Protein AF-0000000068885509 (afdb_homodimer)

Solvent-accessible surface area (backbone atoms only — not comparable to full-atom values): 32112 Å² total; per-residue (Å²): 134,81,73,67,72,72,70,76,71,71,73,66,78,71,76,74,76,79,73,76,71,73,75,66,87,61,78,72,67,73,75,52,67,58,75,68,32,87,46,53,67,45,35,53,53,45,38,57,72,69,62,56,58,73,85,38,68,66,45,48,47,51,50,46,48,29,39,51,51,55,45,43,38,57,61,40,32,51,69,41,75,49,74,59,92,70,53,65,80,40,46,32,39,41,35,36,43,46,75,55,51,85,91,37,66,88,51,82,62,54,73,33,38,34,39,29,32,70,39,85,56,92,81,55,50,63,58,55,24,25,41,42,19,43,45,54,47,47,63,82,64,34,37,30,34,45,34,24,50,56,76,85,47,70,65,41,51,52,52,40,65,47,30,77,58,24,34,32,40,34,15,42,33,75,94,77,48,46,33,62,40,76,46,65,22,67,39,28,48,68,74,38,73,58,54,50,70,45,80,44,81,49,98,90,44,64,32,46,41,54,19,47,79,84,37,48,39,53,62,50,54,63,68,65,50,75,73,75,69,74,68,73,68,73,74,69,78,72,73,78,73,78,73,76,79,74,76,81,80,82,80,92,80,88,85,83,81,77,84,78,79,82,85,85,84,86,134,134,79,75,70,73,70,69,76,70,75,73,66,78,72,76,73,74,78,73,76,71,71,76,66,88,60,78,73,67,73,75,51,68,59,75,66,30,87,46,52,68,45,36,52,53,44,36,58,73,69,62,56,59,72,83,38,68,67,45,48,46,50,50,46,48,30,39,51,50,53,46,42,37,57,62,39,31,52,71,42,74,48,73,59,93,70,51,64,78,40,45,30,40,40,35,36,44,46,78,55,52,84,91,37,66,89,51,82,61,55,72,32,39,33,39,30,33,70,38,84,55,90,81,56,51,62,57,56,27,25,41,43,19,43,44,54,45,48,62,82,65,35,38,30,34,43,36,25,49,54,75,85,47,69,64,41,52,53,51,40,64,46,30,76,56,23,33,32,40,35,16,45,34,76,93,77,47,45,34,62,40,77,49,64,22,67,38,29,49,68,72,37,73,59,56,50,72,46,80,42,80,49,98,90,45,64,32,46,42,56,19,46,80,84,38,48,39,53,63,50,55,63,68,66,49,75,74,76,70,75,71,75,70,74,77,71,79,74,73,79,75,77,75,77,82,76,79,82,88,82,89,88,90,90,86,86,93,80,92,87,83,89,72,88,87,81,137

Structure (mmCIF, N/CA/C/O backbone):
data_AF-0000000068885509-model_v1
#
loop_
_entity.id
_entity.type
_entity.pdbx_description
1 polymer '(Perigord truffle) hypothetical protein'
#
loop_
_atom_site.group_PDB
_atom_site.id
_atom_site.type_symbol
_atom_site.label_atom_id
_atom_site.label_alt_id
_atom_site.label_comp_id
_atom_site.label_asym_id
_atom_site.label_entity_id
_atom_site.label_seq_id
_atom_site.pdbx_PDB_ins_code
_atom_site.Cartn_x
_atom_site.Cartn_y
_atom_site.Cartn_z
_atom_site.occupancy
_atom_site.B_iso_or_equiv
_atom_site.auth_seq_id
_atom_site.auth_comp_id
_atom_site.auth_asym_id
_atom_site.auth_atom_id
_atom_site.pdbx_PDB_model_num
ATOM 1 N N . MET A 1 1 ? 26.844 8.07 -93.875 1 19.73 1 MET A N 1
ATOM 2 C CA . MET A 1 1 ? 26.375 9.375 -93.375 1 19.73 1 MET A CA 1
ATOM 3 C C . MET A 1 1 ? 25.719 9.242 -92 1 19.73 1 MET A C 1
ATOM 5 O O . MET A 1 1 ? 24.719 8.539 -91.875 1 19.73 1 MET A O 1
ATOM 9 N N . ARG A 1 2 ? 26.625 9.172 -91.062 1 21.48 2 ARG A N 1
ATOM 10 C CA . ARG A 1 2 ? 26.703 8.758 -89.688 1 21.48 2 ARG A CA 1
ATOM 11 C C . ARG A 1 2 ? 25.891 9.688 -88.75 1 21.48 2 ARG A C 1
ATOM 13 O O . ARG A 1 2 ? 26.312 10.82 -88.5 1 21.48 2 ARG A O 1
ATOM 20 N N . ALA A 1 3 ? 24.641 9.812 -89.375 1 21.19 3 ALA A N 1
ATOM 21 C CA . ALA A 1 3 ? 23.719 10.828 -88.875 1 21.19 3 ALA A CA 1
ATOM 22 C C . ALA A 1 3 ? 23.688 10.828 -87.375 1 21.19 3 ALA A C 1
ATOM 24 O O . ALA A 1 3 ? 23.469 9.789 -86.75 1 21.19 3 ALA A O 1
ATOM 25 N N . THR A 1 4 ? 24.609 11.523 -86.875 1 21.61 4 THR A N 1
ATOM 26 C CA . THR A 1 4 ? 25 11.773 -85.5 1 21.61 4 THR A CA 1
ATOM 27 C C . THR A 1 4 ? 23.812 12.266 -84.688 1 21.61 4 THR A C 1
ATOM 29 O O . THR A 1 4 ? 23.312 13.367 -84.875 1 21.61 4 THR A O 1
ATOM 32 N N . LEU A 1 5 ? 22.734 11.602 -84.938 1 23.39 5 LEU A N 1
ATOM 33 C CA . LEU A 1 5 ? 21.516 12.117 -84.312 1 23.39 5 LEU A CA 1
ATOM 34 C C . LEU A 1 5 ? 21.781 12.586 -82.875 1 23.39 5 LEU A C 1
ATOM 36 O O . LEU A 1 5 ? 22.266 11.812 -82.062 1 23.39 5 LEU A O 1
ATOM 40 N N . GLN A 1 6 ? 22.344 13.75 -82.875 1 20.11 6 GLN A N 1
ATOM 41 C CA . GLN A 1 6 ? 22.594 14.523 -81.688 1 20.11 6 GLN A CA 1
ATOM 42 C C . GLN A 1 6 ? 21.391 14.508 -80.75 1 20.11 6 GLN A C 1
ATOM 44 O O . GLN A 1 6 ? 20.328 15.039 -81.062 1 20.11 6 GLN A O 1
ATOM 49 N N . ARG A 1 7 ? 21.125 13.383 -80.312 1 21.83 7 ARG A N 1
ATOM 50 C CA . ARG A 1 7 ? 20 13.148 -79.375 1 21.83 7 ARG A CA 1
ATOM 51 C C . ARG A 1 7 ? 19.906 14.234 -78.312 1 21.83 7 ARG A C 1
ATOM 53 O O . ARG A 1 7 ? 20.906 14.562 -77.688 1 21.83 7 ARG A O 1
ATOM 60 N N . TYR A 1 8 ? 19.25 15.273 -78.75 1 20.69 8 TYR A N 1
ATOM 61 C CA . TYR A 1 8 ? 18.906 16.453 -77.938 1 20.69 8 TYR A CA 1
ATOM 62 C C . TYR A 1 8 ? 18.594 16.062 -76.5 1 20.69 8 TYR A C 1
ATOM 64 O O . TYR A 1 8 ? 17.781 15.164 -76.25 1 20.69 8 TYR A O 1
ATOM 72 N N . PHE A 1 9 ? 19.609 16.078 -75.625 1 22.34 9 PHE A N 1
ATOM 73 C CA . PHE A 1 9 ? 19.625 15.875 -74.188 1 22.34 9 PHE A CA 1
ATOM 74 C C . PHE A 1 9 ? 18.625 16.797 -73.5 1 22.34 9 PHE A C 1
ATOM 76 O O . PHE A 1 9 ? 18.812 18.016 -73.5 1 22.34 9 PHE A O 1
ATOM 83 N N . ILE A 1 10 ? 17.531 16.812 -74.062 1 21.73 10 ILE A N 1
ATOM 84 C CA . ILE A 1 10 ? 16.625 17.75 -73.438 1 21.73 10 ILE A CA 1
ATOM 85 C C . ILE A 1 10 ? 16.766 17.641 -71.938 1 21.73 10 ILE A C 1
ATOM 87 O O . ILE A 1 10 ? 16.672 16.547 -71.375 1 21.73 10 ILE A O 1
ATOM 91 N N . SER A 1 11 ? 17.594 18.516 -71.375 1 20.52 11 SER A N 1
ATOM 92 C CA . SER A 1 11 ? 17.891 18.734 -69.938 1 20.52 11 SER A CA 1
ATOM 93 C C . SER A 1 11 ? 16.609 18.859 -69.125 1 20.52 11 SER A C 1
ATOM 95 O O . SER A 1 11 ? 15.852 19.812 -69.312 1 20.52 11 SER A O 1
ATOM 97 N N . HIS A 1 12 ? 15.766 18 -69.25 1 22.14 12 HIS A N 1
ATOM 98 C CA . HIS A 1 12 ? 14.57 18.234 -68.438 1 22.14 12 HIS A CA 1
ATOM 99 C C . HIS A 1 12 ? 14.938 18.641 -67.062 1 22.14 12 HIS A C 1
ATOM 101 O O . HIS A 1 12 ? 15.844 18.062 -66.438 1 22.14 12 HIS A O 1
ATOM 107 N N . PRO A 1 13 ? 14.758 19.938 -66.75 1 22.88 13 PRO A N 1
ATOM 108 C CA . PRO A 1 13 ? 15.055 20.422 -65.375 1 22.88 13 PRO A CA 1
ATOM 109 C C . PRO A 1 13 ? 14.477 19.531 -64.312 1 22.88 13 PRO A C 1
ATOM 111 O O . PRO A 1 13 ? 13.305 19.141 -64.375 1 22.88 13 PRO A O 1
ATOM 114 N N . ILE A 1 14 ? 15.219 18.625 -63.844 1 21.78 14 ILE A N 1
ATOM 115 C CA . ILE A 1 14 ? 14.844 17.766 -62.75 1 21.78 14 ILE A CA 1
ATOM 116 C C . ILE A 1 14 ? 14.289 18.594 -61.594 1 21.78 14 ILE A C 1
ATOM 118 O O . ILE A 1 14 ? 14.969 19.484 -61.062 1 21.78 14 ILE A O 1
ATOM 122 N N . LEU A 1 15 ? 13.117 19.047 -61.719 1 21.33 15 LEU A N 1
ATOM 123 C CA . LEU A 1 15 ? 12.484 19.672 -60.562 1 21.33 15 LEU A CA 1
ATOM 124 C C . LEU A 1 15 ? 12.852 18.938 -59.281 1 21.33 15 LEU A C 1
ATOM 126 O O . LEU A 1 15 ? 12.594 17.734 -59.156 1 21.33 15 LEU A O 1
ATOM 130 N N . LEU A 1 16 ? 13.93 19.281 -58.688 1 20.83 16 LEU A N 1
ATOM 131 C CA . LEU A 1 16 ? 14.398 18.828 -57.406 1 20.83 16 LEU A CA 1
ATOM 132 C C . LEU A 1 16 ? 13.289 18.906 -56.344 1 20.83 16 LEU A C 1
ATOM 134 O O . LEU A 1 16 ? 12.898 20.016 -55.969 1 20.83 16 LEU A O 1
ATOM 138 N N . ALA A 1 17 ? 12.219 18.266 -56.469 1 22.16 17 ALA A N 1
ATOM 139 C CA . ALA A 1 17 ? 11.281 18.234 -55.344 1 22.16 17 ALA A CA 1
ATOM 140 C C . ALA A 1 17 ? 11.992 17.906 -54.062 1 22.16 17 ALA A C 1
ATOM 142 O O . ALA A 1 17 ? 12.656 16.875 -53.938 1 22.16 17 ALA A O 1
ATOM 143 N N . ASN A 1 18 ? 12.484 18.875 -53.281 1 21.59 18 ASN A N 1
ATOM 144 C CA . ASN A 1 18 ? 13.102 18.938 -51.969 1 21.59 18 ASN A CA 1
ATOM 145 C C . ASN A 1 18 ? 12.281 18.172 -50.938 1 21.59 18 ASN A C 1
ATOM 147 O O . ASN A 1 18 ? 11.352 18.719 -50.344 1 21.59 18 ASN A O 1
ATOM 151 N N . THR A 1 19 ? 11.695 17.062 -51.219 1 22.59 19 THR A N 1
ATOM 152 C CA . THR A 1 19 ? 10.914 16.391 -50.188 1 22.59 19 THR A CA 1
ATOM 153 C C . THR A 1 19 ? 11.797 16.031 -48.969 1 22.59 19 THR A C 1
ATOM 155 O O . THR A 1 19 ? 12.609 15.109 -49.062 1 22.59 19 THR A O 1
ATOM 158 N N . ASN A 1 20 ? 12.367 16.969 -48.281 1 23.08 20 ASN A N 1
ATOM 159 C CA . ASN A 1 20 ? 13.055 16.734 -47.031 1 23.08 20 ASN A CA 1
ATOM 160 C C . ASN A 1 20 ? 12.195 15.906 -46.062 1 23.08 20 ASN A C 1
ATOM 162 O O . ASN A 1 20 ? 11.336 16.438 -45.375 1 23.08 20 ASN A O 1
ATOM 166 N N . LYS A 1 21 ? 11.711 14.789 -46.469 1 25.34 21 LYS A N 1
ATOM 167 C CA . LYS A 1 21 ? 11.07 13.922 -45.469 1 25.34 21 LYS A CA 1
ATOM 168 C C . LYS A 1 21 ? 12 13.648 -44.312 1 25.34 21 LYS A C 1
ATOM 170 O O . LYS A 1 21 ? 13.016 12.977 -44.438 1 25.34 21 LYS A O 1
ATOM 175 N N . ARG A 1 22 ? 12.211 14.539 -43.375 1 25.34 22 ARG A N 1
ATOM 176 C CA . ARG A 1 22 ? 12.797 14.273 -42.062 1 25.34 22 ARG A CA 1
ATOM 177 C C . ARG A 1 22 ? 12.297 12.945 -41.5 1 25.34 22 ARG A C 1
ATOM 179 O O . ARG A 1 22 ? 11.094 12.766 -41.312 1 25.34 22 ARG A O 1
ATOM 186 N N . TYR A 1 23 ? 12.953 11.867 -41.875 1 22.7 23 TYR A N 1
ATOM 187 C CA . TYR A 1 23 ? 12.727 10.625 -41.156 1 22.7 23 TYR A CA 1
ATOM 188 C C . TYR A 1 23 ? 12.68 10.867 -39.656 1 22.7 23 TYR A C 1
ATOM 190 O O . TYR A 1 23 ? 13.648 11.359 -39.062 1 22.7 23 TYR A O 1
ATOM 198 N N . SER A 1 24 ? 11.609 11.344 -39.188 1 25.25 24 SER A N 1
ATOM 199 C CA . SER A 1 24 ? 11.422 11.445 -37.75 1 25.25 24 SER A CA 1
ATOM 200 C C . SER A 1 24 ? 11.906 10.18 -37.031 1 25.25 24 SER A C 1
ATOM 202 O O . SER A 1 24 ? 11.602 9.062 -37.469 1 25.25 24 SER A O 1
ATOM 204 N N . ARG A 1 25 ? 13.133 10.156 -36.531 1 27.03 25 ARG A N 1
ATOM 205 C CA . ARG A 1 25 ? 13.586 9.172 -35.562 1 27.03 25 ARG A CA 1
ATOM 206 C C . ARG A 1 25 ? 12.414 8.68 -34.719 1 27.03 25 ARG A C 1
ATOM 208 O O . ARG A 1 25 ? 12.125 9.25 -33.656 1 27.03 25 ARG A O 1
ATOM 215 N N . LYS A 1 26 ? 11.266 8.594 -35.156 1 25.97 26 LYS A N 1
ATOM 216 C CA . LYS A 1 26 ? 10.078 8.117 -34.438 1 25.97 26 LYS A CA 1
ATOM 217 C C . LYS A 1 26 ? 10.375 6.848 -33.656 1 25.97 26 LYS A C 1
ATOM 219 O O . LYS A 1 26 ? 11.344 6.145 -33.938 1 25.97 26 LYS A O 1
ATOM 224 N N . ALA A 1 27 ? 9.227 6.09 -33.188 1 27.83 27 ALA A N 1
ATOM 225 C CA . ALA A 1 27 ? 8.953 5.133 -32.125 1 27.83 27 ALA A CA 1
ATOM 226 C C . ALA A 1 27 ? 9.617 3.787 -32.406 1 27.83 27 ALA A C 1
ATOM 228 O O . ALA A 1 27 ? 9.086 2.977 -33.156 1 27.83 27 ALA A O 1
ATOM 229 N N . VAL A 1 28 ? 10.641 3.629 -33.062 1 31.41 28 VAL A N 1
ATOM 230 C CA . VAL A 1 28 ? 11.102 2.275 -32.75 1 31.41 28 VAL A CA 1
ATOM 231 C C . VAL A 1 28 ? 10.75 1.914 -31.312 1 31.41 28 VAL A C 1
ATOM 233 O O . VAL A 1 28 ? 11.273 2.508 -30.375 1 31.41 28 VAL A O 1
ATOM 236 N N . GLY A 1 29 ? 9.531 1.577 -31.094 1 34.09 29 GLY A N 1
ATOM 237 C CA . GLY A 1 29 ? 9.047 1.177 -29.781 1 34.09 29 GLY A CA 1
ATOM 238 C C . GLY A 1 29 ? 10.047 0.338 -29.016 1 34.09 29 GLY A C 1
ATOM 239 O O . GLY A 1 29 ? 10.656 -0.583 -29.562 1 34.09 29 GLY A O 1
ATOM 240 N N . ALA A 1 30 ? 10.883 0.78 -28.156 1 37.28 30 ALA A N 1
ATOM 241 C CA . ALA A 1 30 ? 11.75 0.062 -27.234 1 37.28 30 ALA A CA 1
ATOM 242 C C . ALA A 1 30 ? 11.18 -1.317 -26.906 1 37.28 30 ALA A C 1
ATOM 244 O O . ALA A 1 30 ? 10.016 -1.441 -26.516 1 37.28 30 ALA A O 1
ATOM 245 N N . ILE A 1 31 ? 11.586 -2.295 -27.641 1 40.38 31 ILE A N 1
ATOM 246 C CA . ILE A 1 31 ? 11.227 -3.664 -27.297 1 40.38 31 ILE A CA 1
ATOM 247 C C . ILE A 1 31 ? 11.156 -3.812 -25.781 1 40.38 31 ILE A C 1
ATOM 249 O O . ILE A 1 31 ? 12.148 -3.576 -25.078 1 40.38 31 ILE A O 1
ATOM 253 N N . ARG A 1 32 ? 10.062 -3.752 -25.328 1 52.09 32 ARG A N 1
ATOM 254 C CA . ARG A 1 32 ? 9.906 -4.051 -23.906 1 52.09 32 ARG A CA 1
ATOM 255 C C . ARG A 1 32 ? 10.469 -5.426 -23.562 1 52.09 32 ARG A C 1
ATOM 257 O O . ARG A 1 32 ? 10.266 -6.383 -24.312 1 52.09 32 ARG A O 1
ATOM 264 N N . THR A 1 33 ? 11.508 -5.551 -22.812 1 55.22 33 THR A N 1
ATOM 265 C CA . THR A 1 33 ? 12.102 -6.809 -22.359 1 55.22 33 THR A CA 1
ATOM 266 C C . THR A 1 33 ? 11.031 -7.887 -22.203 1 55.22 33 THR A C 1
ATOM 268 O O . THR A 1 33 ? 11.305 -9.07 -22.391 1 55.22 33 THR A O 1
ATOM 271 N N . SER A 1 34 ? 9.797 -7.441 -21.812 1 58.06 34 SER A N 1
ATOM 272 C CA . SER A 1 34 ? 8.727 -8.414 -21.656 1 58.06 34 SER A CA 1
ATOM 273 C C . SER A 1 34 ? 8.422 -9.133 -22.953 1 58.06 34 SER A C 1
ATOM 275 O O . SER A 1 34 ? 7.832 -10.219 -22.953 1 58.06 34 SER A O 1
ATOM 277 N N . ASP A 1 35 ? 9 -8.562 -23.969 1 65.06 35 ASP A N 1
ATOM 278 C CA . ASP A 1 35 ? 8.711 -9.172 -25.266 1 65.06 35 ASP A CA 1
ATOM 279 C C . ASP A 1 35 ? 9.758 -10.227 -25.625 1 65.06 35 ASP A C 1
ATOM 281 O O . ASP A 1 35 ? 9.555 -11.039 -26.516 1 65.06 35 ASP A O 1
ATOM 285 N N . LEU A 1 36 ? 10.773 -10.344 -24.812 1 81.12 36 LEU A N 1
ATOM 286 C CA . LEU A 1 36 ? 11.867 -11.234 -25.188 1 81.12 36 LEU A CA 1
ATOM 287 C C . LEU A 1 36 ? 11.75 -12.57 -24.453 1 81.12 36 LEU A C 1
ATOM 289 O O . LEU A 1 36 ? 12.336 -13.57 -24.859 1 81.12 36 LEU A O 1
ATOM 293 N N . HIS A 1 37 ? 11.109 -12.578 -23.469 1 91.44 37 HIS A N 1
ATOM 294 C CA . HIS A 1 37 ? 10.852 -13.789 -22.703 1 91.44 37 HIS A CA 1
ATOM 295 C C . HIS A 1 37 ? 9.516 -13.711 -21.984 1 91.44 37 HIS A C 1
ATOM 297 O O . HIS A 1 37 ? 9.039 -12.617 -21.656 1 91.44 37 HIS A O 1
ATOM 303 N N . TYR A 1 38 ? 8.875 -14.898 -21.797 1 91.62 38 TYR A N 1
ATOM 304 C CA . TYR A 1 38 ? 7.523 -14.883 -21.25 1 91.62 38 TYR A CA 1
ATOM 305 C C . TYR A 1 38 ? 7.328 -16.016 -20.25 1 91.62 38 TYR A C 1
ATOM 307 O O . TYR A 1 38 ? 6.258 -16.141 -19.641 1 91.62 38 TYR A O 1
ATOM 315 N N . ASP A 1 39 ? 8.281 -16.875 -20.109 1 93.56 39 ASP A N 1
ATOM 316 C CA . ASP A 1 39 ? 8.281 -17.906 -19.078 1 93.56 39 ASP A CA 1
ATOM 317 C C . ASP A 1 39 ? 9.711 -18.219 -18.625 1 93.56 39 ASP A C 1
ATOM 319 O O . ASP A 1 39 ? 10.664 -17.609 -19.109 1 93.56 39 ASP A O 1
ATOM 323 N N . LEU A 1 40 ? 9.828 -19.094 -17.656 1 93.19 40 LEU A N 1
ATOM 324 C CA . LEU A 1 40 ? 11.117 -19.422 -17.047 1 93.19 40 LEU A CA 1
ATOM 325 C C . LEU A 1 40 ? 12.094 -19.938 -18.109 1 93.19 40 LEU A C 1
ATOM 327 O O . LEU A 1 40 ? 13.234 -19.484 -18.172 1 93.19 40 LEU A O 1
ATOM 331 N N . GLU A 1 41 ? 11.625 -20.828 -18.938 1 94.94 41 GLU A N 1
ATOM 332 C CA . GLU A 1 41 ? 12.484 -21.438 -19.953 1 94.94 41 GLU A CA 1
ATOM 333 C C . GLU A 1 41 ? 13 -20.391 -20.938 1 94.94 41 GLU A C 1
ATOM 335 O O . GLU A 1 41 ? 14.203 -20.344 -21.219 1 94.94 41 GLU A O 1
ATOM 340 N N . SER A 1 42 ? 12.062 -19.594 -21.469 1 95.19 42 SER A N 1
ATOM 341 C CA . SER A 1 42 ? 12.469 -18.594 -22.453 1 95.19 42 SER A CA 1
ATOM 342 C C . SER A 1 42 ? 13.383 -17.547 -21.812 1 95.19 42 SER A C 1
ATOM 344 O O . SER A 1 42 ? 14.266 -17 -22.484 1 95.19 42 SER A O 1
ATOM 346 N N . PHE A 1 43 ? 13.18 -17.25 -20.594 1 95.38 43 PHE A N 1
ATOM 347 C CA . PHE A 1 43 ? 14.062 -16.297 -19.922 1 95.38 43 PHE A CA 1
ATOM 348 C C . PHE A 1 43 ? 15.477 -16.859 -19.812 1 95.38 43 PHE A C 1
ATOM 350 O O . PHE A 1 43 ? 16.453 -16.141 -20.062 1 95.38 43 PHE A O 1
ATOM 357 N N . LEU A 1 44 ? 15.531 -18.094 -19.359 1 95.31 44 LEU A N 1
ATOM 358 C CA . LEU A 1 44 ? 16.844 -18.719 -19.219 1 95.31 44 LEU A CA 1
ATOM 359 C C . LEU A 1 44 ? 17.594 -18.75 -20.547 1 95.31 44 LEU A C 1
ATOM 361 O O . LEU A 1 44 ? 18.797 -18.5 -20.594 1 95.31 44 LEU A O 1
ATOM 365 N N . LYS A 1 45 ? 16.875 -19.078 -21.562 1 95.81 45 LYS A N 1
ATOM 366 C CA . LYS A 1 45 ? 17.453 -19.047 -22.891 1 95.81 45 LYS A CA 1
ATOM 367 C C . LYS A 1 45 ? 17.938 -17.641 -23.25 1 95.81 45 LYS A C 1
ATOM 369 O O . LYS A 1 45 ? 19.047 -17.469 -23.766 1 95.81 45 LYS A O 1
ATOM 374 N N . TYR A 1 46 ? 17.047 -16.719 -23 1 95.38 46 TYR A N 1
ATOM 375 C CA . TYR A 1 46 ? 17.359 -15.312 -23.281 1 95.38 46 TYR A CA 1
ATOM 376 C C . TYR A 1 46 ? 18.578 -14.867 -22.484 1 95.38 46 TYR A C 1
ATOM 378 O O . TYR A 1 46 ? 19.516 -14.289 -23.047 1 95.38 46 TYR A O 1
ATOM 386 N N . ALA A 1 47 ? 18.578 -15.125 -21.219 1 95.25 47 ALA A N 1
ATOM 387 C CA . ALA A 1 47 ? 19.672 -14.711 -20.328 1 95.25 47 ALA A CA 1
ATOM 388 C C . ALA A 1 47 ? 20.984 -15.328 -20.781 1 95.25 47 ALA A C 1
ATOM 390 O O . ALA A 1 47 ? 22.031 -14.672 -20.734 1 95.25 47 ALA A O 1
ATOM 391 N N . LYS A 1 48 ? 20.906 -16.531 -21.141 1 95.25 48 LYS A N 1
ATOM 392 C CA . LYS A 1 48 ? 22.094 -17.203 -21.641 1 95.25 48 LYS A CA 1
ATOM 393 C C . LYS A 1 48 ? 22.594 -16.562 -22.938 1 95.25 48 LYS A C 1
ATOM 395 O O . LYS A 1 48 ? 23.797 -16.375 -23.125 1 95.25 48 LYS A O 1
ATOM 400 N N . GLY A 1 49 ? 21.703 -16.234 -23.812 1 94.5 49 GLY A N 1
ATOM 401 C CA . GLY A 1 49 ? 22.047 -15.641 -25.094 1 94.5 49 GLY A CA 1
ATOM 402 C C . GLY A 1 49 ? 22.781 -14.32 -24.969 1 94.5 49 GLY A C 1
ATOM 403 O O . GLY A 1 49 ? 23.703 -14.039 -25.719 1 94.5 49 GLY A O 1
ATOM 404 N N . ILE A 1 50 ? 22.375 -13.586 -24 1 94.88 50 ILE A N 1
ATOM 405 C CA . ILE A 1 50 ? 23 -12.273 -23.875 1 94.88 50 ILE A CA 1
ATOM 406 C C . ILE A 1 50 ? 24.078 -12.312 -22.797 1 94.88 50 ILE A C 1
ATOM 408 O O . ILE A 1 50 ? 24.609 -11.273 -22.391 1 94.88 50 ILE A O 1
ATOM 412 N N . ALA A 1 51 ? 24.312 -13.492 -22.266 1 95.62 51 ALA A N 1
ATOM 413 C CA . ALA A 1 51 ? 25.312 -13.688 -21.219 1 95.62 51 ALA A CA 1
ATOM 414 C C . ALA A 1 51 ? 25.031 -12.766 -20.016 1 95.62 51 ALA A C 1
ATOM 416 O O . ALA A 1 51 ? 25.938 -12.094 -19.531 1 95.62 51 ALA A O 1
ATOM 417 N N . LEU A 1 52 ? 23.812 -12.719 -19.641 1 94.81 52 LEU A N 1
ATOM 418 C CA . LEU A 1 52 ? 23.422 -11.945 -18.469 1 94.81 52 LEU A CA 1
ATOM 419 C C . LEU A 1 52 ? 24.031 -12.516 -17.203 1 94.81 52 LEU A C 1
ATOM 421 O O . LEU A 1 52 ? 23.781 -13.672 -16.844 1 94.81 52 LEU A O 1
ATOM 425 N N . PRO A 1 53 ? 24.859 -11.727 -16.5 1 96.56 53 PRO A N 1
ATOM 426 C CA . PRO A 1 53 ? 25.469 -12.273 -15.289 1 96.56 53 PRO A CA 1
ATOM 427 C C . PRO A 1 53 ? 24.453 -12.656 -14.219 1 96.56 53 PRO A C 1
ATOM 429 O O . PRO A 1 53 ? 23.531 -11.883 -13.945 1 96.56 53 PRO A O 1
ATOM 432 N N . THR A 1 54 ? 24.625 -13.75 -13.57 1 94.56 54 THR A N 1
ATOM 433 C CA . THR A 1 54 ? 23.625 -14.367 -12.695 1 94.56 54 THR A CA 1
ATOM 434 C C . THR A 1 54 ? 23.578 -13.656 -11.352 1 94.56 54 THR A C 1
ATOM 436 O O . THR A 1 54 ? 22.641 -13.844 -10.57 1 94.56 54 THR A O 1
ATOM 439 N N . HIS A 1 55 ? 24.484 -12.797 -11.039 1 94 55 HIS A N 1
ATOM 440 C CA . HIS A 1 55 ? 24.531 -12.148 -9.734 1 94 55 HIS A CA 1
ATOM 441 C C . HIS A 1 55 ? 23.844 -10.789 -9.773 1 94 55 HIS A C 1
ATOM 443 O O . HIS A 1 55 ? 23.719 -10.117 -8.75 1 94 55 HIS A O 1
ATOM 449 N N . THR A 1 56 ? 23.453 -10.406 -11 1 93.94 56 THR A N 1
ATOM 450 C CA . THR A 1 56 ? 22.812 -9.109 -11.133 1 93.94 56 THR A CA 1
ATOM 451 C C . THR A 1 56 ? 21.406 -9.148 -10.547 1 93.94 56 THR A C 1
ATOM 453 O O . THR A 1 56 ? 20.75 -10.195 -10.555 1 93.94 56 THR A O 1
ATOM 456 N N . THR A 1 57 ? 20.922 -7.973 -10.047 1 91.5 57 THR A N 1
ATOM 457 C CA . THR A 1 57 ? 19.578 -7.848 -9.484 1 91.5 57 THR A CA 1
ATOM 458 C C . THR A 1 57 ? 18.516 -8.148 -10.531 1 91.5 57 THR A C 1
ATOM 460 O O . THR A 1 57 ? 17.469 -8.719 -10.219 1 91.5 57 THR A O 1
ATOM 463 N N . VAL A 1 58 ? 18.812 -7.801 -11.75 1 91.5 58 VAL A N 1
ATOM 464 C CA . VAL A 1 58 ? 17.859 -8.047 -12.828 1 91.5 58 VAL A CA 1
ATOM 465 C C . VAL A 1 58 ? 17.703 -9.547 -13.055 1 91.5 58 VAL A C 1
ATOM 467 O O . VAL A 1 58 ? 16.578 -10.055 -13.164 1 91.5 58 VAL A O 1
ATOM 470 N N . TYR A 1 59 ? 18.844 -10.266 -13.078 1 93.38 59 TYR A N 1
ATOM 471 C CA . TYR A 1 59 ? 18.781 -11.711 -13.305 1 93.38 59 TYR A CA 1
ATOM 472 C C . TYR A 1 59 ? 18.062 -12.406 -12.164 1 93.38 59 TYR A C 1
ATOM 474 O O . TYR A 1 59 ? 17.125 -13.18 -12.391 1 93.38 59 TYR A O 1
ATOM 482 N N . VAL A 1 60 ? 18.484 -12.133 -10.961 1 93.44 60 VAL A N 1
ATOM 483 C CA . VAL A 1 60 ? 17.953 -12.812 -9.781 1 93.44 60 VAL A CA 1
ATOM 484 C C . VAL A 1 60 ? 16.469 -12.5 -9.625 1 93.44 60 VAL A C 1
ATOM 486 O O . VAL A 1 60 ? 15.656 -13.391 -9.367 1 93.44 60 VAL A O 1
ATOM 489 N N . GLY A 1 61 ? 16.109 -11.242 -9.766 1 93 61 GLY A N 1
ATOM 490 C CA . GLY A 1 61 ? 14.719 -10.836 -9.656 1 93 61 GLY A CA 1
ATOM 491 C C . GLY A 1 61 ? 13.82 -11.477 -10.695 1 93 61 GLY A C 1
ATOM 492 O O . GLY A 1 61 ? 12.75 -12 -10.359 1 93 61 GLY A O 1
ATOM 493 N N . THR A 1 62 ? 14.281 -11.422 -11.914 1 92.75 62 THR A N 1
ATOM 494 C CA . THR A 1 62 ? 13.477 -11.977 -13.008 1 92.75 62 THR A CA 1
ATOM 495 C C . THR A 1 62 ? 13.328 -13.484 -12.859 1 92.75 62 THR A C 1
ATOM 497 O O . THR A 1 62 ? 12.25 -14.039 -13.086 1 92.75 62 THR A O 1
ATOM 500 N N . LEU A 1 63 ? 14.406 -14.086 -12.5 1 94.12 63 LEU A N 1
ATOM 501 C CA . LEU A 1 63 ? 14.359 -15.523 -12.25 1 94.12 63 LEU A CA 1
ATOM 502 C C . LEU A 1 63 ? 13.32 -15.859 -11.188 1 94.12 63 LEU A C 1
ATOM 504 O O . LEU A 1 63 ? 12.547 -16.812 -11.344 1 94.12 63 LEU A O 1
ATOM 508 N N . TYR A 1 64 ? 13.328 -15.094 -10.18 1 94.88 64 TYR A N 1
ATOM 509 C CA . TYR A 1 64 ? 12.383 -15.336 -9.094 1 94.88 64 TYR A CA 1
ATOM 510 C C . TYR A 1 64 ? 10.945 -15.133 -9.555 1 94.88 64 TYR A C 1
ATOM 512 O O . TYR A 1 64 ? 10.062 -15.922 -9.227 1 94.88 64 TYR A O 1
ATOM 520 N N . GLU A 1 65 ? 10.664 -14.109 -10.297 1 94.62 65 GLU A N 1
ATOM 521 C CA . GLU A 1 65 ? 9.328 -13.852 -10.828 1 94.62 65 GLU A CA 1
ATOM 522 C C . GLU A 1 65 ? 8.812 -15.031 -11.648 1 94.62 65 GLU A C 1
ATOM 524 O O . GLU A 1 65 ? 7.68 -15.469 -11.469 1 94.62 65 GLU A O 1
ATOM 529 N N . TYR A 1 66 ? 9.711 -15.516 -12.445 1 94.94 66 TYR A N 1
ATOM 530 C CA . TYR A 1 66 ? 9.289 -16.625 -13.305 1 94.94 66 TYR A CA 1
ATOM 531 C C . TYR A 1 66 ? 9.141 -17.906 -12.508 1 94.94 66 TYR A C 1
ATOM 533 O O . TYR A 1 66 ? 8.289 -18.75 -12.812 1 94.94 66 TYR A O 1
ATOM 541 N N . THR A 1 67 ? 9.984 -18.078 -11.516 1 95.69 67 THR A N 1
ATOM 542 C CA . THR A 1 67 ? 9.836 -19.25 -10.648 1 95.69 67 THR A CA 1
ATOM 543 C C . THR A 1 67 ? 8.492 -19.219 -9.93 1 95.69 67 THR A C 1
ATOM 545 O O . THR A 1 67 ? 7.809 -20.25 -9.852 1 95.69 67 THR A O 1
ATOM 548 N N . VAL A 1 68 ? 8.109 -18.078 -9.438 1 96.88 68 VAL A N 1
ATOM 549 C CA . VAL A 1 68 ? 6.82 -17.906 -8.773 1 96.88 68 VAL A CA 1
ATOM 550 C C . VAL A 1 68 ? 5.691 -18.172 -9.773 1 96.88 68 VAL A C 1
ATOM 552 O O . VAL A 1 68 ? 4.738 -18.891 -9.469 1 96.88 68 VAL A O 1
ATOM 555 N N . LYS A 1 69 ? 5.805 -17.562 -10.906 1 96.56 69 LYS A N 1
ATOM 556 C CA . LYS A 1 69 ? 4.801 -17.75 -11.945 1 96.56 69 LYS A CA 1
ATOM 557 C C . LYS A 1 69 ? 4.566 -19.234 -12.234 1 96.56 69 LYS A C 1
ATOM 559 O O . LYS A 1 69 ? 3.42 -19.672 -12.336 1 96.56 69 LYS A O 1
ATOM 564 N N . GLU A 1 70 ? 5.637 -19.969 -12.383 1 95.25 70 GLU A N 1
ATOM 565 C CA . GLU A 1 70 ? 5.547 -21.391 -12.688 1 95.25 70 GLU A CA 1
ATOM 566 C C . GLU A 1 70 ? 4.879 -22.156 -11.547 1 95.25 70 GLU A C 1
ATOM 568 O O . GLU A 1 70 ? 4.043 -23.031 -11.789 1 95.25 70 GLU A O 1
ATOM 573 N N . ALA A 1 71 ? 5.254 -21.844 -10.391 1 95.06 71 ALA A N 1
ATOM 574 C CA . ALA A 1 71 ? 4.652 -22.5 -9.234 1 95.06 71 ALA A CA 1
ATOM 575 C C . ALA A 1 71 ? 3.15 -22.234 -9.164 1 95.06 71 ALA A C 1
ATOM 577 O O . ALA A 1 71 ? 2.361 -23.156 -8.945 1 95.06 71 ALA A O 1
ATOM 578 N N . LEU A 1 72 ? 2.775 -21 -9.391 1 96.88 72 LEU A N 1
ATOM 579 C CA . LEU A 1 72 ? 1.372 -20.625 -9.273 1 96.88 72 LEU A CA 1
ATOM 580 C C . LEU A 1 72 ? 0.559 -21.172 -10.438 1 96.88 72 LEU A C 1
ATOM 582 O O . LEU A 1 72 ? -0.646 -21.406 -10.312 1 96.88 72 LEU A O 1
ATOM 586 N N . LYS A 1 73 ? 1.203 -21.406 -11.578 1 96 73 LYS A N 1
ATOM 587 C CA . LYS A 1 73 ? 0.551 -22.078 -12.703 1 96 73 LYS A CA 1
ATOM 588 C C . LYS A 1 73 ? 0.039 -23.453 -12.305 1 96 73 LYS A C 1
ATOM 590 O O . LYS A 1 73 ? -1.076 -23.844 -12.664 1 96 73 LYS A O 1
ATOM 595 N N . SER A 1 74 ? 0.858 -24.125 -11.57 1 93.12 74 SER A N 1
ATOM 596 C CA . SER A 1 74 ? 0.476 -25.469 -11.133 1 93.12 74 SER A CA 1
ATOM 597 C C . SER A 1 74 ? -0.697 -25.406 -10.156 1 93.12 74 SER A C 1
ATOM 599 O O . SER A 1 74 ? -1.329 -26.438 -9.883 1 93.12 74 SER A O 1
ATOM 601 N N . PHE A 1 75 ? -1.031 -24.234 -9.641 1 95.5 75 PHE A N 1
ATOM 602 C CA . PHE A 1 75 ? -2.148 -24.047 -8.727 1 95.5 75 PHE A CA 1
ATOM 603 C C . PHE A 1 75 ? -3.375 -23.531 -9.461 1 95.5 75 PHE A C 1
ATOM 605 O O . PHE A 1 75 ? -4.387 -23.203 -8.844 1 95.5 75 PHE A O 1
ATOM 612 N N . GLY A 1 76 ? -3.299 -23.406 -10.773 1 96 76 GLY A N 1
ATOM 613 C CA . GLY A 1 76 ? -4.457 -23.016 -11.555 1 96 76 GLY A CA 1
ATOM 614 C C . GLY A 1 76 ? -4.449 -21.562 -11.945 1 96 76 GLY A C 1
ATOM 615 O O . GLY A 1 76 ? -5.453 -21.031 -12.43 1 96 76 GLY A O 1
ATOM 616 N N . MET A 1 77 ? -3.289 -20.891 -11.812 1 97.69 77 MET A N 1
ATOM 617 C CA . MET A 1 77 ? -3.225 -19.484 -12.172 1 97.69 77 MET A CA 1
ATOM 618 C C . MET A 1 77 ? -2.627 -19.297 -13.562 1 97.69 77 MET A C 1
ATOM 620 O O . MET A 1 77 ? -1.698 -20.016 -13.945 1 97.69 77 MET A O 1
ATOM 624 N N . SER A 1 78 ? -3.254 -18.438 -14.25 1 97.88 78 SER A N 1
ATOM 625 C CA . SER A 1 78 ? -2.719 -17.953 -15.523 1 97.88 78 SER A CA 1
ATOM 626 C C . SER A 1 78 ? -2.219 -16.516 -15.406 1 97.88 78 SER A C 1
ATOM 628 O O . SER A 1 78 ? -3.018 -15.578 -15.391 1 97.88 78 SER A O 1
ATOM 630 N N . LEU A 1 79 ? -0.885 -16.391 -15.367 1 97.12 79 LEU A N 1
ATOM 631 C CA . LEU A 1 79 ? -0.302 -15.094 -15.039 1 97.12 79 LEU A CA 1
ATOM 632 C C . LEU A 1 79 ? 0.657 -14.641 -16.141 1 97.12 79 LEU A C 1
ATOM 634 O O . LEU A 1 79 ? 1.277 -15.469 -16.812 1 97.12 79 LEU A O 1
ATOM 638 N N . GLU A 1 80 ? 0.737 -13.352 -16.25 1 93.56 80 GLU A N 1
ATOM 639 C CA . GLU A 1 80 ? 1.704 -12.719 -17.141 1 93.56 80 GLU A CA 1
ATOM 640 C C . GLU A 1 80 ? 2.512 -11.648 -16.406 1 93.56 80 GLU A C 1
ATOM 642 O O . GLU A 1 80 ? 2.002 -10.992 -15.492 1 93.56 80 GLU A O 1
ATOM 647 N N . ARG A 1 81 ? 3.756 -11.492 -16.844 1 91.69 81 ARG A N 1
ATOM 648 C CA . ARG A 1 81 ? 4.594 -10.438 -16.281 1 91.69 81 ARG A CA 1
ATOM 649 C C . ARG A 1 81 ? 4.094 -9.055 -16.688 1 91.69 81 ARG A C 1
ATOM 651 O O . ARG A 1 81 ? 3.645 -8.867 -17.828 1 91.69 81 ARG A O 1
ATOM 658 N N . THR A 1 82 ? 4.289 -8.109 -15.664 1 85.75 82 THR A N 1
ATOM 659 C CA . THR A 1 82 ? 3.777 -6.77 -15.922 1 85.75 82 THR A CA 1
ATOM 660 C C . THR A 1 82 ? 4.875 -5.871 -16.484 1 85.75 82 THR A C 1
ATOM 662 O O . THR A 1 82 ? 6.043 -6.008 -16.125 1 85.75 82 THR A O 1
ATOM 665 N N . GLY A 1 83 ? 5.27 -5.715 -17.719 1 62.56 83 GLY A N 1
ATOM 666 C CA . GLY A 1 83 ? 6.355 -4.93 -18.281 1 62.56 83 GLY A CA 1
ATOM 667 C C . GLY A 1 83 ? 6.195 -3.438 -18.047 1 62.56 83 GLY A C 1
ATOM 668 O O . GLY A 1 83 ? 7.172 -2.688 -18.109 1 62.56 83 GLY A O 1
ATOM 669 N N . GLY A 1 84 ? 5.086 -2.822 -17.922 1 52.66 84 GLY A N 1
ATOM 670 C CA . GLY A 1 84 ? 4.895 -1.398 -18.156 1 52.66 84 GLY A CA 1
ATOM 671 C C . GLY A 1 84 ? 4.613 -0.623 -16.875 1 52.66 84 GLY A C 1
ATOM 672 O O . GLY A 1 84 ? 4.516 -1.207 -15.805 1 52.66 84 GLY A O 1
ATOM 673 N N . ARG A 1 85 ? 4.832 0.791 -16.969 1 51.59 85 ARG A N 1
ATOM 674 C CA . ARG A 1 85 ? 4.562 1.82 -15.977 1 51.59 85 ARG A CA 1
ATOM 675 C C . ARG A 1 85 ? 3.232 1.565 -15.273 1 51.59 85 ARG A C 1
ATOM 677 O O . ARG A 1 85 ? 2.977 2.115 -14.195 1 51.59 85 ARG A O 1
ATOM 684 N N . ASP A 1 86 ? 2.449 0.787 -16 1 51.75 86 ASP A N 1
ATOM 685 C CA . ASP A 1 86 ? 1.058 0.836 -15.555 1 51.75 86 ASP A CA 1
ATOM 686 C C . ASP A 1 86 ? 0.832 -0.066 -14.344 1 51.75 86 ASP A C 1
ATOM 688 O O . ASP A 1 86 ? -0.181 0.058 -13.656 1 51.75 86 ASP A O 1
ATOM 692 N N . ASP A 1 87 ? 1.562 -1.306 -14.328 1 55.03 87 ASP A N 1
ATOM 693 C CA . ASP A 1 87 ? 0.952 -2.293 -13.438 1 55.03 87 ASP A CA 1
ATOM 694 C C . ASP A 1 87 ? 1.198 -1.942 -11.977 1 55.03 87 ASP A C 1
ATOM 696 O O . ASP A 1 87 ? 0.615 -2.555 -11.078 1 55.03 87 ASP A O 1
ATOM 700 N N . ARG A 1 88 ? 1.453 -0.688 -11.656 1 65 88 ARG A N 1
ATOM 701 C CA . ARG A 1 88 ? 1.047 -0.027 -10.422 1 65 88 ARG A CA 1
ATOM 702 C C . ARG A 1 88 ? 1.517 -0.812 -9.195 1 65 88 ARG A C 1
ATOM 704 O O . ARG A 1 88 ? 0.741 -1.047 -8.266 1 65 88 ARG A O 1
ATOM 711 N N . GLY A 1 89 ? 2.66 -1.572 -9.289 1 80.12 89 GLY A N 1
ATOM 712 C CA . GLY A 1 89 ? 3.248 -2.088 -8.062 1 80.12 89 GLY A CA 1
ATOM 713 C C . GLY A 1 89 ? 3.211 -3.604 -7.977 1 80.12 89 GLY A C 1
ATOM 714 O O . GLY A 1 89 ? 3.439 -4.176 -6.91 1 80.12 89 GLY A O 1
ATOM 715 N N . VAL A 1 90 ? 2.898 -4.309 -9.18 1 93.69 90 VAL A N 1
ATOM 716 C CA . VAL A 1 90 ? 2.877 -5.766 -9.117 1 93.69 90 VAL A CA 1
ATOM 717 C C . VAL A 1 90 ? 3.736 -6.344 -10.242 1 93.69 90 VAL A C 1
ATOM 719 O O . VAL A 1 90 ? 3.92 -5.703 -11.281 1 93.69 90 VAL A O 1
ATOM 722 N N . ASP A 1 91 ? 4.184 -7.578 -10.086 1 93.31 91 ASP A N 1
ATOM 723 C CA . ASP A 1 91 ? 5.113 -8.219 -11.008 1 93.31 91 ASP A CA 1
ATOM 724 C C . ASP A 1 91 ? 4.379 -9.148 -11.969 1 93.31 91 ASP A C 1
ATOM 726 O O . ASP A 1 91 ? 4.777 -9.297 -13.125 1 93.31 91 ASP A O 1
ATOM 730 N N . LEU A 1 92 ? 3.328 -9.773 -11.461 1 95.44 92 LEU A N 1
ATOM 731 C CA . LEU A 1 92 ? 2.518 -10.695 -12.258 1 95.44 92 LEU A CA 1
ATOM 732 C C . LEU A 1 92 ? 1.037 -10.344 -12.148 1 95.44 92 LEU A C 1
ATOM 734 O O . LEU A 1 92 ? 0.57 -9.922 -11.086 1 95.44 92 LEU A O 1
ATOM 738 N N . ARG A 1 93 ? 0.309 -10.594 -13.25 1 96 93 ARG A N 1
ATOM 739 C CA . ARG A 1 93 ? -1.131 -10.352 -13.266 1 96 93 ARG A CA 1
ATOM 740 C C . ARG A 1 93 ? -1.852 -11.391 -14.117 1 96 93 ARG A C 1
ATOM 742 O O . ARG A 1 93 ? -1.319 -11.852 -15.133 1 96 93 ARG A O 1
ATOM 749 N N . GLY A 1 94 ? -3.047 -11.711 -13.68 1 97.19 94 GLY A N 1
ATOM 750 C CA . GLY A 1 94 ? -3.867 -12.641 -14.438 1 97.19 94 GLY A CA 1
ATOM 751 C C . GLY A 1 94 ? -5.074 -13.141 -13.672 1 97.19 94 GLY A C 1
ATOM 752 O O . GLY A 1 94 ? -5.773 -12.352 -13.023 1 97.19 94 GLY A O 1
ATOM 753 N N . THR A 1 95 ? -5.27 -14.438 -13.844 1 98.38 95 THR A N 1
ATOM 754 C CA . THR A 1 95 ? -6.469 -15.008 -13.242 1 98.38 95 THR A CA 1
ATOM 755 C C . THR A 1 95 ? -6.137 -16.281 -12.484 1 98.38 95 THR A C 1
ATOM 757 O O . THR A 1 95 ? -5.117 -16.922 -12.75 1 98.38 95 THR A O 1
ATOM 760 N N . TRP A 1 96 ? -6.969 -16.531 -11.555 1 98.31 96 TRP A N 1
ATOM 761 C CA . TRP A 1 96 ? -6.945 -17.781 -10.812 1 98.31 96 TRP A CA 1
ATOM 762 C C . TRP A 1 96 ? -8.234 -18.562 -11.023 1 98.31 96 TRP A C 1
ATOM 764 O O . TRP A 1 96 ? -9.305 -18.141 -10.586 1 98.31 96 TRP A O 1
ATOM 774 N N . THR A 1 97 ? -8.117 -19.703 -11.656 1 97.12 97 THR A N 1
ATOM 775 C CA . THR A 1 97 ? -9.258 -20.594 -11.883 1 97.12 97 THR A CA 1
ATOM 776 C C . THR A 1 97 ? -9.297 -21.688 -10.82 1 97.12 97 THR A C 1
ATOM 778 O O . THR A 1 97 ? -8.383 -22.516 -10.727 1 97.12 97 THR A O 1
ATOM 781 N N . ILE A 1 98 ? -10.352 -21.719 -10.078 1 95.88 98 ILE A N 1
ATOM 782 C CA . ILE A 1 98 ? -10.547 -22.75 -9.062 1 95.88 98 ILE A CA 1
ATOM 783 C C . ILE A 1 98 ? -11.148 -24 -9.703 1 95.88 98 ILE A C 1
ATOM 785 O O . ILE A 1 98 ? -12.219 -23.938 -10.312 1 95.88 98 ILE A O 1
ATOM 789 N N . PRO A 1 99 ? -10.445 -25.078 -9.523 1 92.75 99 PRO A N 1
ATOM 790 C CA . PRO A 1 99 ? -10.961 -26.297 -10.18 1 92.75 99 PRO A CA 1
ATOM 791 C C . PRO A 1 99 ? -12.258 -26.797 -9.555 1 92.75 99 PRO A C 1
ATOM 793 O O . PRO A 1 99 ? -12.453 -26.672 -8.344 1 92.75 99 PRO A O 1
ATOM 796 N N . ASN A 1 100 ? -13.086 -27.344 -10.43 1 89.06 100 ASN A N 1
ATOM 797 C CA . ASN A 1 100 ? -14.312 -27.984 -9.969 1 89.06 100 ASN A CA 1
ATOM 798 C C . ASN A 1 100 ? -14.031 -29.375 -9.391 1 89.06 100 ASN A C 1
ATOM 800 O O . ASN A 1 100 ? -13.109 -30.062 -9.828 1 89.06 100 ASN A O 1
ATOM 804 N N . LEU A 1 101 ? -14.859 -29.641 -8.422 1 88 101 LEU A N 1
ATOM 805 C CA . LEU A 1 101 ? -14.859 -31.047 -7.992 1 88 101 LEU A CA 1
ATOM 806 C C . LEU A 1 101 ? -15.414 -31.953 -9.086 1 88 101 LEU A C 1
ATOM 808 O O . LEU A 1 101 ? -16.141 -31.484 -9.977 1 88 101 LEU A O 1
ATOM 812 N N . PRO A 1 102 ? -15.062 -33.219 -9 1 82.44 102 PRO A N 1
ATOM 813 C CA . PRO A 1 102 ? -15.586 -34.156 -10 1 82.44 102 PRO A CA 1
ATOM 814 C C . PRO A 1 102 ? -17.109 -34.125 -10.094 1 82.44 102 PRO A C 1
ATOM 816 O O . PRO A 1 102 ? -17.672 -34.25 -11.18 1 82.44 102 PRO A O 1
ATOM 819 N N . SER A 1 103 ? -17.719 -33.812 -8.992 1 84.12 103 SER A N 1
ATOM 820 C CA . SER A 1 103 ? -19.188 -33.812 -8.945 1 84.12 103 SER A CA 1
ATOM 821 C C . SER A 1 103 ? -19.75 -32.531 -9.539 1 84.12 103 SER A C 1
ATOM 823 O O . SER A 1 103 ? -20.938 -32.406 -9.805 1 84.12 103 SER A O 1
ATOM 825 N N . GLU A 1 104 ? -18.875 -31.594 -9.82 1 84.31 104 GLU A N 1
ATOM 826 C CA . GLU A 1 104 ? -19.297 -30.281 -10.273 1 84.31 104 GLU A CA 1
ATOM 827 C C . GLU A 1 104 ? -18.766 -29.969 -11.664 1 84.31 104 GLU A C 1
ATOM 829 O O . GLU A 1 104 ? -18.625 -28.812 -12.047 1 84.31 104 GLU A O 1
ATOM 834 N N . GLN A 1 105 ? -18.469 -30.984 -12.398 1 79.56 105 GLN A N 1
ATOM 835 C CA . GLN A 1 105 ? -17.75 -30.828 -13.656 1 79.56 105 GLN A CA 1
ATOM 836 C C . GLN A 1 105 ? -18.594 -30.078 -14.688 1 79.56 105 GLN A C 1
ATOM 838 O O . GLN A 1 105 ? -18.062 -29.438 -15.586 1 79.56 105 GLN A O 1
ATOM 843 N N . SER A 1 106 ? -19.906 -30.062 -14.484 1 83.38 106 SER A N 1
ATOM 844 C CA . SER A 1 106 ? -20.797 -29.406 -15.43 1 83.38 106 SER A CA 1
ATOM 845 C C . SER A 1 106 ? -20.922 -27.906 -15.125 1 83.38 106 SER A C 1
ATOM 847 O O . SER A 1 106 ? -21.406 -27.141 -15.961 1 83.38 106 SER A O 1
ATOM 849 N N . GLN A 1 107 ? -20.375 -27.516 -14.039 1 88.75 107 GLN A N 1
ATOM 850 C CA . GLN A 1 107 ? -20.484 -26.125 -13.633 1 88.75 107 GLN A CA 1
ATOM 851 C C . GLN A 1 107 ? -19.281 -25.312 -14.133 1 88.75 107 GLN A C 1
ATOM 853 O O . GLN A 1 107 ? -18.172 -25.828 -14.227 1 88.75 107 GLN A O 1
ATOM 858 N N . LYS A 1 108 ? -19.531 -24.109 -14.492 1 91.94 108 LYS A N 1
ATOM 859 C CA . LYS A 1 108 ? -18.438 -23.203 -14.859 1 91.94 108 LYS A CA 1
ATOM 860 C C . LYS A 1 108 ? -17.5 -22.969 -13.68 1 91.94 108 LYS A C 1
ATOM 862 O O . LYS A 1 108 ? -17.953 -22.734 -12.555 1 91.94 108 LYS A O 1
ATOM 867 N N . PRO A 1 109 ? -16.281 -23.109 -13.922 1 92.81 109 PRO A N 1
ATOM 868 C CA . PRO A 1 109 ? -15.344 -22.875 -12.828 1 92.81 109 PRO A CA 1
ATOM 869 C C . PRO A 1 109 ? -15.375 -21.438 -12.312 1 92.81 109 PRO A C 1
ATOM 871 O O . PRO A 1 109 ? -15.695 -20.516 -13.062 1 92.81 109 PRO A O 1
ATOM 874 N N . ARG A 1 110 ? -15.094 -21.312 -11.023 1 94.56 110 ARG A N 1
ATOM 875 C CA . ARG A 1 110 ? -14.914 -19.969 -10.453 1 94.56 110 ARG A CA 1
ATOM 876 C C . ARG A 1 110 ? -13.57 -19.375 -10.859 1 94.56 110 ARG A C 1
ATOM 878 O O . ARG A 1 110 ? -12.539 -20.047 -10.789 1 94.56 110 ARG A O 1
ATOM 885 N N . VAL A 1 111 ? -13.641 -18.125 -11.32 1 97.5 111 VAL A N 1
ATOM 886 C CA . VAL A 1 111 ? -12.438 -17.438 -11.773 1 97.5 111 VAL A CA 1
ATOM 887 C C . VAL A 1 111 ? -12.305 -16.094 -11.047 1 97.5 111 VAL A C 1
ATOM 889 O O . VAL A 1 111 ? -13.273 -15.328 -10.953 1 97.5 111 VAL A O 1
ATOM 892 N N . TYR A 1 112 ? -11.133 -15.82 -10.508 1 98.06 112 TYR A N 1
ATOM 893 C CA . TYR A 1 112 ? -10.836 -14.578 -9.812 1 98.06 112 TYR A CA 1
ATOM 894 C C . TYR A 1 112 ? -9.633 -13.875 -10.438 1 98.06 112 TYR A C 1
ATOM 896 O O . TYR A 1 112 ? -8.773 -14.523 -11.047 1 98.06 112 TYR A O 1
ATOM 904 N N . ASP A 1 113 ? -9.609 -12.578 -10.328 1 98 113 ASP A N 1
ATOM 905 C CA . ASP A 1 113 ? -8.398 -11.844 -10.703 1 98 113 ASP A CA 1
ATOM 906 C C . ASP A 1 113 ? -7.293 -12.047 -9.672 1 98 113 ASP A C 1
ATOM 908 O O . ASP A 1 113 ? -7.57 -12.148 -8.469 1 98 113 ASP A O 1
ATOM 912 N N . ALA A 1 114 ? -6.062 -12.117 -10.188 1 98.25 114 ALA A N 1
ATOM 913 C CA . ALA A 1 114 ? -4.918 -12.305 -9.297 1 98.25 114 ALA A CA 1
ATOM 914 C C . ALA A 1 114 ? -3.814 -11.297 -9.602 1 98.25 114 ALA A C 1
ATOM 916 O O . ALA A 1 114 ? -3.463 -11.086 -10.766 1 98.25 114 ALA A O 1
ATOM 917 N N . LEU A 1 115 ? -3.318 -10.656 -8.586 1 97.38 115 LEU A N 1
ATOM 918 C CA . LEU A 1 115 ? -2.164 -9.766 -8.625 1 97.38 115 LEU A CA 1
ATOM 919 C C . LEU A 1 115 ? -1.047 -10.289 -7.727 1 97.38 115 LEU A C 1
ATOM 921 O O . LEU A 1 115 ? -1.279 -10.594 -6.555 1 97.38 115 LEU A O 1
ATOM 925 N N . VAL A 1 116 ? 0.197 -10.391 -8.312 1 97.56 116 VAL A N 1
ATOM 926 C CA . VAL A 1 116 ? 1.284 -10.984 -7.547 1 97.56 116 VAL A CA 1
ATOM 927 C C . VAL A 1 116 ? 2.459 -10.016 -7.469 1 97.56 116 VAL A C 1
ATOM 929 O O . VAL A 1 116 ? 2.904 -9.484 -8.484 1 97.56 116 VAL A O 1
ATOM 932 N N . GLN A 1 117 ? 2.855 -9.75 -6.273 1 96.06 117 GLN A N 1
ATOM 933 C CA . GLN A 1 117 ? 4.105 -9.047 -6.02 1 96.06 117 GLN A CA 1
ATOM 934 C C . GLN A 1 117 ? 5.188 -10.008 -5.531 1 96.06 117 GLN A C 1
ATOM 936 O O . GLN A 1 117 ? 4.973 -10.766 -4.586 1 96.06 117 GLN A O 1
ATOM 941 N N . CYS A 1 118 ? 6.348 -9.977 -6.199 1 95.5 118 CYS A N 1
ATOM 942 C CA . CYS A 1 118 ? 7.457 -10.859 -5.855 1 95.5 118 CYS A CA 1
ATOM 943 C C . CYS A 1 118 ? 8.609 -10.078 -5.238 1 95.5 118 CYS A C 1
ATOM 945 O O . CYS A 1 118 ? 9.031 -9.055 -5.785 1 95.5 118 CYS A O 1
ATOM 947 N N . LYS A 1 119 ? 9.062 -10.57 -4.117 1 93.44 119 LYS A N 1
ATOM 948 C CA . LYS A 1 119 ? 10.258 -10.031 -3.477 1 93.44 119 LYS A CA 1
ATOM 949 C C . LYS A 1 119 ? 11.273 -11.141 -3.191 1 93.44 119 LYS A C 1
ATOM 951 O O . LYS A 1 119 ? 11.008 -12.039 -2.391 1 93.44 119 LYS A O 1
ATOM 956 N N . CYS A 1 120 ? 12.461 -10.977 -3.82 1 90.12 120 CYS A N 1
ATOM 957 C CA . CYS A 1 120 ? 13.422 -1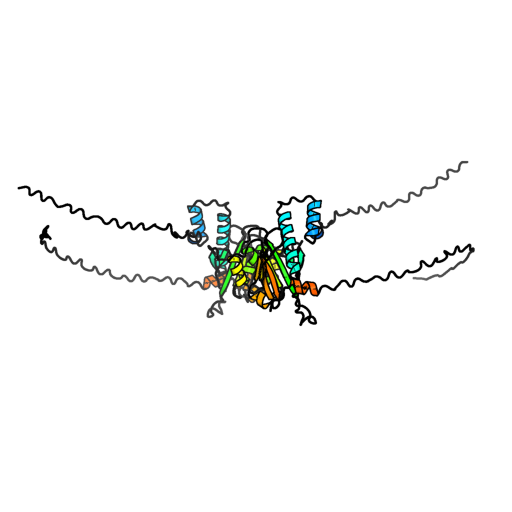2.062 -3.707 1 90.12 120 CYS A CA 1
ATOM 958 C C . CYS A 1 120 ? 14.43 -11.789 -2.594 1 90.12 120 CYS A C 1
ATOM 960 O O . CYS A 1 120 ? 15.344 -12.578 -2.363 1 90.12 120 CYS A O 1
ATOM 962 N N . THR A 1 121 ? 14.305 -10.648 -1.954 1 84.5 121 THR A N 1
ATOM 963 C CA . THR A 1 121 ? 15.172 -10.273 -0.838 1 84.5 121 THR A CA 1
ATOM 964 C C . THR A 1 121 ? 14.359 -10.141 0.449 1 84.5 121 THR A C 1
ATOM 966 O O . THR A 1 121 ? 13.195 -10.547 0.502 1 84.5 121 THR A O 1
ATOM 969 N N . LYS A 1 122 ? 14.992 -9.602 1.425 1 83.5 122 LYS A N 1
ATOM 970 C CA . LYS A 1 122 ? 14.297 -9.352 2.682 1 83.5 122 LYS A CA 1
ATOM 971 C C . LYS A 1 122 ? 13.031 -8.531 2.449 1 83.5 122 LYS A C 1
ATOM 973 O O . LYS A 1 122 ? 13.047 -7.551 1.697 1 83.5 122 LYS A O 1
ATOM 978 N N . ILE A 1 123 ? 12 -9.133 3.092 1 89.44 123 ILE A N 1
ATOM 979 C CA . ILE A 1 123 ? 10.719 -8.477 2.852 1 89.44 123 ILE A CA 1
ATOM 980 C C . ILE A 1 123 ? 10.312 -7.672 4.086 1 89.44 123 ILE A C 1
ATOM 982 O O . ILE A 1 123 ? 10.469 -8.141 5.215 1 89.44 123 ILE A O 1
ATOM 986 N N . HIS A 1 124 ? 9.828 -6.477 3.779 1 88.88 124 HIS A N 1
ATOM 987 C CA . HIS A 1 124 ? 9.297 -5.586 4.805 1 88.88 124 HIS A CA 1
ATOM 988 C C . HIS A 1 124 ? 7.777 -5.48 4.707 1 88.88 124 HIS A C 1
ATOM 990 O O . HIS A 1 124 ? 7.203 -5.703 3.639 1 88.88 124 HIS A O 1
ATOM 996 N N . PRO A 1 125 ? 7.199 -5.156 5.805 1 92.38 125 PRO A N 1
ATOM 997 C CA . PRO A 1 125 ? 5.738 -5.055 5.816 1 92.38 125 PRO A CA 1
ATOM 998 C C . PRO A 1 125 ? 5.215 -4.039 4.805 1 92.38 125 PRO A C 1
ATOM 1000 O O . PRO A 1 125 ? 4.055 -4.121 4.387 1 92.38 125 PRO A O 1
ATOM 1003 N N . ALA A 1 126 ? 6.047 -3.117 4.406 1 92.19 126 ALA A N 1
ATOM 1004 C CA . ALA A 1 126 ? 5.637 -2.129 3.41 1 92.19 126 ALA A CA 1
ATOM 1005 C C . ALA A 1 126 ? 5.16 -2.805 2.129 1 92.19 126 ALA A C 1
ATOM 1007 O O . ALA A 1 126 ? 4.25 -2.309 1.459 1 92.19 126 ALA A O 1
ATOM 1008 N N . ALA A 1 127 ? 5.699 -3.963 1.829 1 94.44 127 ALA A N 1
ATOM 1009 C CA . ALA A 1 127 ? 5.363 -4.66 0.59 1 94.44 127 ALA A CA 1
ATOM 1010 C C . ALA A 1 127 ? 3.908 -5.113 0.593 1 94.44 127 ALA A C 1
ATOM 1012 O O . ALA A 1 127 ? 3.197 -4.953 -0.402 1 94.44 127 ALA A O 1
ATOM 1013 N N . ILE A 1 128 ? 3.486 -5.629 1.74 1 96.62 128 ILE A N 1
ATOM 1014 C CA . ILE A 1 128 ? 2.107 -6.102 1.815 1 96.62 128 ILE A CA 1
ATOM 1015 C C . ILE A 1 128 ? 1.155 -4.906 1.846 1 96.62 128 ILE A C 1
ATOM 1017 O O . ILE A 1 128 ? 0.05 -4.973 1.303 1 96.62 128 ILE A O 1
ATOM 1021 N N . ARG A 1 129 ? 1.521 -3.83 2.461 1 95.75 129 ARG A N 1
ATOM 1022 C CA . ARG A 1 129 ? 0.69 -2.631 2.475 1 95.75 129 ARG A CA 1
ATOM 1023 C C . ARG A 1 129 ? 0.527 -2.062 1.069 1 95.75 129 ARG A C 1
ATOM 1025 O O . ARG A 1 129 ? -0.573 -1.667 0.677 1 95.75 129 ARG A O 1
ATOM 1032 N N . GLU A 1 130 ? 1.633 -2.014 0.359 1 95.19 130 GLU A N 1
ATOM 1033 C CA . GLU A 1 130 ? 1.571 -1.536 -1.019 1 95.19 130 GLU A CA 1
ATOM 1034 C C . GLU A 1 130 ? 0.682 -2.434 -1.875 1 95.19 130 GLU A C 1
ATOM 1036 O O . GLU A 1 130 ? -0.146 -1.943 -2.646 1 95.19 130 GLU A O 1
ATOM 1041 N N . LEU A 1 131 ? 0.889 -3.711 -1.73 1 96.75 131 LEU A N 1
ATOM 1042 C CA . LEU A 1 131 ? 0.042 -4.645 -2.465 1 96.75 131 LEU A CA 1
ATOM 1043 C C . LEU A 1 131 ? -1.428 -4.438 -2.113 1 96.75 131 LEU A C 1
ATOM 1045 O O . LEU A 1 131 ? -2.287 -4.426 -2.998 1 96.75 131 LEU A O 1
ATOM 1049 N N . ASP A 1 132 ? -1.695 -4.289 -0.854 1 97.25 132 ASP A N 1
ATOM 1050 C CA . ASP A 1 132 ? -3.057 -4.051 -0.383 1 97.25 132 ASP A CA 1
ATOM 1051 C C . ASP A 1 132 ? -3.66 -2.814 -1.046 1 97.25 132 ASP A C 1
ATOM 1053 O O . ASP A 1 132 ? -4.805 -2.844 -1.503 1 97.25 132 ASP A O 1
ATOM 1057 N N . GLY A 1 133 ? -2.869 -1.786 -1.089 1 96.5 133 GLY A N 1
ATOM 1058 C CA . GLY A 1 133 ? -3.318 -0.586 -1.777 1 96.5 133 GLY A CA 1
ATOM 1059 C C . GLY A 1 133 ? -3.643 -0.823 -3.24 1 96.5 133 GLY A C 1
ATOM 1060 O O . GLY A 1 133 ? -4.625 -0.29 -3.758 1 96.5 133 GLY A O 1
ATOM 1061 N N . THR A 1 134 ? -2.857 -1.602 -3.902 1 96.06 134 THR A N 1
ATOM 1062 C CA . THR A 1 134 ? -3.076 -1.925 -5.309 1 96.06 134 THR A CA 1
ATOM 1063 C C . THR A 1 134 ? -4.352 -2.746 -5.48 1 96.06 134 THR A C 1
ATOM 1065 O O . THR A 1 134 ? -5.164 -2.463 -6.363 1 96.06 134 THR A O 1
ATOM 1068 N N . VAL A 1 135 ? -4.539 -3.689 -4.605 1 96.94 135 VAL A N 1
ATOM 1069 C CA . VAL A 1 135 ? -5.699 -4.57 -4.668 1 96.94 135 VAL A CA 1
ATOM 1070 C C . VAL A 1 135 ? -6.973 -3.775 -4.379 1 96.94 135 VAL A C 1
ATOM 1072 O O . VAL A 1 135 ? -8.023 -4.031 -4.973 1 96.94 135 VAL A O 1
ATOM 1075 N N . SER A 1 136 ? -6.852 -2.82 -3.514 1 94.75 136 SER A N 1
ATOM 1076 C CA . SER A 1 136 ? -8 -2.031 -3.09 1 94.75 136 SER A CA 1
ATOM 1077 C C . SER A 1 136 ? -8.594 -1.243 -4.254 1 94.75 136 SER A C 1
ATOM 1079 O O . SER A 1 136 ? -9.773 -0.877 -4.23 1 94.75 136 SER A O 1
ATOM 1081 N N . SER A 1 137 ? -7.797 -0.99 -5.223 1 92.81 137 SER A N 1
ATOM 1082 C CA . SER A 1 137 ? -8.242 -0.219 -6.383 1 92.81 137 SER A CA 1
ATOM 1083 C C . SER A 1 137 ? -8.875 -1.121 -7.438 1 92.81 137 SER A C 1
ATOM 1085 O O . SER A 1 137 ? -9.281 -0.651 -8.5 1 92.81 137 SER A O 1
ATOM 1087 N N . LYS A 1 138 ? -8.977 -2.412 -7.16 1 94.94 138 LYS A N 1
ATOM 1088 C CA . LYS A 1 138 ? -9.539 -3.393 -8.086 1 94.94 138 LYS A CA 1
ATOM 1089 C C . LYS A 1 138 ? -10.906 -3.883 -7.605 1 94.94 138 LYS A C 1
ATOM 1091 O O . LYS A 1 138 ? -11.359 -3.506 -6.523 1 94.94 138 LYS A O 1
ATOM 1096 N N . LYS A 1 139 ? -11.516 -4.633 -8.43 1 96.25 139 LYS A N 1
ATOM 1097 C CA . LYS A 1 139 ? -12.797 -5.219 -8.039 1 96.25 139 LYS A CA 1
ATOM 1098 C C . LYS A 1 139 ? -12.633 -6.176 -6.867 1 96.25 139 LYS A C 1
ATOM 1100 O O . LYS A 1 139 ? -11.547 -6.707 -6.637 1 96.25 139 LYS A O 1
ATOM 1105 N N . PRO A 1 140 ? -13.688 -6.426 -6.184 1 96 140 PRO A N 1
ATOM 1106 C CA . PRO A 1 140 ? -13.625 -7.234 -4.965 1 96 140 PRO A CA 1
ATOM 1107 C C . PRO A 1 140 ? -13.125 -8.656 -5.223 1 96 140 PRO A C 1
ATOM 1109 O O . PRO A 1 140 ? -12.531 -9.281 -4.34 1 96 140 PRO A O 1
ATOM 1112 N N . GLU A 1 141 ? -13.375 -9.164 -6.461 1 97.44 141 GLU A N 1
ATOM 1113 C CA . GLU A 1 141 ? -12.969 -10.523 -6.816 1 97.44 141 GLU A CA 1
ATOM 1114 C C . GLU A 1 141 ? -11.516 -10.562 -7.289 1 97.44 141 GLU A C 1
ATOM 1116 O O . GLU A 1 141 ? -11.203 -11.203 -8.289 1 97.44 141 GLU A O 1
ATOM 1121 N N . THR A 1 142 ? -10.711 -9.82 -6.625 1 98.12 142 THR A N 1
ATOM 1122 C CA . THR A 1 142 ? -9.273 -9.781 -6.898 1 98.12 142 THR A CA 1
ATOM 1123 C C . THR A 1 142 ? -8.484 -10.219 -5.672 1 98.12 142 THR A C 1
ATOM 1125 O O . THR A 1 142 ? -8.711 -9.711 -4.566 1 98.12 142 THR A O 1
ATOM 1128 N N . ILE A 1 143 ? -7.598 -11.203 -5.863 1 98.56 143 ILE A N 1
ATOM 1129 C CA . ILE A 1 143 ? -6.73 -11.633 -4.773 1 98.56 143 ILE A CA 1
ATOM 1130 C C . ILE A 1 143 ? -5.316 -11.102 -4.992 1 98.56 143 ILE A C 1
ATOM 1132 O O . ILE A 1 143 ? -4.793 -11.148 -6.105 1 98.56 143 ILE A O 1
ATOM 1136 N N . GLY A 1 144 ? -4.773 -10.469 -3.961 1 98.44 144 GLY A N 1
ATOM 1137 C CA . GLY A 1 144 ? -3.373 -10.078 -3.957 1 98.44 144 GLY A CA 1
ATOM 1138 C C . GLY A 1 144 ? -2.463 -11.109 -3.316 1 98.44 144 GLY A C 1
ATOM 1139 O O . GLY A 1 144 ? -2.74 -11.594 -2.217 1 98.44 144 GLY A O 1
ATOM 1140 N N . ILE A 1 145 ? -1.338 -11.43 -3.99 1 98.81 145 ILE A N 1
ATOM 1141 C CA . ILE A 1 145 ? -0.403 -12.438 -3.49 1 98.81 145 ILE A CA 1
ATOM 1142 C C . ILE A 1 145 ? 0.986 -11.82 -3.344 1 98.81 145 ILE A C 1
ATOM 1144 O O . ILE A 1 145 ? 1.53 -11.258 -4.301 1 98.81 145 ILE A O 1
ATOM 1148 N N . LEU A 1 146 ? 1.53 -11.891 -2.148 1 98.25 146 LEU A N 1
ATOM 1149 C CA . LEU A 1 146 ? 2.924 -11.523 -1.913 1 98.25 146 LEU A CA 1
ATOM 1150 C C . LEU A 1 146 ? 3.803 -12.766 -1.822 1 98.25 146 LEU A C 1
ATOM 1152 O O . LEU A 1 146 ? 3.605 -13.609 -0.942 1 98.25 146 LEU A O 1
ATOM 1156 N N . ALA A 1 147 ? 4.75 -12.875 -2.725 1 97.5 147 ALA A N 1
ATOM 1157 C CA . ALA A 1 147 ? 5.652 -14.023 -2.75 1 97.5 147 ALA A CA 1
ATOM 1158 C C . ALA A 1 147 ? 7.059 -13.625 -2.314 1 97.5 147 ALA A C 1
ATOM 1160 O O . ALA A 1 147 ? 7.609 -12.641 -2.801 1 97.5 147 ALA A O 1
ATOM 1161 N N . ALA A 1 148 ? 7.59 -14.391 -1.398 1 96.69 148 ALA A N 1
ATOM 1162 C CA . ALA A 1 148 ? 8.938 -14.148 -0.9 1 96.69 148 ALA A CA 1
ATOM 1163 C C . ALA A 1 148 ? 9.625 -15.453 -0.497 1 96.69 148 ALA A C 1
ATOM 1165 O O . ALA A 1 148 ? 8.953 -16.469 -0.311 1 96.69 148 ALA A O 1
ATOM 1166 N N . PRO A 1 149 ? 10.969 -15.391 -0.401 1 94.69 149 PRO A N 1
ATOM 1167 C CA . PRO A 1 149 ? 11.68 -16.625 -0.066 1 94.69 149 PRO A CA 1
ATOM 1168 C C . PRO A 1 149 ? 11.633 -16.938 1.426 1 94.69 149 PRO A C 1
ATOM 1170 O O . PRO A 1 149 ? 11.898 -18.078 1.824 1 94.69 149 PRO A O 1
ATOM 1173 N N . GLU A 1 150 ? 11.25 -15.984 2.252 1 93.94 150 GLU A N 1
ATOM 1174 C CA . GLU A 1 150 ? 11.219 -16.188 3.697 1 93.94 150 GLU A CA 1
ATOM 1175 C C . GLU A 1 150 ? 9.789 -16.359 4.199 1 93.94 150 GLU A C 1
ATOM 1177 O O . GLU A 1 150 ? 8.844 -15.93 3.545 1 93.94 150 GLU A O 1
ATOM 1182 N N . HIS A 1 151 ? 9.75 -17 5.355 1 95.5 151 HIS A N 1
ATOM 1183 C CA . HIS A 1 151 ? 8.438 -17.188 5.969 1 95.5 151 HIS A CA 1
ATOM 1184 C C . HIS A 1 151 ? 7.797 -15.852 6.32 1 95.5 151 HIS A C 1
ATOM 1186 O O . HIS A 1 151 ? 8.5 -14.859 6.531 1 95.5 151 HIS A O 1
ATOM 1192 N N . CYS A 1 152 ? 6.508 -15.883 6.426 1 96.75 152 CYS A N 1
ATOM 1193 C CA . CYS A 1 152 ? 5.727 -14.68 6.676 1 96.75 152 CYS A CA 1
ATOM 1194 C C . CYS A 1 152 ? 6.047 -14.094 8.047 1 96.75 152 CYS A C 1
ATOM 1196 O O . CYS A 1 152 ? 5.922 -14.781 9.062 1 96.75 152 CYS A O 1
ATOM 1198 N N . SER A 1 153 ? 6.445 -12.852 8.086 1 94.88 153 SER A N 1
ATOM 1199 C CA . SER A 1 153 ? 6.762 -12.195 9.352 1 94.88 153 SER A CA 1
ATOM 1200 C C . SER A 1 153 ? 5.496 -11.828 10.117 1 94.88 153 SER A C 1
ATOM 1202 O O . SER A 1 153 ? 4.41 -11.758 9.539 1 94.88 153 SER A O 1
ATOM 1204 N N . PRO A 1 154 ? 5.656 -11.609 11.398 1 94.25 154 PRO A N 1
ATOM 1205 C CA . PRO A 1 154 ? 4.5 -11.18 12.195 1 94.25 154 PRO A CA 1
ATOM 1206 C C . PRO A 1 154 ? 3.895 -9.867 11.688 1 94.25 154 PRO A C 1
ATOM 1208 O O . PRO A 1 154 ? 2.674 -9.695 11.711 1 94.25 154 PRO A O 1
ATOM 1211 N N . GLY A 1 155 ? 4.723 -8.961 11.281 1 92.56 155 GLY A N 1
ATOM 1212 C CA . GLY A 1 155 ? 4.23 -7.691 10.781 1 92.56 155 GLY A CA 1
ATOM 1213 C C . GLY A 1 155 ? 3.387 -7.832 9.523 1 92.56 155 GLY A C 1
ATOM 1214 O O . GLY A 1 155 ? 2.357 -7.168 9.383 1 92.56 155 GLY A O 1
ATOM 1215 N N . ILE A 1 156 ? 3.803 -8.695 8.656 1 95.88 156 ILE A N 1
ATOM 1216 C CA . ILE A 1 156 ? 3.047 -8.945 7.434 1 95.88 156 ILE A CA 1
ATOM 1217 C C . ILE A 1 156 ? 1.726 -9.625 7.773 1 95.88 156 ILE A C 1
ATOM 1219 O O . ILE A 1 156 ? 0.668 -9.227 7.277 1 95.88 156 ILE A O 1
ATOM 1223 N N . ARG A 1 157 ? 1.802 -10.578 8.633 1 96.88 157 ARG A N 1
ATOM 1224 C CA . ARG A 1 157 ? 0.608 -11.305 9.062 1 96.88 157 ARG A CA 1
ATOM 1225 C C . ARG A 1 157 ? -0.401 -10.367 9.711 1 96.88 157 ARG A C 1
ATOM 1227 O O . ARG A 1 157 ? -1.604 -10.469 9.461 1 96.88 157 ARG A O 1
ATOM 1234 N N . LYS A 1 158 ? 0.083 -9.539 10.516 1 94.88 158 LYS A N 1
ATOM 1235 C CA . LYS A 1 158 ? -0.785 -8.586 11.203 1 94.88 158 LYS A CA 1
ATOM 1236 C C . LYS A 1 158 ? -1.53 -7.699 10.211 1 94.88 158 LYS A C 1
ATOM 1238 O O . LYS A 1 158 ? -2.746 -7.527 10.312 1 94.88 158 LYS A O 1
ATOM 1243 N N . HIS A 1 159 ? -0.832 -7.18 9.273 1 95.56 159 HIS A N 1
ATOM 1244 C CA . HIS A 1 159 ? -1.497 -6.336 8.289 1 95.56 159 HIS A CA 1
ATOM 1245 C C . HIS A 1 159 ? -2.537 -7.125 7.504 1 95.56 159 HIS A C 1
ATOM 1247 O O . HIS A 1 159 ? -3.654 -6.645 7.293 1 95.56 159 HIS A O 1
ATOM 1253 N N . MET A 1 160 ? -2.158 -8.289 7.074 1 97.44 160 MET A N 1
ATOM 1254 C CA . MET A 1 160 ? -3.096 -9.117 6.32 1 97.44 160 MET A CA 1
ATOM 1255 C C . MET A 1 160 ? -4.379 -9.344 7.109 1 97.44 160 MET A C 1
ATOM 1257 O O . MET A 1 160 ? -5.477 -9.266 6.555 1 97.44 160 MET A O 1
ATOM 1261 N N . SER A 1 161 ? -4.223 -9.586 8.344 1 97.12 161 SER A N 1
ATOM 1262 C CA . SER A 1 161 ? -5.379 -9.906 9.172 1 97.12 161 SER A CA 1
ATOM 1263 C C . SER A 1 161 ? -6.32 -8.711 9.289 1 97.12 161 SER A C 1
ATOM 1265 O O . SER A 1 161 ? -7.52 -8.883 9.523 1 97.12 161 SER A O 1
ATOM 1267 N N . MET A 1 162 ? -5.836 -7.52 9.062 1 95.5 162 MET A N 1
ATOM 1268 C CA . MET A 1 162 ? -6.617 -6.305 9.258 1 95.5 162 MET A CA 1
ATOM 1269 C C . MET A 1 162 ? -7.211 -5.82 7.938 1 95.5 162 MET A C 1
ATOM 1271 O O . MET A 1 162 ? -8.086 -4.953 7.926 1 95.5 162 MET A O 1
ATOM 1275 N N . SER A 1 163 ? -6.77 -6.348 6.867 1 97.12 163 SER A N 1
ATOM 1276 C CA . SER A 1 163 ? -7.207 -5.852 5.566 1 97.12 163 SER A CA 1
ATOM 1277 C C . SER A 1 163 ? -8.562 -6.43 5.18 1 97.12 163 SER A C 1
ATOM 1279 O O . SER A 1 163 ? -8.797 -7.633 5.324 1 97.12 163 SER A O 1
ATOM 1281 N N . PRO A 1 164 ? -9.461 -5.648 4.633 1 97.31 164 PRO A N 1
ATOM 1282 C CA . PRO A 1 164 ? -10.734 -6.168 4.141 1 97.31 164 PRO A CA 1
ATOM 1283 C C . PRO A 1 164 ? -10.625 -6.789 2.748 1 97.31 164 PRO A C 1
ATOM 1285 O O . PRO A 1 164 ? -11.602 -7.309 2.219 1 97.31 164 PRO A O 1
ATOM 1288 N N . ARG A 1 165 ? -9.461 -6.652 2.158 1 98 165 ARG A N 1
ATOM 1289 C CA . ARG A 1 165 ? -9.266 -7.203 0.82 1 98 165 ARG A CA 1
ATOM 1290 C C . ARG A 1 165 ? -8.586 -8.562 0.88 1 98 165 ARG A C 1
ATOM 1292 O O . ARG A 1 165 ? -7.773 -8.82 1.77 1 98 165 ARG A O 1
ATOM 1299 N N . PRO A 1 166 ? -8.883 -9.492 -0.092 1 98.75 166 PRO A N 1
ATOM 1300 C CA . PRO A 1 166 ? -8.25 -10.805 -0.095 1 98.75 166 PRO A CA 1
ATOM 1301 C C . PRO A 1 166 ? -6.742 -10.734 -0.346 1 98.75 166 PRO A C 1
ATOM 1303 O O . PRO A 1 166 ? -6.312 -10.281 -1.409 1 98.75 166 PRO A O 1
ATOM 1306 N N . LEU A 1 167 ? -5.992 -11.172 0.6 1 98.81 167 LEU A N 1
ATOM 1307 C CA . LEU A 1 167 ? -4.535 -11.195 0.509 1 98.81 167 LEU A CA 1
ATOM 1308 C C . LEU A 1 167 ? -3.992 -12.57 0.855 1 98.81 167 LEU A C 1
ATOM 1310 O O . LEU A 1 167 ? -4.52 -13.25 1.742 1 98.81 167 LEU A O 1
ATOM 1314 N N . MET A 1 168 ? -2.926 -12.914 0.199 1 98.75 168 MET A N 1
ATOM 1315 C CA . MET A 1 168 ? -2.24 -14.188 0.393 1 98.75 168 MET A CA 1
ATOM 1316 C C . MET A 1 168 ? -0.728 -13.992 0.411 1 98.75 168 MET A C 1
ATOM 1318 O O . MET A 1 168 ? -0.199 -13.133 -0.292 1 98.75 168 MET A O 1
ATOM 1322 N N . TYR A 1 169 ? -0.1 -14.742 1.238 1 98.56 169 TYR A N 1
ATOM 1323 C CA . TYR A 1 169 ? 1.356 -14.781 1.306 1 98.56 169 TYR A CA 1
ATOM 1324 C C . TYR A 1 169 ? 1.885 -16.156 0.892 1 98.56 169 TYR A C 1
ATOM 1326 O O . TYR A 1 169 ? 1.363 -17.188 1.324 1 98.56 169 TYR A O 1
ATOM 1334 N N . LEU A 1 170 ? 2.887 -16.141 0.052 1 97.75 170 LEU A N 1
ATOM 1335 C CA . LEU A 1 170 ? 3.512 -17.344 -0.469 1 97.75 170 LEU A CA 1
ATOM 1336 C C . LEU A 1 170 ? 5.008 -17.344 -0.178 1 97.75 170 LEU A C 1
ATOM 1338 O O . LEU A 1 170 ? 5.738 -16.469 -0.637 1 97.75 170 LEU A O 1
ATOM 1342 N N . CYS A 1 171 ? 5.406 -18.375 0.584 1 97.06 171 CYS A N 1
ATOM 1343 C CA . CYS A 1 171 ? 6.84 -18.578 0.777 1 97.06 171 CYS A CA 1
ATOM 1344 C C . CYS A 1 171 ? 7.391 -19.578 -0.223 1 97.06 171 CYS A C 1
ATOM 1346 O O . CYS A 1 171 ? 7.086 -20.766 -0.142 1 97.06 171 CYS A O 1
ATOM 1348 N N . LEU A 1 172 ? 8.117 -19.078 -1.109 1 94.5 172 LEU A N 1
ATOM 1349 C CA . LEU A 1 172 ? 8.766 -19.906 -2.119 1 94.5 172 LEU A CA 1
ATOM 1350 C C . LEU A 1 172 ? 10.273 -19.75 -2.078 1 94.5 172 LEU A C 1
ATOM 1352 O O . LEU A 1 172 ? 10.805 -18.734 -2.531 1 94.5 172 LEU A O 1
ATOM 1356 N N . GLY A 1 173 ? 10.742 -20.672 -1.354 1 80.75 173 GLY A N 1
ATOM 1357 C CA . GLY A 1 173 ? 12.18 -20.625 -1.151 1 80.75 173 GLY A CA 1
ATOM 1358 C C . GLY A 1 173 ? 12.953 -21.391 -2.209 1 80.75 173 GLY A C 1
ATOM 1359 O O . GLY A 1 173 ? 12.398 -22.281 -2.869 1 80.75 173 GLY A O 1
ATOM 1360 N N . GLY A 1 174 ? 14.172 -21.047 -2.498 1 66.19 174 GLY A N 1
ATOM 1361 C CA . GLY A 1 174 ? 15.148 -21.906 -3.16 1 66.19 174 GLY A CA 1
ATOM 1362 C C . GLY A 1 174 ? 14.992 -21.922 -4.668 1 66.19 174 GLY A C 1
ATOM 1363 O O . GLY A 1 174 ? 14.07 -21.312 -5.215 1 66.19 174 GLY A O 1
ATOM 1364 N N . LYS A 1 175 ? 15.859 -22.453 -5.355 1 62 175 LYS A N 1
ATOM 1365 C CA . LYS A 1 175 ? 15.953 -22.562 -6.809 1 62 175 LYS A CA 1
ATOM 1366 C C . LYS A 1 175 ? 14.953 -23.578 -7.355 1 62 175 LYS A C 1
ATOM 1368 O O . LYS A 1 175 ? 14.617 -23.547 -8.539 1 62 175 LYS A O 1
ATOM 1373 N N . GLU A 1 176 ? 14.312 -24.281 -6.461 1 71.25 176 GLU A N 1
ATOM 1374 C CA . GLU A 1 176 ? 13.555 -25.406 -7.004 1 71.25 176 GLU A CA 1
ATOM 1375 C C . GLU A 1 176 ? 12.062 -25.078 -7.086 1 71.25 176 GLU A C 1
ATOM 1377 O O . GLU A 1 176 ? 11.273 -25.891 -7.559 1 71.25 176 GLU A O 1
ATOM 1382 N N . GLY A 1 177 ? 11.617 -23.922 -6.703 1 84.56 177 GLY A N 1
ATOM 1383 C CA . GLY A 1 177 ? 10.227 -23.547 -6.879 1 84.56 177 GLY A CA 1
ATOM 1384 C C . GLY A 1 177 ? 9.289 -24.266 -5.93 1 84.56 177 GLY A C 1
ATOM 1385 O O . GLY A 1 177 ? 8.148 -24.578 -6.285 1 84.56 177 GLY A O 1
ATOM 1386 N N . ILE A 1 178 ? 9.758 -24.75 -4.785 1 90.5 178 ILE A N 1
ATOM 1387 C CA . ILE A 1 178 ? 8.93 -25.453 -3.809 1 90.5 178 ILE A CA 1
ATOM 1388 C C . ILE A 1 178 ? 8.258 -24.438 -2.889 1 90.5 178 ILE A C 1
ATOM 1390 O O . ILE A 1 178 ? 8.922 -23.578 -2.295 1 90.5 178 ILE A O 1
ATOM 1394 N N . VAL A 1 179 ? 6.93 -24.562 -2.76 1 96 179 VAL A N 1
ATOM 1395 C CA . VAL A 1 179 ? 6.156 -23.688 -1.89 1 96 179 VAL A CA 1
ATOM 1396 C C . VAL A 1 179 ? 6.195 -24.203 -0.456 1 96 179 VAL A C 1
ATOM 1398 O O . VAL A 1 179 ? 5.75 -25.328 -0.184 1 96 179 VAL A O 1
ATOM 1401 N N . GLU A 1 180 ? 6.672 -23.375 0.418 1 95.38 180 GLU A N 1
ATOM 1402 C CA . GLU A 1 180 ? 6.887 -23.812 1.793 1 95.38 180 GLU A CA 1
ATOM 1403 C C . GLU A 1 180 ? 5.762 -23.344 2.707 1 95.38 180 GLU A C 1
ATOM 1405 O O . GLU A 1 180 ? 5.559 -23.891 3.791 1 95.38 180 GLU A O 1
ATOM 1410 N N . GLN A 1 181 ? 5.125 -22.328 2.305 1 97 181 GLN A N 1
ATOM 1411 C CA . GLN A 1 181 ? 4.062 -21.766 3.129 1 97 181 GLN A CA 1
ATOM 1412 C C . GLN A 1 181 ? 3.021 -21.047 2.27 1 97 181 GLN A C 1
ATOM 1414 O O . GLN A 1 181 ? 3.365 -20.359 1.308 1 97 181 GLN A O 1
ATOM 1419 N N . ILE A 1 182 ? 1.804 -21.234 2.549 1 98.12 182 ILE A N 1
ATOM 1420 C CA . ILE A 1 182 ? 0.679 -20.469 2.025 1 98.12 182 ILE A CA 1
ATOM 1421 C C . ILE A 1 182 ? -0.202 -20 3.178 1 98.12 182 ILE A C 1
ATOM 1423 O O . ILE A 1 182 ? -0.69 -20.812 3.971 1 98.12 182 ILE A O 1
ATOM 1427 N N . ILE A 1 183 ? -0.323 -18.641 3.264 1 98 183 ILE A N 1
ATOM 1428 C CA . ILE A 1 183 ? -1.184 -18.031 4.27 1 98 183 ILE A CA 1
ATOM 1429 C C . ILE A 1 183 ? -2.098 -17 3.604 1 98 183 ILE A C 1
ATOM 1431 O O . ILE A 1 183 ? -1.679 -16.281 2.695 1 98 183 ILE A O 1
ATOM 1435 N N . TRP A 1 184 ? -3.326 -17.031 4.016 1 98.38 184 TRP A N 1
ATOM 1436 C CA . TRP A 1 184 ? -4.184 -15.969 3.512 1 98.38 184 TRP A CA 1
ATOM 1437 C C . TRP A 1 184 ? -5.102 -15.438 4.609 1 98.38 184 TRP A C 1
ATOM 1439 O O . TRP A 1 184 ? -5.223 -16.047 5.676 1 98.38 184 TRP A O 1
ATOM 1449 N N . ASN A 1 185 ? -5.648 -14.234 4.406 1 98.44 185 ASN A N 1
ATOM 1450 C CA . ASN A 1 185 ? -6.477 -13.594 5.422 1 98.44 185 ASN A CA 1
ATOM 1451 C C . ASN A 1 185 ? -7.934 -14.023 5.312 1 98.44 185 ASN A C 1
ATOM 1453 O O . ASN A 1 185 ? -8.289 -14.797 4.426 1 98.44 185 ASN A O 1
ATOM 1457 N N . THR A 1 186 ? -8.719 -13.586 6.281 1 98.12 186 THR A N 1
ATOM 1458 C CA . THR A 1 186 ? -10.133 -13.961 6.367 1 98.12 186 THR A CA 1
ATOM 1459 C C . THR A 1 186 ? -10.867 -13.578 5.09 1 98.12 186 THR A C 1
ATOM 1461 O O . THR A 1 186 ? -11.688 -14.352 4.586 1 98.12 186 THR A O 1
ATOM 1464 N N . SER A 1 187 ? -10.586 -12.406 4.586 1 98.12 187 SER A N 1
ATOM 1465 C CA . SER A 1 187 ? -11.242 -11.953 3.365 1 98.12 187 SER A CA 1
ATOM 1466 C C . SER A 1 187 ? -10.984 -12.914 2.209 1 98.12 187 SER A C 1
ATOM 1468 O O . SER A 1 187 ? -11.875 -13.156 1.392 1 98.12 187 SER A O 1
ATOM 1470 N N . ALA A 1 188 ? -9.82 -13.453 2.146 1 98.38 188 ALA A N 1
ATOM 1471 C CA . ALA A 1 188 ? -9.5 -14.438 1.119 1 98.38 188 ALA A CA 1
ATOM 1472 C C . ALA A 1 188 ? -10.266 -15.742 1.358 1 98.38 188 ALA A C 1
ATOM 1474 O O . ALA A 1 188 ? -10.688 -16.406 0.408 1 98.38 188 ALA A O 1
ATOM 1475 N N . SER A 1 189 ? -10.422 -16.125 2.562 1 97.31 189 SER A N 1
ATOM 1476 C CA . SER A 1 189 ? -11.188 -17.312 2.887 1 97.31 189 SER A CA 1
ATOM 1477 C C . SER A 1 189 ? -12.633 -17.188 2.418 1 97.31 189 SER A C 1
ATOM 1479 O O . SER A 1 189 ? -13.234 -18.172 1.966 1 97.31 189 SER A O 1
ATOM 1481 N N . VAL A 1 190 ? -13.125 -16.031 2.588 1 97.25 190 VAL A N 1
ATOM 1482 C CA . VAL A 1 190 ? -14.492 -15.766 2.156 1 97.25 190 VAL A CA 1
ATOM 1483 C C . VAL A 1 190 ? -14.578 -15.844 0.633 1 97.25 190 VAL A C 1
ATOM 1485 O O . VAL A 1 190 ? -15.539 -16.391 0.085 1 97.25 190 VAL A O 1
ATOM 1488 N N . LEU A 1 191 ? -13.562 -15.352 0.001 1 96.19 191 LEU A N 1
ATOM 1489 C CA . LEU A 1 191 ? -13.508 -15.328 -1.456 1 96.19 191 LEU A CA 1
ATOM 1490 C C . LEU A 1 191 ? -13.336 -16.734 -2.016 1 96.19 191 LEU A C 1
ATOM 1492 O O . LEU A 1 191 ? -13.828 -17.047 -3.105 1 96.19 191 LEU A O 1
ATOM 1496 N N . LEU A 1 192 ? -12.68 -17.594 -1.237 1 95.69 192 LEU A N 1
ATOM 1497 C CA . LEU A 1 192 ? -12.266 -18.906 -1.722 1 95.69 192 LEU A CA 1
ATOM 1498 C C . LEU A 1 192 ? -12.898 -20.016 -0.889 1 95.69 192 LEU A C 1
ATOM 1500 O O . LEU A 1 192 ? -12.188 -20.828 -0.297 1 95.69 192 LEU A O 1
ATOM 1504 N N . PRO A 1 193 ? -14.219 -20.078 -1.002 1 94.38 193 PRO A N 1
ATOM 1505 C CA . PRO A 1 193 ? -14.852 -21.109 -0.178 1 94.38 193 PRO A CA 1
ATOM 1506 C C . PRO A 1 193 ? -14.375 -22.516 -0.527 1 94.38 193 PRO A C 1
ATOM 1508 O O . PRO A 1 193 ? -14.297 -22.875 -1.706 1 94.38 193 PRO A O 1
ATOM 1511 N N . GLY A 1 194 ? -14.039 -23.297 0.498 1 93.94 194 GLY A N 1
ATOM 1512 C CA . GLY A 1 194 ? -13.664 -24.703 0.326 1 93.94 194 GLY A CA 1
ATOM 1513 C C . GLY A 1 194 ? -12.188 -24.891 0.031 1 9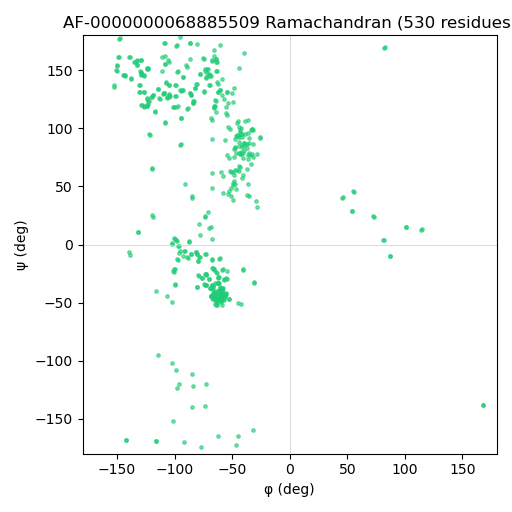3.94 194 GLY A C 1
ATOM 1514 O O . GLY A 1 194 ? -11.688 -26.016 0.032 1 93.94 194 GLY A O 1
ATOM 1515 N N . VAL A 1 195 ? -11.539 -23.812 -0.219 1 95.75 195 VAL A N 1
ATOM 1516 C CA . VAL A 1 195 ? -10.125 -23.906 -0.537 1 95.75 195 VAL A CA 1
ATOM 1517 C C . VAL A 1 195 ? -9.312 -24 0.752 1 95.75 195 VAL A C 1
ATOM 1519 O O . VAL A 1 195 ? -9.594 -23.281 1.724 1 95.75 195 VAL A O 1
ATOM 1522 N N . GLY A 1 196 ? -8.344 -24.906 0.812 1 96.69 196 GLY A N 1
ATOM 1523 C CA . GLY A 1 196 ? -7.406 -25.094 1.904 1 96.69 196 GLY A CA 1
ATOM 1524 C C . GLY A 1 196 ? -6.008 -25.453 1.435 1 96.69 196 GLY A C 1
ATOM 1525 O O . GLY A 1 196 ? -5.645 -25.156 0.292 1 96.69 196 GLY A O 1
ATOM 1526 N N . VAL A 1 197 ? -5.176 -25.859 2.35 1 97.38 197 VAL A N 1
ATOM 1527 C CA . VAL A 1 197 ? -3.822 -26.281 1.996 1 97.38 197 VAL A CA 1
ATOM 1528 C C . VAL A 1 197 ? -3.502 -27.609 2.67 1 97.38 197 VAL A C 1
ATOM 1530 O O . VAL A 1 197 ? -4.156 -28 3.641 1 97.38 197 VAL A O 1
ATOM 1533 N N . ARG A 1 198 ? -2.562 -28.281 2.119 1 96.25 198 ARG A N 1
ATOM 1534 C CA . ARG A 1 198 ? -2.053 -29.516 2.68 1 96.25 198 ARG A CA 1
ATOM 1535 C C . ARG A 1 198 ? -0.545 -29.641 2.49 1 96.25 198 ARG A C 1
ATOM 1537 O O . ARG A 1 198 ? -0.005 -29.172 1.482 1 96.25 198 ARG A O 1
ATOM 1544 N N . ALA A 1 199 ? 0.072 -30.25 3.477 1 95.81 199 ALA A N 1
ATOM 1545 C CA . ALA A 1 199 ? 1.502 -30.531 3.365 1 95.81 199 ALA A CA 1
ATOM 1546 C C . ALA A 1 199 ? 1.752 -31.859 2.656 1 95.81 199 ALA A C 1
ATOM 1548 O O . ALA A 1 199 ? 1.105 -32.844 2.963 1 95.81 199 ALA A O 1
ATOM 1549 N N . ILE A 1 200 ? 2.596 -31.781 1.716 1 93.69 200 ILE A N 1
ATOM 1550 C CA . ILE A 1 200 ? 3.072 -33 1.048 1 93.69 200 ILE A CA 1
ATOM 1551 C C . ILE A 1 200 ? 4.551 -33.219 1.368 1 93.69 200 ILE A C 1
ATOM 1553 O O . ILE A 1 200 ? 5.367 -32.312 1.198 1 93.69 200 ILE A O 1
ATOM 1557 N N . HIS A 1 201 ? 4.777 -34.406 1.875 1 91.75 201 HIS A N 1
ATOM 1558 C CA . HIS A 1 201 ? 6.152 -34.719 2.24 1 91.75 201 HIS A CA 1
ATOM 1559 C C . HIS A 1 201 ? 6.906 -35.312 1.062 1 91.75 201 HIS A C 1
ATOM 1561 O O . HIS A 1 201 ? 6.469 -36.312 0.483 1 91.75 201 HIS A O 1
ATOM 1567 N N . LEU A 1 202 ? 7.871 -34.625 0.698 1 85.38 202 LEU A N 1
ATOM 1568 C CA . LEU A 1 202 ? 8.797 -35.094 -0.319 1 85.38 202 LEU A CA 1
ATOM 1569 C C . LEU A 1 202 ? 10.055 -35.688 0.321 1 85.38 202 LEU A C 1
ATOM 1571 O O . LEU A 1 202 ? 10.141 -35.781 1.546 1 85.38 202 LEU A O 1
ATOM 1575 N N . LYS A 1 203 ? 10.953 -36.312 -0.412 1 82.56 203 LYS A N 1
ATOM 1576 C CA . LYS A 1 203 ? 12.125 -37 0.129 1 82.56 203 LYS A CA 1
ATOM 1577 C C . LYS A 1 203 ? 12.812 -36.125 1.195 1 82.56 203 LYS A C 1
ATOM 1579 O O . LYS A 1 203 ? 13.023 -36.594 2.318 1 82.56 203 LYS A O 1
ATOM 1584 N N . ASP A 1 204 ? 13.125 -34.875 1.007 1 84.06 204 ASP A N 1
ATOM 1585 C CA . ASP A 1 204 ? 13.883 -34.094 1.968 1 84.06 204 ASP A CA 1
ATOM 1586 C C . ASP A 1 204 ? 13.219 -32.75 2.219 1 84.06 204 ASP A C 1
ATOM 1588 O O . ASP A 1 204 ? 13.844 -31.812 2.744 1 84.06 204 ASP A O 1
ATOM 1592 N N . ARG A 1 205 ? 11.953 -32.688 1.679 1 84.62 205 ARG A N 1
ATOM 1593 C CA . ARG A 1 205 ? 11.32 -31.391 1.846 1 84.62 205 ARG A CA 1
ATOM 1594 C C . ARG A 1 205 ? 9.805 -31.516 1.941 1 84.62 205 ARG A C 1
ATOM 1596 O O . ARG A 1 205 ? 9.242 -32.562 1.608 1 84.62 205 ARG A O 1
ATOM 1603 N N . THR A 1 206 ? 9.305 -30.516 2.611 1 91.44 206 THR A N 1
ATOM 1604 C CA . THR A 1 206 ? 7.855 -30.453 2.703 1 91.44 206 THR A CA 1
ATOM 1605 C C . THR A 1 206 ? 7.301 -29.344 1.811 1 91.44 206 THR A C 1
ATOM 1607 O O . THR A 1 206 ? 7.816 -28.234 1.811 1 91.44 206 THR A O 1
ATOM 1610 N N . GLU A 1 207 ? 6.395 -29.703 0.979 1 93.88 207 GLU A N 1
ATOM 1611 C CA . GLU A 1 207 ? 5.727 -28.734 0.113 1 93.88 207 GLU A CA 1
ATOM 1612 C C . GLU A 1 207 ? 4.289 -28.5 0.564 1 93.88 207 GLU A C 1
ATOM 1614 O O . GLU A 1 207 ? 3.592 -29.422 0.962 1 93.88 207 GLU A O 1
ATOM 1619 N N . ILE A 1 208 ? 3.865 -27.266 0.524 1 96.5 208 ILE A N 1
ATOM 1620 C CA . ILE A 1 208 ? 2.48 -26.906 0.816 1 96.5 208 ILE A CA 1
ATOM 1621 C C . ILE A 1 208 ? 1.713 -26.719 -0.488 1 96.5 208 ILE A C 1
ATOM 1623 O O . ILE A 1 208 ? 2.154 -25.969 -1.369 1 96.5 208 ILE A O 1
ATOM 1627 N N . VAL A 1 209 ? 0.565 -27.391 -0.621 1 95.94 209 VAL A N 1
ATOM 1628 C CA . VAL A 1 209 ? -0.196 -27.328 -1.863 1 95.94 209 VAL A CA 1
ATOM 1629 C C . VAL A 1 209 ? -1.64 -26.922 -1.562 1 95.94 209 VAL A C 1
ATOM 1631 O O . VAL A 1 209 ? -2.186 -27.297 -0.519 1 95.94 209 VAL A O 1
ATOM 1634 N N . PRO A 1 210 ? -2.252 -26.141 -2.473 1 97.19 210 PRO A N 1
ATOM 1635 C CA . PRO A 1 210 ? -3.668 -25.828 -2.279 1 97.19 210 PRO A CA 1
ATOM 1636 C C . PRO A 1 210 ? -4.586 -27.016 -2.574 1 97.19 210 PRO A C 1
ATOM 1638 O O . PRO A 1 210 ? -4.258 -27.859 -3.408 1 97.19 210 PRO A O 1
ATOM 1641 N N . THR A 1 211 ? -5.719 -27 -1.865 1 96.75 211 THR A N 1
ATOM 1642 C CA . THR A 1 211 ? -6.742 -28.031 -2.035 1 96.75 211 THR A CA 1
ATOM 1643 C C . THR A 1 211 ? -8.133 -27.391 -2.105 1 96.75 211 THR A C 1
ATOM 1645 O O . THR A 1 211 ? -8.32 -26.25 -1.694 1 96.75 211 THR A O 1
ATOM 1648 N N . ILE A 1 212 ? -9.039 -28.109 -2.699 1 94.75 212 ILE A N 1
ATOM 1649 C CA . ILE A 1 212 ? -10.461 -27.797 -2.6 1 94.75 212 ILE A CA 1
ATOM 1650 C C . ILE A 1 212 ? -11.219 -29 -2.064 1 94.75 212 ILE A C 1
ATOM 1652 O O . ILE A 1 212 ? -11.156 -30.094 -2.646 1 94.75 212 ILE A O 1
ATOM 1656 N N . HIS A 1 213 ? -11.867 -28.797 -0.928 1 93.12 213 HIS A N 1
ATOM 1657 C CA . HIS A 1 213 ? -12.523 -29.906 -0.235 1 93.12 213 HIS A CA 1
ATOM 1658 C C . HIS A 1 213 ? -11.609 -31.125 -0.155 1 93.12 213 HIS A C 1
ATOM 1660 O O . HIS A 1 213 ? -12.008 -32.219 -0.532 1 93.12 213 HIS A O 1
ATOM 1666 N N . GLU A 1 214 ? -10.328 -30.875 0.114 1 91.5 214 GLU A N 1
ATOM 1667 C CA . GLU A 1 214 ? -9.305 -31.859 0.443 1 91.5 214 GLU A CA 1
ATOM 1668 C C . GLU A 1 214 ? -8.742 -32.531 -0.815 1 91.5 214 GLU A C 1
ATOM 1670 O O . GLU A 1 214 ? -7.91 -33.406 -0.732 1 91.5 214 GLU A O 1
ATOM 1675 N N . HIS A 1 215 ? -9.211 -32.062 -1.951 1 93.38 215 HIS A N 1
ATOM 1676 C CA . HIS A 1 215 ? -8.617 -32.5 -3.205 1 93.38 215 HIS A CA 1
ATOM 1677 C C . HIS A 1 215 ? -7.543 -31.547 -3.689 1 93.38 215 HIS A C 1
ATOM 1679 O O . HIS A 1 215 ? -7.789 -30.344 -3.814 1 93.38 215 HIS A O 1
ATOM 1685 N N . GLU A 1 216 ? -6.473 -32.156 -4.031 1 94.5 216 GLU A N 1
ATOM 1686 C CA . GLU A 1 216 ? -5.352 -31.312 -4.457 1 94.5 216 GLU A CA 1
ATOM 1687 C C . GLU A 1 216 ? -5.637 -30.641 -5.797 1 94.5 216 GLU A C 1
ATOM 1689 O O . GLU A 1 216 ? -6.109 -31.297 -6.73 1 94.5 216 GLU A O 1
ATOM 1694 N N . PHE A 1 217 ? -5.293 -29.391 -5.875 1 95.12 217 PHE A N 1
ATOM 1695 C CA . PHE A 1 217 ? -5.52 -28.625 -7.102 1 95.12 217 PHE A CA 1
ATOM 1696 C C . PHE A 1 217 ? -4.824 -29.297 -8.281 1 95.12 217 PHE A C 1
ATOM 1698 O O . PHE A 1 217 ? -5.422 -29.469 -9.344 1 95.12 217 PHE A O 1
ATOM 1705 N N . ARG A 1 218 ? -3.613 -29.672 -8.164 1 91.69 218 ARG A N 1
ATOM 1706 C CA . ARG A 1 218 ? -2.82 -30.219 -9.258 1 91.69 218 ARG A CA 1
ATOM 1707 C C . ARG A 1 218 ? -3.477 -31.469 -9.836 1 91.69 218 ARG A C 1
ATOM 1709 O O . ARG A 1 218 ? -3.457 -3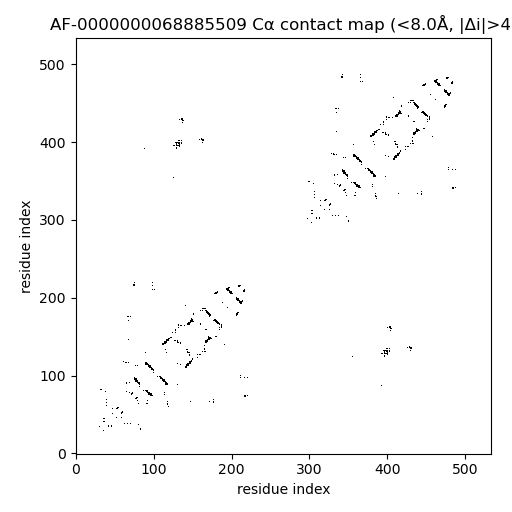1.688 -11.055 1 91.69 218 ARG A O 1
ATOM 1716 N N . ILE A 1 219 ? -4.016 -32.25 -9.039 1 89.12 219 ILE A N 1
ATOM 1717 C CA . ILE A 1 219 ? -4.688 -33.469 -9.461 1 89.12 219 ILE A CA 1
ATOM 1718 C C . ILE A 1 219 ? -5.938 -33.125 -10.266 1 89.12 219 ILE A C 1
ATOM 1720 O O . ILE A 1 219 ? -6.172 -33.688 -11.344 1 89.12 219 ILE A O 1
ATOM 1724 N N . LEU A 1 220 ? -6.672 -32.25 -9.781 1 89.88 220 LEU A N 1
ATOM 1725 C CA . LEU A 1 220 ? -7.914 -31.844 -10.438 1 89.88 220 LEU A CA 1
ATOM 1726 C C . LEU A 1 220 ? -7.629 -31.156 -11.766 1 89.88 220 LEU A C 1
ATOM 1728 O O . LEU A 1 220 ? -8.375 -31.328 -12.734 1 89.88 220 LEU A O 1
ATOM 1732 N N . LEU A 1 221 ? -6.578 -30.406 -11.828 1 90.31 221 LEU A N 1
ATOM 1733 C CA . LEU A 1 221 ? -6.238 -29.641 -13.016 1 90.31 221 LEU A CA 1
ATOM 1734 C C . LEU A 1 221 ? -5.652 -30.547 -14.094 1 90.31 221 LEU A C 1
ATOM 1736 O O . LEU A 1 221 ? -5.762 -30.25 -15.289 1 90.31 221 LEU A O 1
ATOM 1740 N N . SER A 1 222 ? -5.039 -31.578 -13.758 1 86.44 222 SER A N 1
ATOM 1741 C CA . SER A 1 222 ? -4.488 -32.531 -14.711 1 86.44 222 SER A CA 1
ATOM 1742 C C . SER A 1 222 ? -5.594 -33.344 -15.383 1 86.44 222 SER A C 1
ATOM 1744 O O . SER A 1 222 ? -5.418 -33.875 -16.484 1 86.44 222 SER A O 1
ATOM 1746 N N . GLN A 1 223 ? -6.695 -33.5 -14.719 1 76.94 223 GLN A N 1
ATOM 1747 C CA . GLN A 1 223 ? -7.812 -34.281 -15.242 1 76.94 223 GLN A CA 1
ATOM 1748 C C . GLN A 1 223 ? -8.609 -33.5 -16.266 1 76.94 223 GLN A C 1
ATOM 1750 O O . GLN A 1 223 ? -9.32 -34.062 -17.094 1 76.94 223 GLN A O 1
ATOM 1755 N N . THR A 1 224 ? -8.609 -32.219 -16.188 1 65.25 224 THR A N 1
ATOM 1756 C CA . THR A 1 224 ? -9.414 -31.359 -17.062 1 65.25 224 THR A CA 1
ATOM 1757 C C . THR A 1 224 ? -8.633 -31.016 -18.328 1 65.25 224 THR A C 1
ATOM 1759 O O . THR A 1 224 ? -9.195 -30.438 -19.266 1 65.25 224 THR A O 1
ATOM 1762 N N . SER A 1 225 ? -7.461 -31.297 -18.375 1 58.66 225 SER A N 1
ATOM 1763 C CA . SER A 1 225 ? -6.723 -31.016 -19.594 1 58.66 225 SER A CA 1
ATOM 1764 C C . SER A 1 225 ? -7.188 -31.906 -20.75 1 58.66 225 SER A C 1
ATOM 1766 O O . SER A 1 225 ? -7.305 -33.125 -20.578 1 58.66 225 SER A O 1
ATOM 1768 N N . PRO A 1 226 ? -7.914 -31.438 -21.75 1 47.75 226 PRO A N 1
ATOM 1769 C CA . PRO A 1 226 ? -8.406 -32.281 -22.844 1 47.75 226 PRO A CA 1
ATOM 1770 C C . PRO A 1 226 ? -7.41 -33.375 -23.234 1 47.75 226 PRO A C 1
ATOM 1772 O O . PRO A 1 226 ? -6.207 -33.125 -23.312 1 47.75 226 PRO A O 1
ATOM 1775 N N . GLU A 1 227 ? -7.613 -34.594 -22.938 1 43.81 227 GLU A N 1
ATOM 1776 C CA . GLU A 1 227 ? -6.891 -35.656 -23.641 1 43.81 227 GLU A CA 1
ATOM 1777 C C . GLU A 1 227 ? -6.594 -35.281 -25.078 1 43.81 227 GLU A C 1
ATOM 1779 O O . GLU A 1 227 ? -7.488 -34.844 -25.812 1 43.81 227 GLU A O 1
ATOM 1784 N N . LYS A 1 228 ? -5.418 -34.812 -25.469 1 42.34 228 LYS A N 1
ATOM 1785 C CA . LYS A 1 228 ? -5.09 -34.844 -26.891 1 42.34 228 LYS A CA 1
ATOM 1786 C C . LYS A 1 228 ? -5.738 -36.031 -27.594 1 42.34 228 LYS A C 1
ATOM 1788 O O . LYS A 1 228 ? -5.375 -37.188 -27.328 1 42.34 228 LYS A O 1
ATOM 1793 N N . GLU A 1 229 ? -6.953 -36 -27.844 1 38.34 229 GLU A N 1
ATOM 1794 C CA . GLU A 1 229 ? -7.379 -36.938 -28.875 1 38.34 229 GLU A CA 1
ATOM 1795 C C . GLU A 1 229 ? -6.293 -37.156 -29.922 1 38.34 229 GLU A C 1
ATOM 1797 O O . GLU A 1 229 ? -5.863 -36.188 -30.578 1 38.34 229 GLU A O 1
ATOM 1802 N N . THR A 1 230 ? -5.418 -38.062 -29.688 1 35.94 230 THR A N 1
ATOM 1803 C CA . THR A 1 230 ? -4.59 -38.594 -30.75 1 35.94 230 THR A CA 1
ATOM 1804 C C . THR A 1 230 ? -5.375 -38.688 -32.062 1 35.94 230 THR A C 1
ATOM 1806 O O . THR A 1 230 ? -6.324 -39.469 -32.156 1 35.94 230 THR A O 1
ATOM 1809 N N . VAL A 1 231 ? -5.605 -37.531 -32.656 1 36.75 231 VAL A N 1
ATOM 1810 C CA . VAL A 1 231 ? -6.059 -37.594 -34.031 1 36.75 231 VAL A CA 1
ATOM 1811 C C . VAL A 1 231 ? -5.289 -38.688 -34.781 1 36.75 231 VAL A C 1
ATOM 1813 O O . VAL A 1 231 ? -4.074 -38.594 -34.969 1 36.75 231 VAL A O 1
ATOM 1816 N N . GLU A 1 232 ? -5.605 -39.875 -34.531 1 34.03 232 GLU A N 1
ATOM 1817 C CA . GLU A 1 232 ? -5.219 -40.844 -35.562 1 34.03 232 GLU A CA 1
ATOM 1818 C C . GLU A 1 232 ? -5.52 -40.281 -36.969 1 34.03 232 GLU A C 1
ATOM 1820 O O . GLU A 1 232 ? -6.684 -40.156 -37.344 1 34.03 232 GLU A O 1
ATOM 1825 N N . GLY A 1 233 ? -4.762 -39.219 -37.281 1 30.97 233 GLY A N 1
ATOM 1826 C CA . GLY A 1 233 ? -4.734 -38.75 -38.656 1 30.97 233 GLY A CA 1
ATOM 1827 C C . GLY A 1 233 ? -4.828 -39.906 -39.656 1 30.97 233 GLY A C 1
ATOM 1828 O O . GLY A 1 233 ? -3.938 -40.75 -39.719 1 30.97 233 GLY A O 1
ATOM 1829 N N . VAL A 1 234 ? -6.035 -40.406 -39.844 1 31.03 234 VAL A N 1
ATOM 1830 C CA . VAL A 1 234 ? -6.258 -41.281 -41 1 31.03 234 VAL A CA 1
ATOM 1831 C C . VAL A 1 234 ? -5.531 -40.719 -42.219 1 31.03 234 VAL A C 1
ATOM 1833 O O . VAL A 1 234 ? -5.805 -39.594 -42.625 1 31.03 234 VAL A O 1
ATOM 1836 N N . GLU A 1 235 ? -4.266 -41.062 -42.344 1 30.62 235 GLU A N 1
ATOM 1837 C CA . GLU A 1 235 ? -3.533 -40.938 -43.594 1 30.62 235 GLU A CA 1
ATOM 1838 C C . GLU A 1 235 ? -4.422 -41.25 -44.812 1 30.62 235 GLU A C 1
ATOM 1840 O O . GLU A 1 235 ? -4.703 -42.406 -45.062 1 30.62 235 GLU A O 1
ATOM 1845 N N . ASN A 1 236 ? -5.562 -40.562 -44.844 1 27 236 ASN A N 1
ATOM 1846 C CA . ASN A 1 236 ? -6.219 -40.781 -46.125 1 27 236 ASN A CA 1
ATOM 1847 C C . ASN A 1 236 ? -5.234 -40.688 -47.281 1 27 236 ASN A C 1
ATOM 1849 O O . ASN A 1 236 ? -4.543 -39.688 -47.438 1 27 236 ASN A O 1
ATOM 1853 N N . GLY A 1 237 ? -4.672 -41.781 -47.719 1 24.11 237 GLY A N 1
ATOM 1854 C CA . GLY A 1 237 ? -3.951 -42.094 -48.938 1 24.11 237 GLY A CA 1
ATOM 1855 C C . GLY A 1 237 ? -4.496 -41.375 -50.156 1 24.11 237 GLY A C 1
ATOM 1856 O O . GLY A 1 237 ? -5.371 -41.906 -50.875 1 24.11 237 GLY A O 1
ATOM 1857 N N . ARG A 1 238 ? -4.855 -40 -49.969 1 27.69 238 ARG A N 1
ATOM 1858 C CA . ARG A 1 238 ? -5.207 -39.312 -51.188 1 27.69 238 ARG A CA 1
ATOM 1859 C C . ARG A 1 238 ? -4.227 -39.656 -52.312 1 27.69 238 ARG A C 1
ATOM 1861 O O . ARG A 1 238 ? -3.014 -39.531 -52.156 1 27.69 238 ARG A O 1
ATOM 1868 N N . GLU A 1 239 ? -4.621 -40.625 -53.156 1 23.47 239 GLU A N 1
ATOM 1869 C CA . GLU A 1 239 ? -4.074 -41.031 -54.438 1 23.47 239 GLU A CA 1
ATOM 1870 C C . GLU A 1 239 ? -3.646 -39.812 -55.281 1 23.47 239 GLU A C 1
ATOM 1872 O O . GLU A 1 239 ? -4.445 -38.906 -55.531 1 23.47 239 GLU A O 1
ATOM 1877 N N . LYS A 1 240 ? -2.422 -39.406 -55.062 1 26.89 240 LYS A N 1
ATOM 1878 C CA . LYS A 1 240 ? -1.683 -38.438 -55.875 1 26.89 240 LYS A CA 1
ATOM 1879 C C . LYS A 1 240 ? -2.07 -38.562 -57.344 1 26.89 240 LYS A C 1
ATOM 1881 O O . LYS A 1 240 ? -1.74 -39.531 -58.031 1 26.89 240 LYS A O 1
ATOM 1886 N N . GLU A 1 241 ? -3.357 -38.156 -57.688 1 21.45 241 GLU A N 1
ATOM 1887 C CA . GLU A 1 241 ? -3.641 -38.156 -59.125 1 21.45 241 GLU A CA 1
ATOM 1888 C C . GLU A 1 241 ? -2.611 -37.344 -59.906 1 21.45 241 GLU A C 1
ATOM 1890 O O . GLU A 1 241 ? -2.342 -36.188 -59.562 1 21.45 241 GLU A O 1
ATOM 1895 N N . GLU A 1 242 ? -1.663 -37.969 -60.531 1 22.72 242 GLU A N 1
ATOM 1896 C CA . GLU A 1 242 ? -0.619 -37.594 -61.5 1 22.72 242 GLU A CA 1
ATOM 1897 C C . GLU A 1 242 ? -1.155 -36.625 -62.562 1 22.72 242 GLU A C 1
ATOM 1899 O O . GLU A 1 242 ? -1.969 -37.031 -63.406 1 22.72 242 GLU A O 1
ATOM 1904 N N . THR A 1 243 ? -1.705 -35.438 -62.125 1 22.28 243 THR A N 1
ATOM 1905 C CA . THR A 1 243 ? -2.24 -34.625 -63.188 1 22.28 243 THR A CA 1
ATOM 1906 C C . THR A 1 243 ? -1.215 -34.469 -64.312 1 22.28 243 THR A C 1
ATOM 1908 O O . THR A 1 243 ? -0.041 -34.188 -64.062 1 22.28 243 THR A O 1
ATOM 1911 N N . PRO A 1 244 ? -1.62 -34.719 -65.562 1 20.83 244 PRO A N 1
ATOM 1912 C CA . PRO A 1 244 ? -0.871 -34.844 -66.812 1 20.83 244 PRO A CA 1
ATOM 1913 C C . PRO A 1 244 ? -0.205 -33.562 -67.188 1 20.83 244 PRO A C 1
ATOM 1915 O O . PRO A 1 244 ? -0.78 -32.469 -67.062 1 20.83 244 PRO A O 1
ATOM 1918 N N . VAL A 1 245 ? 1.13 -33.5 -67.188 1 21.78 245 VAL A N 1
ATOM 1919 C CA . VAL A 1 245 ? 2.121 -32.5 -67.562 1 21.78 245 VAL A CA 1
ATOM 1920 C C . VAL A 1 245 ? 1.764 -31.922 -68.938 1 21.78 245 VAL A C 1
ATOM 1922 O O . VAL A 1 245 ? 1.858 -32.625 -69.938 1 21.78 245 VAL A O 1
ATOM 1925 N N . LEU A 1 246 ? 0.56 -31.234 -68.938 1 18.05 246 LEU A N 1
ATOM 1926 C CA . LEU A 1 246 ? 0.249 -30.797 -70.312 1 18.05 246 LEU A CA 1
ATOM 1927 C C . LEU A 1 246 ? 1.398 -30 -70.938 1 18.05 246 LEU A C 1
ATOM 1929 O O . LEU A 1 246 ? 1.977 -29.141 -70.25 1 18.05 246 LEU A O 1
ATOM 1933 N N . GLN A 1 247 ? 1.927 -30.391 -72 1 18.12 247 GLN A N 1
ATOM 1934 C CA . GLN A 1 247 ? 3.051 -30.125 -72.875 1 18.12 247 GLN A CA 1
ATOM 1935 C C . GLN A 1 247 ? 2.895 -28.781 -73.562 1 18.12 247 GLN A C 1
ATOM 1937 O O . GLN A 1 247 ? 3.725 -28.391 -74.375 1 18.12 247 GLN A O 1
ATOM 1942 N N . SER A 1 248 ? 1.936 -27.859 -73.062 1 17.25 248 SER A N 1
ATOM 1943 C CA . SER A 1 248 ? 1.55 -27.047 -74.25 1 17.25 248 SER A CA 1
ATOM 1944 C C . SER A 1 248 ? 2.725 -26.219 -74.75 1 17.25 248 SER A C 1
ATOM 1946 O O . SER A 1 248 ? 3.67 -25.953 -74 1 17.25 248 SER A O 1
ATOM 1948 N N . GLY A 1 249 ? 2.541 -25.625 -76.062 1 16.78 249 GLY A N 1
ATOM 1949 C CA . GLY A 1 249 ? 3.199 -25.297 -77.312 1 16.78 249 GLY A CA 1
ATOM 1950 C C . GLY A 1 249 ? 3.898 -23.938 -77.25 1 16.78 249 GLY A C 1
ATOM 1951 O O . GLY A 1 249 ? 3.619 -23.125 -76.375 1 16.78 249 GLY A O 1
ATOM 1952 N N . SER A 1 250 ? 4.836 -23.703 -78.125 1 18.14 250 SER A N 1
ATOM 1953 C CA . SER A 1 250 ? 6.035 -22.953 -78.5 1 18.14 250 SER A CA 1
ATOM 1954 C C . SER A 1 250 ? 5.688 -21.547 -79 1 18.14 250 SER A C 1
ATOM 1956 O O . SER A 1 250 ? 6.559 -20.828 -79.438 1 18.14 250 SER A O 1
ATOM 1958 N N . GLY A 1 251 ? 4.406 -21.047 -78.688 1 15.76 251 GLY A N 1
ATOM 1959 C CA . GLY A 1 251 ? 4.184 -20.141 -79.812 1 15.76 251 GLY A CA 1
ATOM 1960 C C . GLY A 1 251 ? 5.188 -19.016 -79.875 1 15.76 251 GLY A C 1
ATOM 1961 O O . GLY A 1 251 ? 5.898 -18.75 -78.938 1 15.76 251 GLY A O 1
ATOM 1962 N N . ASP A 1 252 ? 4.809 -17.891 -80.75 1 16.5 252 ASP A N 1
ATOM 1963 C CA . ASP A 1 252 ? 5.344 -17.141 -81.875 1 16.5 252 ASP A CA 1
ATOM 1964 C C . ASP A 1 252 ? 6.059 -15.875 -81.375 1 16.5 252 ASP A C 1
ATOM 1966 O O . ASP A 1 252 ? 5.812 -15.398 -80.25 1 16.5 252 ASP A O 1
ATOM 1970 N N . THR A 1 253 ? 6.656 -15.07 -82.312 1 16.42 253 THR A N 1
ATOM 1971 C CA . THR A 1 253 ? 7.836 -14.312 -82.75 1 16.42 253 THR A CA 1
ATOM 1972 C C . THR A 1 253 ? 7.648 -12.828 -82.5 1 16.42 253 THR A C 1
ATOM 1974 O O . THR A 1 253 ? 8.57 -12.156 -82 1 16.42 253 THR A O 1
ATOM 1977 N N . ALA A 1 254 ? 6.414 -12.125 -82.938 1 15.52 254 ALA A N 1
ATOM 1978 C CA . ALA A 1 254 ? 6.789 -11.031 -83.812 1 15.52 254 ALA A CA 1
ATOM 1979 C C . ALA A 1 254 ? 7.418 -9.875 -83 1 15.52 254 ALA A C 1
ATOM 1981 O O . ALA A 1 254 ? 7.277 -9.797 -81.812 1 15.52 254 ALA A O 1
ATOM 1982 N N . PRO A 1 255 ? 6.973 -8.398 -83.438 1 16.58 255 PRO A N 1
ATOM 1983 C CA . PRO A 1 255 ? 7.613 -7.336 -84.25 1 16.58 255 PRO A CA 1
ATOM 1984 C C . PRO A 1 255 ? 8.023 -6.141 -83.375 1 16.58 255 PRO A C 1
ATOM 1986 O O . PRO A 1 255 ? 7.488 -5.949 -82.25 1 16.58 255 PRO A O 1
ATOM 1989 N N . GLY A 1 256 ? 9.102 -5.367 -83.688 1 17.92 256 GLY A N 1
ATOM 1990 C CA . GLY A 1 256 ? 10.086 -4.391 -83.25 1 17.92 256 GLY A CA 1
ATOM 1991 C C . GLY A 1 256 ? 9.531 -2.982 -83.188 1 17.92 256 GLY A C 1
ATOM 1992 O O . GLY A 1 256 ? 10.273 -2.035 -82.938 1 17.92 256 GLY A O 1
ATOM 1993 N N . THR A 1 257 ? 8.125 -2.736 -83.375 1 16.44 257 THR A N 1
ATOM 1994 C CA . THR A 1 257 ? 7.934 -1.468 -84.062 1 16.44 257 THR A CA 1
ATOM 1995 C C . THR A 1 257 ? 8.508 -0.313 -83.25 1 16.44 257 THR A C 1
ATOM 1997 O O . THR A 1 257 ? 8.633 -0.412 -82.062 1 16.44 257 THR A O 1
ATOM 2000 N N . THR A 1 258 ? 8.477 0.924 -84.062 1 16.8 258 THR A N 1
ATOM 2001 C CA . THR A 1 258 ? 9.102 2.15 -84.5 1 16.8 258 THR A CA 1
ATOM 2002 C C . THR A 1 258 ? 8.727 3.334 -83.625 1 16.8 258 THR A C 1
ATOM 2004 O O . THR A 1 258 ? 7.559 3.729 -83.562 1 16.8 258 THR A O 1
ATOM 2007 N N . ILE A 1 259 ? 8.852 3.299 -82.375 1 17.53 259 ILE A N 1
ATOM 2008 C CA . ILE A 1 259 ? 8.367 4.449 -81.625 1 17.53 259 ILE A CA 1
ATOM 2009 C C . ILE A 1 259 ? 9.023 5.723 -82.125 1 17.53 259 ILE A C 1
ATOM 2011 O O . ILE A 1 259 ? 10.25 5.852 -82.125 1 17.53 259 ILE A O 1
ATOM 2015 N N . VAL A 1 260 ? 8.312 6.363 -83.188 1 16.83 260 VAL A N 1
ATOM 2016 C CA . VAL A 1 260 ? 8.586 7.594 -83.938 1 16.83 260 VAL A CA 1
ATOM 2017 C C . VAL A 1 260 ? 8.898 8.719 -82.938 1 16.83 260 VAL A C 1
ATOM 2019 O O . VAL A 1 260 ? 8.32 8.789 -81.875 1 16.83 260 VAL A O 1
ATOM 2022 N N . ASP A 1 261 ? 10.016 9.539 -83.25 1 17.81 261 ASP A N 1
ATOM 2023 C CA . ASP A 1 261 ? 10.914 10.594 -82.812 1 17.81 261 ASP A CA 1
ATOM 2024 C C . ASP A 1 261 ? 10.203 11.938 -82.75 1 17.81 261 ASP A C 1
ATOM 2026 O O . ASP A 1 261 ? 10.836 12.977 -82.562 1 17.81 261 ASP A O 1
ATOM 2030 N N . TYR A 1 262 ? 8.789 11.945 -82.812 1 16.88 262 TYR A N 1
ATOM 2031 C CA . TYR A 1 262 ? 8.305 13.211 -83.312 1 16.88 262 TYR A CA 1
ATOM 2032 C C . TYR A 1 262 ? 9.008 14.391 -82.688 1 16.88 262 TYR A C 1
ATOM 2034 O O . TYR A 1 262 ? 9.484 14.273 -81.562 1 16.88 262 TYR A O 1
ATOM 2042 N N . GLY A 1 263 ? 9.078 15.586 -83.5 1 17.55 263 GLY A N 1
ATOM 2043 C CA . GLY A 1 263 ? 9.57 16.891 -83.938 1 17.55 263 GLY A CA 1
ATOM 2044 C C . GLY A 1 263 ? 9.477 17.938 -82.875 1 17.55 263 GLY A C 1
ATOM 2045 O O . GLY A 1 263 ? 8.656 17.844 -81.938 1 17.55 263 GLY A O 1
ATOM 2046 N N . ARG A 1 264 ? 10.523 18.859 -82.812 1 19.67 264 ARG A N 1
ATOM 2047 C CA . ARG A 1 264 ? 11.188 20.016 -82.25 1 19.67 264 ARG A CA 1
ATOM 2048 C C . ARG A 1 264 ? 10.266 21.234 -82.25 1 19.67 264 ARG A C 1
ATOM 2050 O O . ARG A 1 264 ? 10.672 22.328 -81.812 1 19.67 264 ARG A O 1
ATOM 2057 N N . SER A 1 265 ? 9.125 21.312 -83.188 1 16.64 265 SER A N 1
ATOM 2058 C CA . SER A 1 265 ? 8.867 22.625 -83.75 1 16.64 265 SER A CA 1
ATOM 2059 C C . SER A 1 265 ? 8.867 23.734 -82.75 1 16.64 265 SER A C 1
ATOM 2061 O O . SER A 1 265 ? 8.711 23.453 -81.562 1 16.64 265 SER A O 1
ATOM 2063 N N . ASN A 1 266 ? 8.422 25.109 -83.312 1 19.42 266 ASN A N 1
ATOM 2064 C CA . ASN A 1 266 ? 8.336 26.562 -83.5 1 19.42 266 ASN A CA 1
ATOM 2065 C C . ASN A 1 266 ? 7.633 27.25 -82.375 1 19.42 266 ASN A C 1
ATOM 2067 O O . ASN A 1 266 ? 8.141 28.234 -81.812 1 19.42 266 ASN A O 1
ATOM 2071 N N . VAL A 1 267 ? 6.406 28.031 -82.562 1 19.25 267 VAL A N 1
ATOM 2072 C CA . VAL A 1 267 ? 5.777 28.875 -81.562 1 19.25 267 VAL A CA 1
ATOM 2073 C C . VAL A 1 267 ? 5.379 28.031 -80.375 1 19.25 267 VAL A C 1
ATOM 2075 O O . VAL A 1 267 ? 4.922 26.891 -80.5 1 19.25 267 VAL A O 1
ATOM 2078 N N . MET B 1 1 ? 43.594 -6.445 90 1 21.36 1 MET B N 1
ATOM 2079 C CA . MET B 1 1 ? 43.031 -7.707 89.5 1 21.36 1 MET B CA 1
ATOM 2080 C C . MET B 1 1 ? 42 -7.465 88.438 1 21.36 1 MET B C 1
ATOM 2082 O O . MET B 1 1 ? 40.906 -6.961 88.688 1 21.36 1 MET B O 1
ATOM 2086 N N . ARG B 1 2 ? 42.531 -6.961 87.312 1 23.84 2 ARG B N 1
ATOM 2087 C CA . ARG B 1 2 ? 42.094 -6.262 86.125 1 23.84 2 ARG B CA 1
ATOM 2088 C C . ARG B 1 2 ? 41.219 -7.16 85.25 1 23.84 2 ARG B C 1
ATOM 2090 O O . ARG B 1 2 ? 41.688 -8.133 84.688 1 23.84 2 ARG B O 1
ATOM 2097 N N . ALA B 1 3 ? 40.094 -7.5 86 1 22.61 3 ALA B N 1
ATOM 2098 C CA . ALA B 1 3 ? 39.156 -8.508 85.5 1 22.61 3 ALA B CA 1
ATOM 2099 C C . ALA B 1 3 ? 38.875 -8.281 84.062 1 22.61 3 ALA B C 1
ATOM 2101 O O . ALA B 1 3 ? 38.656 -7.141 83.625 1 22.61 3 ALA B O 1
ATOM 2102 N N . THR B 1 4 ? 39.531 -9.07 83.25 1 22.66 4 THR B N 1
ATOM 2103 C CA . THR B 1 4 ? 39.625 -9.359 81.812 1 22.66 4 THR B CA 1
ATOM 210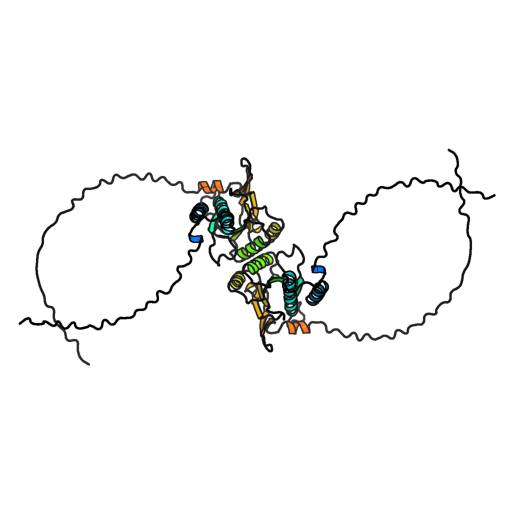4 C C . THR B 1 4 ? 38.25 -9.609 81.188 1 22.66 4 THR B C 1
ATOM 2106 O O . THR B 1 4 ? 37.594 -10.617 81.5 1 22.66 4 THR B O 1
ATOM 2109 N N . LEU B 1 5 ? 37.375 -8.695 81.5 1 23.25 5 LEU B N 1
ATOM 2110 C CA . LEU B 1 5 ? 36 -8.93 81.125 1 23.25 5 LEU B CA 1
ATOM 2111 C C . LEU B 1 5 ? 35.938 -9.359 79.625 1 23.25 5 LEU B C 1
ATOM 2113 O O . LEU B 1 5 ? 36.25 -8.57 78.75 1 23.25 5 LEU B O 1
ATOM 2117 N N . GLN B 1 6 ? 36.594 -10.5 79.438 1 20.92 6 GLN B N 1
ATOM 2118 C CA . GLN B 1 6 ? 36.656 -11.055 78.062 1 20.92 6 GLN B CA 1
ATOM 2119 C C . GLN B 1 6 ? 35.281 -11.148 77.438 1 20.92 6 GLN B C 1
ATOM 2121 O O . GLN B 1 6 ? 34.438 -11.922 77.938 1 20.92 6 GLN B O 1
ATOM 2126 N N . ARG B 1 7 ? 34.719 -10.016 77.312 1 22.03 7 ARG B N 1
ATOM 2127 C CA . ARG B 1 7 ? 33.375 -9.93 76.75 1 22.03 7 ARG B CA 1
ATOM 2128 C C . ARG B 1 7 ? 33.25 -10.836 75.5 1 22.03 7 ARG B C 1
ATOM 2130 O O . ARG B 1 7 ? 34.125 -10.836 74.625 1 22.03 7 ARG B O 1
ATOM 2137 N N . TYR B 1 8 ? 32.812 -12.023 75.812 1 20.75 8 TYR B N 1
ATOM 2138 C CA . TYR B 1 8 ? 32.5 -13.109 74.875 1 20.75 8 TYR B CA 1
ATOM 2139 C C . TYR B 1 8 ? 31.766 -12.586 73.688 1 20.75 8 TYR B C 1
ATOM 2141 O O . TYR B 1 8 ? 30.719 -11.953 73.75 1 20.75 8 TYR B O 1
ATOM 2149 N N . PHE B 1 9 ? 32.531 -11.992 72.75 1 22.89 9 PHE B N 1
ATOM 2150 C CA . PHE B 1 9 ? 32.062 -11.469 71.438 1 22.89 9 PHE B CA 1
ATOM 2151 C C . PHE B 1 9 ? 31.281 -12.539 70.688 1 22.89 9 PHE B C 1
ATOM 2153 O O . PHE B 1 9 ? 31.812 -13.594 70.375 1 22.89 9 PHE B O 1
ATOM 2160 N N . ILE B 1 10 ? 30.156 -12.891 71.375 1 21.88 10 ILE B N 1
ATOM 2161 C CA . ILE B 1 10 ? 29.359 -13.891 70.688 1 21.88 10 ILE B CA 1
ATOM 2162 C C . ILE B 1 10 ? 29.297 -13.578 69.188 1 21.88 10 ILE B C 1
ATOM 2164 O O . ILE B 1 10 ? 28.938 -12.469 68.75 1 21.88 10 ILE B O 1
ATOM 2168 N N . SER B 1 11 ? 30.234 -14.172 68.438 1 20.94 11 SER B N 1
ATOM 2169 C CA . SER B 1 11 ? 30.391 -14.156 66.938 1 20.94 11 SER B CA 1
ATOM 2170 C C . SER B 1 11 ? 29.078 -14.453 66.25 1 20.94 11 SER B C 1
ATOM 2172 O O . SER B 1 11 ? 28.547 -15.562 66.375 1 20.94 11 SER B O 1
ATOM 2174 N N . HIS B 1 12 ? 28.078 -13.727 66.625 1 22.89 12 HIS B N 1
ATOM 2175 C CA . HIS B 1 12 ? 26.891 -14.133 65.875 1 22.89 12 HIS B CA 1
ATOM 2176 C C . HIS B 1 12 ? 27.188 -14.297 64.375 1 22.89 12 HIS B C 1
ATOM 2178 O O . HIS B 1 12 ? 27.859 -13.453 63.781 1 22.89 12 HIS B O 1
ATOM 2184 N N . PRO B 1 13 ? 27.281 -15.594 63.938 1 22.95 13 PRO B N 1
ATOM 2185 C CA . PRO B 1 13 ? 27.562 -15.844 62.531 1 22.95 13 PRO B CA 1
ATOM 2186 C C . PRO B 1 13 ? 26.672 -15.016 61.594 1 22.95 13 PRO B C 1
ATOM 2188 O O . PRO B 1 13 ? 25.453 -14.992 61.75 1 22.95 13 PRO B O 1
ATOM 2191 N N . ILE B 1 14 ? 27.062 -13.797 61.344 1 22.36 14 ILE B N 1
ATOM 2192 C CA . ILE B 1 14 ? 26.359 -12.961 60.406 1 22.36 14 ILE B CA 1
ATOM 2193 C C . ILE B 1 14 ? 26.078 -13.75 59.125 1 22.36 14 ILE B C 1
ATOM 2195 O O . ILE B 1 14 ? 27 -14.258 58.469 1 22.36 14 ILE B O 1
ATOM 2199 N N . LEU B 1 15 ? 25.062 -14.594 59.156 1 21.78 15 LEU B N 1
ATOM 2200 C CA . LEU B 1 15 ? 24.625 -15.273 57.938 1 21.78 15 LEU B CA 1
ATOM 2201 C C . LEU B 1 15 ? 24.672 -14.328 56.75 1 21.78 15 LEU B C 1
ATOM 2203 O O . LEU B 1 15 ? 24.031 -13.273 56.75 1 21.78 15 LEU B O 1
ATOM 2207 N N . LEU B 1 16 ? 25.828 -14.164 56.188 1 21 16 LEU B N 1
ATOM 2208 C CA . LEU B 1 16 ? 26.062 -13.438 54.969 1 21 16 LEU B CA 1
ATOM 2209 C C . LEU B 1 16 ? 25.047 -13.828 53.906 1 21 16 LEU B C 1
ATOM 2211 O O . LEU B 1 16 ? 25.062 -14.953 53.406 1 21 16 LEU B O 1
ATOM 2215 N N . ALA B 1 17 ? 23.781 -13.555 54.125 1 22.91 17 ALA B N 1
ATOM 2216 C CA . ALA B 1 17 ? 22.828 -13.766 53.031 1 22.91 17 ALA B CA 1
ATOM 2217 C C . ALA B 1 17 ? 23.344 -13.164 51.719 1 22.91 17 ALA B C 1
ATOM 2219 O O . ALA B 1 17 ? 23.594 -11.961 51.656 1 22.91 17 ALA B O 1
ATOM 2220 N N . ASN B 1 18 ? 24.203 -13.859 50.969 1 21.66 18 ASN B N 1
ATOM 2221 C CA . ASN B 1 18 ? 24.75 -13.57 49.656 1 21.66 18 ASN B CA 1
ATOM 2222 C C . ASN B 1 18 ? 23.672 -13.133 48.688 1 21.66 18 ASN B C 1
ATOM 2224 O O . ASN B 1 18 ? 22.953 -13.969 48.125 1 21.66 18 ASN B O 1
ATOM 2228 N N . THR B 1 19 ? 22.797 -12.211 49.031 1 22.83 19 THR B N 1
ATOM 2229 C CA . THR B 1 19 ? 21.797 -11.75 48.062 1 22.83 19 THR B CA 1
ATOM 2230 C C . THR B 1 19 ? 22.453 -11.203 46.812 1 22.83 19 THR B C 1
ATOM 2232 O O . THR B 1 19 ? 23.016 -10.109 46.812 1 22.83 19 THR B O 1
ATOM 2235 N N . ASN B 1 20 ? 23.234 -11.945 46.094 1 23.47 20 ASN B N 1
ATOM 2236 C CA . ASN B 1 20 ? 23.75 -11.57 44.781 1 23.47 20 ASN B CA 1
ATOM 2237 C C . ASN B 1 20 ? 22.641 -11.062 43.875 1 23.47 20 ASN B C 1
ATOM 2239 O O . ASN B 1 20 ? 21.922 -11.859 43.25 1 23.47 20 ASN B O 1
ATOM 2243 N N . LYS B 1 21 ? 21.891 -10.078 44.281 1 25.73 21 LYS B N 1
ATOM 2244 C CA . LYS B 1 21 ? 20.969 -9.453 43.344 1 25.73 21 LYS B CA 1
ATOM 2245 C C . LYS B 1 21 ? 21.688 -9.008 42.062 1 25.73 21 LYS B C 1
ATOM 2247 O O . LYS B 1 21 ? 22.5 -8.086 42.094 1 25.73 21 LYS B O 1
ATOM 2252 N N . ARG B 1 22 ? 22.062 -9.844 41.156 1 25.55 22 ARG B N 1
ATOM 2253 C CA . ARG B 1 22 ? 22.453 -9.484 39.781 1 25.55 22 ARG B CA 1
ATOM 2254 C C . ARG B 1 22 ? 21.547 -8.391 39.25 1 25.55 22 ARG B C 1
ATOM 2256 O O . ARG B 1 22 ? 20.328 -8.57 39.156 1 25.55 22 ARG B O 1
ATOM 2263 N N . TYR B 1 23 ? 21.891 -7.121 39.5 1 22.81 23 TYR B N 1
ATOM 2264 C CA . TYR B 1 23 ? 21.266 -6.02 38.781 1 22.81 23 TYR B CA 1
ATOM 2265 C C . TYR B 1 23 ? 21.125 -6.348 37.312 1 22.81 23 TYR B C 1
ATOM 2267 O O . TYR B 1 23 ? 22.125 -6.598 36.625 1 22.81 23 TYR B O 1
ATOM 2275 N N . SER B 1 24 ? 20.188 -7.125 36.969 1 25.83 24 SER B N 1
ATOM 2276 C CA . SER B 1 24 ? 19.875 -7.344 35.562 1 25.83 24 SER B CA 1
ATOM 2277 C C . SER B 1 24 ? 19.922 -6.039 34.781 1 25.83 24 SER B C 1
ATOM 2279 O O . SER B 1 24 ? 19.406 -5.016 35.25 1 25.83 24 SER B O 1
ATOM 2281 N N . ARG B 1 25 ? 21.031 -5.754 34.031 1 26.53 25 ARG B N 1
ATOM 2282 C CA . ARG B 1 25 ? 21.062 -4.73 33 1 26.53 25 ARG B CA 1
ATOM 2283 C C . ARG B 1 25 ? 19.688 -4.551 32.375 1 26.53 25 ARG B C 1
ATOM 2285 O O . ARG B 1 25 ? 19.328 -5.273 31.438 1 26.53 25 ARG B O 1
ATOM 2292 N N . LYS B 1 26 ? 18.672 -4.617 33 1 25.78 26 LYS B N 1
ATOM 2293 C CA . LYS B 1 26 ? 17.328 -4.34 32.5 1 25.78 26 LYS B CA 1
ATOM 2294 C C . LYS B 1 26 ? 17.328 -3.146 31.562 1 25.78 26 LYS B C 1
ATOM 2296 O O . LYS B 1 26 ? 18.172 -2.266 31.656 1 25.78 26 LYS B O 1
ATOM 2301 N N . ALA B 1 27 ? 16.156 -3.006 30.781 1 27.89 27 ALA B N 1
ATOM 2302 C CA . ALA B 1 27 ? 15.742 -2.205 29.641 1 27.89 27 ALA B CA 1
ATOM 2303 C C . ALA B 1 27 ? 15.859 -0.714 29.938 1 27.89 27 ALA B C 1
ATOM 2305 O O . ALA B 1 27 ? 15.07 -0.165 30.703 1 27.89 27 ALA B O 1
ATOM 2306 N N . VAL B 1 28 ? 16.828 -0.152 30.5 1 31.52 28 VAL B N 1
ATOM 2307 C CA . VAL B 1 28 ? 16.797 1.271 30.188 1 31.52 28 VAL B CA 1
ATOM 2308 C C . VAL B 1 28 ? 16.125 1.488 28.844 1 31.52 28 VAL B C 1
ATOM 2310 O O . VAL B 1 28 ? 16.641 1.064 27.797 1 31.52 28 VAL B O 1
ATOM 2313 N N . GLY B 1 29 ? 14.836 1.424 28.828 1 34.09 29 GLY B N 1
ATOM 2314 C CA . GLY B 1 29 ? 14.047 1.64 27.625 1 34.09 29 GLY B CA 1
ATOM 2315 C C . GLY B 1 29 ? 14.625 2.705 26.719 1 34.09 29 GLY B C 1
ATOM 2316 O O . GLY B 1 29 ? 15.031 3.773 27.172 1 34.09 29 GLY B O 1
ATOM 2317 N N . ALA B 1 30 ? 15.391 2.479 25.688 1 37.31 30 ALA B N 1
ATOM 2318 C CA . ALA B 1 30 ? 15.859 3.385 24.641 1 37.31 30 ALA B CA 1
ATOM 2319 C C . ALA B 1 30 ? 14.898 4.555 24.469 1 37.31 30 ALA B C 1
ATOM 2321 O O . ALA B 1 30 ? 13.695 4.359 24.297 1 37.31 30 ALA B O 1
ATOM 2322 N N . ILE B 1 31 ? 15.141 5.598 25.156 1 40.59 31 ILE B N 1
ATOM 2323 C CA . ILE B 1 31 ? 14.375 6.816 24.922 1 40.59 31 ILE B CA 1
ATOM 2324 C C . ILE B 1 31 ? 14 6.918 23.453 1 40.59 31 ILE B C 1
ATOM 2326 O O . ILE B 1 31 ? 14.875 6.938 22.578 1 40.59 31 ILE B O 1
ATOM 2330 N N . ARG B 1 32 ? 12.875 6.57 23.203 1 52.34 32 ARG B N 1
ATOM 2331 C CA . ARG B 1 32 ? 12.398 6.797 21.844 1 52.34 32 ARG B CA 1
ATOM 2332 C C . ARG B 1 32 ? 12.555 8.258 21.438 1 52.34 32 ARG B C 1
ATOM 2334 O O . ARG B 1 32 ? 12.25 9.156 22.219 1 52.34 32 ARG B O 1
ATOM 2341 N N . THR B 1 33 ? 13.398 8.625 20.531 1 55.31 33 THR B N 1
ATOM 2342 C CA . THR B 1 33 ? 13.594 9.977 20.016 1 55.31 33 THR B CA 1
ATOM 2343 C C . THR B 1 33 ? 12.289 10.766 20.047 1 55.31 33 THR B C 1
ATOM 2345 O O . THR B 1 33 ? 12.297 11.984 20.203 1 55.31 33 THR B O 1
ATOM 2348 N N . SER B 1 34 ? 11.148 10.023 19.859 1 58.03 34 SER B N 1
ATOM 2349 C CA . SER B 1 34 ? 9.859 10.719 19.891 1 58.03 34 SER B CA 1
ATOM 2350 C C . SER B 1 34 ? 9.609 11.375 21.234 1 58.03 34 SER B C 1
ATOM 2352 O O . SER B 1 34 ? 8.797 12.297 21.344 1 58.03 34 SER B O 1
ATOM 2354 N N . ASP B 1 35 ? 10.453 10.961 22.141 1 65 35 ASP B N 1
ATOM 2355 C CA . ASP B 1 35 ? 10.242 11.516 23.469 1 65 35 ASP B CA 1
ATOM 2356 C C . ASP B 1 35 ? 11.055 12.789 23.672 1 65 35 ASP B C 1
ATOM 2358 O O . ASP B 1 35 ? 10.805 13.547 24.609 1 65 35 ASP B O 1
ATOM 2362 N N . LEU B 1 36 ? 11.867 13.125 22.719 1 81.19 36 LEU B N 1
ATOM 2363 C CA . LEU B 1 36 ? 12.766 14.258 22.922 1 81.19 36 LEU B CA 1
ATOM 2364 C C . LEU B 1 36 ? 12.227 15.508 22.25 1 81.19 36 LEU B C 1
ATOM 2366 O O . LEU B 1 36 ? 12.609 16.625 22.594 1 81.19 36 LEU B O 1
ATOM 2370 N N . HIS B 1 37 ? 11.445 15.359 21.391 1 91.5 37 HIS B N 1
ATOM 2371 C CA . HIS B 1 37 ? 10.797 16.469 20.703 1 91.5 37 HIS B CA 1
ATOM 2372 C C . HIS B 1 37 ? 9.414 16.062 20.203 1 91.5 37 HIS B C 1
ATOM 2374 O O . HIS B 1 37 ? 9.164 14.883 19.922 1 91.5 37 HIS B O 1
ATOM 2380 N N . TYR B 1 38 ? 8.492 17.062 20.141 1 91.56 38 TYR B N 1
ATOM 2381 C CA . TYR B 1 38 ? 7.109 16.734 19.828 1 91.56 38 TYR B CA 1
ATOM 2382 C C . TYR B 1 38 ? 6.504 17.75 18.875 1 91.56 38 TYR B C 1
ATOM 2384 O O . TYR B 1 38 ? 5.352 17.625 18.453 1 91.56 38 TYR B O 1
ATOM 2392 N N . ASP B 1 39 ? 7.199 18.812 18.625 1 93.44 39 ASP B N 1
ATOM 2393 C CA . ASP B 1 39 ? 6.797 19.797 17.609 1 93.44 39 ASP B CA 1
ATOM 2394 C C . ASP B 1 39 ? 8.016 20.422 16.953 1 93.44 39 ASP B C 1
ATOM 2396 O O . ASP B 1 39 ? 9.156 20.062 17.25 1 93.44 39 ASP B O 1
ATOM 2400 N N . LEU B 1 40 ? 7.77 21.297 15.992 1 93.12 40 LEU B N 1
ATOM 2401 C CA . LEU B 1 40 ? 8.844 21.891 15.203 1 93.12 40 LEU B CA 1
ATOM 2402 C C . LEU B 1 40 ? 9.82 22.641 16.094 1 93.12 40 LEU B C 1
ATOM 2404 O O . LEU B 1 40 ? 11.039 22.469 15.977 1 93.12 40 LEU B O 1
ATOM 2408 N N . GLU B 1 41 ? 9.297 23.406 17.016 1 95 41 GLU B N 1
ATOM 2409 C CA . GLU B 1 41 ? 10.133 24.219 17.891 1 95 41 GLU B CA 1
ATOM 2410 C C . GLU B 1 41 ? 11.031 23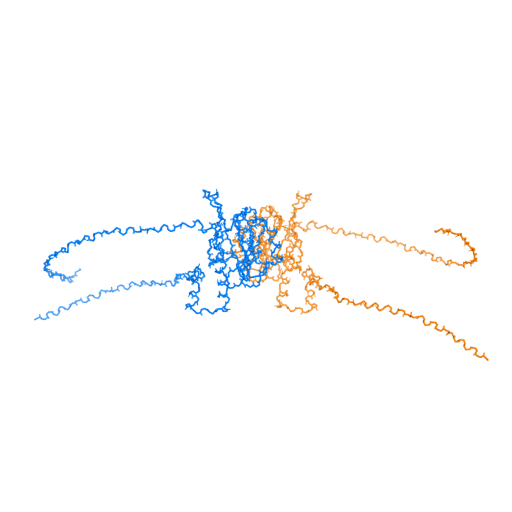.344 18.75 1 95 41 GLU B C 1
ATOM 2412 O O . GLU B 1 41 ? 12.242 23.578 18.844 1 95 41 GLU B O 1
ATOM 2417 N N . SER B 1 42 ? 10.406 22.375 19.422 1 95.12 42 SER B N 1
ATOM 2418 C CA . SER B 1 42 ? 11.188 21.5 20.297 1 95.12 42 SER B CA 1
ATOM 2419 C C . SER B 1 42 ? 12.211 20.688 19.516 1 95.12 42 SER B C 1
ATOM 2421 O O . SER B 1 42 ? 13.281 20.375 20.031 1 95.12 42 SER B O 1
ATOM 2423 N N . PHE B 1 43 ? 11.891 20.328 18.328 1 95.38 43 PHE B N 1
ATOM 2424 C CA . PHE B 1 43 ? 12.852 19.594 17.516 1 95.38 43 PHE B CA 1
ATOM 2425 C C . PHE B 1 43 ? 14.062 20.469 17.188 1 95.38 43 PHE B C 1
ATOM 2427 O O . PHE B 1 43 ? 15.203 20 17.266 1 95.38 43 PHE B O 1
ATOM 2434 N N . LEU B 1 44 ? 13.758 21.688 16.766 1 95.31 44 LEU B N 1
ATOM 2435 C CA . LEU B 1 44 ? 14.844 22.594 16.422 1 95.31 44 LEU B CA 1
ATOM 2436 C C . LEU B 1 44 ? 15.766 22.828 17.609 1 95.31 44 LEU B C 1
ATOM 2438 O O . LEU B 1 44 ? 16.984 22.859 17.453 1 95.31 44 LEU B O 1
ATOM 2442 N N . LYS B 1 45 ? 15.172 22.984 18.734 1 95.81 45 LYS B N 1
ATOM 2443 C CA . LYS B 1 45 ? 15.953 23.125 19.953 1 95.81 45 LYS B CA 1
ATOM 2444 C C . LYS B 1 45 ? 16.797 21.875 20.219 1 95.81 45 LYS B C 1
ATOM 2446 O O . LYS B 1 45 ? 17.984 21.984 20.531 1 95.81 45 LYS B O 1
ATOM 2451 N N . TYR B 1 46 ? 16.109 20.766 20.094 1 95.31 46 TYR B N 1
ATOM 2452 C CA . TYR B 1 46 ? 16.781 19.484 20.281 1 95.31 46 TYR B CA 1
ATOM 2453 C C . TYR B 1 46 ? 17.938 19.328 19.297 1 95.31 46 TYR B C 1
ATOM 2455 O O . TYR B 1 46 ? 19.062 18.984 19.703 1 95.31 46 TYR B O 1
ATOM 2463 N N . ALA B 1 47 ? 17.672 19.531 18.047 1 95.19 47 ALA B N 1
ATOM 2464 C CA . ALA B 1 47 ? 18.688 19.375 17 1 95.19 47 ALA B CA 1
ATOM 2465 C C . ALA B 1 47 ? 19.875 20.297 17.234 1 95.19 47 ALA B C 1
ATOM 2467 O O . ALA B 1 47 ? 21.031 19.891 17.016 1 95.19 47 ALA B O 1
ATOM 2468 N N . LYS B 1 48 ? 19.562 21.453 17.625 1 95.31 48 LYS B N 1
ATOM 2469 C CA . LYS B 1 48 ? 20.625 22.391 17.953 1 95.31 48 LYS B CA 1
ATOM 2470 C C . LYS B 1 48 ? 21.469 21.906 19.125 1 95.31 48 LYS B C 1
ATOM 2472 O O . LYS B 1 48 ? 22.688 22.016 19.109 1 95.31 48 LYS B O 1
ATOM 2477 N N . GLY B 1 49 ? 20.828 21.391 20.125 1 94.56 49 GLY B N 1
ATOM 2478 C CA . GLY B 1 49 ? 21.5 20.906 21.328 1 94.56 49 GLY B CA 1
ATOM 2479 C C . GLY B 1 49 ? 22.484 19.797 21.062 1 94.56 49 GLY B C 1
ATOM 2480 O O . GLY B 1 49 ? 23.562 19.75 21.656 1 94.56 49 GLY B O 1
ATOM 2481 N N . ILE B 1 50 ? 22.125 18.969 20.156 1 94.88 50 ILE B N 1
ATOM 2482 C CA . ILE B 1 50 ? 23 17.828 19.906 1 94.88 50 ILE B CA 1
ATOM 2483 C C . ILE B 1 50 ? 23.844 18.094 18.672 1 94.88 50 ILE B C 1
ATOM 2485 O O . ILE B 1 50 ? 24.531 17.203 18.188 1 94.88 50 ILE B O 1
ATOM 2489 N N . ALA B 1 51 ? 23.719 19.312 18.141 1 95.69 51 ALA B N 1
ATOM 2490 C CA . ALA B 1 51 ? 24.453 19.703 16.953 1 95.69 51 ALA B CA 1
ATOM 2491 C C . ALA B 1 51 ? 24.203 18.719 15.805 1 95.69 51 ALA B C 1
ATOM 2493 O O . ALA B 1 51 ? 25.156 18.266 15.156 1 95.69 51 ALA B O 1
ATOM 2494 N N . LEU B 1 52 ? 23 18.391 15.609 1 94.81 52 LEU B N 1
ATOM 2495 C CA . LEU B 1 52 ? 22.609 17.516 14.5 1 94.81 52 LEU B CA 1
ATOM 2496 C C . LEU B 1 52 ? 22.859 18.203 13.164 1 94.81 52 LEU B C 1
ATOM 2498 O O . LEU B 1 52 ? 22.297 19.25 12.875 1 94.81 52 LEU B O 1
ATOM 2502 N N . PRO B 1 53 ? 23.719 17.609 12.32 1 96.5 53 PRO B N 1
ATOM 2503 C CA . PRO B 1 53 ? 23.984 18.266 11.039 1 96.5 53 PRO B CA 1
ATOM 2504 C C . PRO B 1 53 ? 22.75 18.375 10.156 1 96.5 53 PRO B C 1
ATOM 2506 O O . PRO B 1 53 ? 22 17.406 10.023 1 96.5 53 PRO B O 1
ATOM 2509 N N . THR B 1 54 ? 22.547 19.453 9.492 1 94.5 54 THR B N 1
ATOM 2510 C CA . THR B 1 54 ? 21.312 19.812 8.805 1 94.5 54 THR B CA 1
ATOM 2511 C C . THR B 1 54 ? 21.219 19.078 7.469 1 94.5 54 THR B C 1
ATOM 2513 O O . THR B 1 54 ? 20.141 19.031 6.859 1 94.5 54 THR B O 1
ATOM 2516 N N . HIS B 1 55 ? 22.234 18.438 7 1 93.94 55 HIS B N 1
ATOM 2517 C CA . HIS B 1 55 ? 22.219 17.797 5.695 1 93.94 55 HIS B CA 1
ATOM 2518 C C . HIS B 1 55 ? 21.875 16.312 5.816 1 93.94 55 HIS B C 1
ATOM 2520 O O . HIS B 1 55 ? 21.75 15.617 4.809 1 93.94 55 HIS B O 1
ATOM 2526 N N . THR B 1 56 ? 21.812 15.875 7.078 1 93.94 56 THR B N 1
ATOM 2527 C CA . THR B 1 56 ? 21.5 14.469 7.285 1 93.94 56 THR B CA 1
ATOM 2528 C C . THR B 1 56 ? 20.047 14.164 6.934 1 93.94 56 THR B C 1
ATOM 2530 O O . THR B 1 56 ? 19.188 15.031 7.059 1 93.94 56 THR B O 1
ATOM 2533 N N . THR B 1 57 ? 19.781 12.906 6.5 1 91.5 57 THR B N 1
ATOM 2534 C CA . THR B 1 57 ? 18.438 12.461 6.156 1 91.5 57 THR B CA 1
ATOM 2535 C C . THR B 1 57 ? 17.516 12.523 7.371 1 91.5 57 THR B C 1
ATOM 2537 O O . THR B 1 57 ? 16.328 12.828 7.238 1 91.5 57 THR B O 1
ATOM 2540 N N . VAL B 1 58 ? 18.078 12.289 8.516 1 91.5 58 VAL B N 1
ATOM 2541 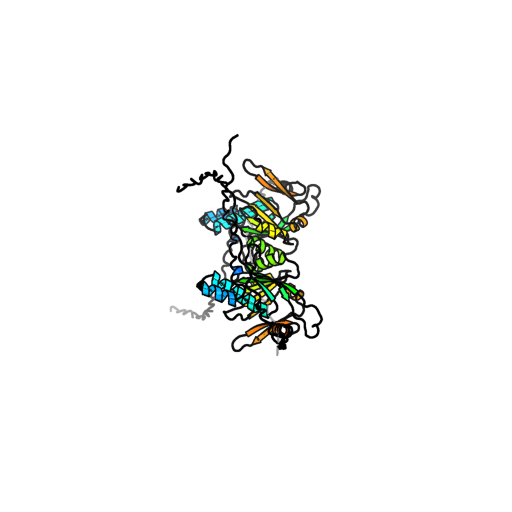C CA . VAL B 1 58 ? 17.266 12.328 9.734 1 91.5 58 VAL B CA 1
ATOM 2542 C C . VAL B 1 58 ? 16.812 13.758 10.016 1 91.5 58 VAL B C 1
ATOM 2544 O O . VAL B 1 58 ? 15.641 13.992 10.312 1 91.5 58 VAL B O 1
ATOM 2547 N N . TYR B 1 59 ? 17.734 14.719 9.883 1 93.31 59 TYR B N 1
ATOM 2548 C CA . TYR B 1 59 ? 17.391 16.109 10.141 1 93.31 59 TYR B CA 1
ATOM 2549 C C . TYR B 1 59 ? 16.344 16.594 9.141 1 93.31 59 TYR B C 1
ATOM 2551 O O . TYR B 1 59 ? 15.305 17.141 9.531 1 93.31 59 TYR B O 1
ATOM 2559 N N . VAL B 1 60 ? 16.609 16.406 7.879 1 93.44 60 VAL B N 1
ATOM 2560 C CA . VAL B 1 60 ? 15.758 16.922 6.816 1 93.44 60 VAL B CA 1
ATOM 2561 C C . VAL B 1 60 ? 14.383 16.266 6.891 1 93.44 60 VAL B C 1
ATOM 2563 O O . VAL B 1 60 ? 13.359 16.938 6.777 1 93.44 60 VAL B O 1
ATOM 2566 N N . GLY B 1 61 ? 14.359 14.953 7.062 1 93 61 GLY B N 1
ATOM 2567 C CA . GLY B 1 61 ? 13.102 14.234 7.164 1 93 61 GLY B CA 1
ATOM 2568 C C . GLY B 1 61 ? 12.258 14.672 8.352 1 93 61 GLY B C 1
ATOM 2569 O O . GLY B 1 61 ? 11.062 14.922 8.203 1 93 61 GLY B O 1
ATOM 2570 N N . THR B 1 62 ? 12.914 14.75 9.484 1 92.75 62 THR B N 1
ATOM 2571 C CA . THR B 1 62 ? 12.188 15.125 10.695 1 92.75 62 THR B CA 1
ATOM 2572 C C . THR B 1 62 ? 11.672 16.562 10.602 1 92.75 62 THR B C 1
ATOM 2574 O O . THR B 1 62 ? 10.547 16.844 11.008 1 92.75 62 THR B O 1
ATOM 2577 N N . LEU B 1 63 ? 12.5 17.375 10.078 1 94.06 63 LEU B N 1
ATOM 2578 C CA . LEU B 1 63 ? 12.086 18.766 9.867 1 94.06 63 LEU B CA 1
ATOM 2579 C C . LEU B 1 63 ? 10.844 18.828 8.992 1 94.06 63 LEU B C 1
ATOM 2581 O O . LEU B 1 63 ? 9.906 19.578 9.289 1 94.06 63 LEU B O 1
ATOM 2585 N N . TYR B 1 64 ? 10.867 18.062 7.98 1 94.81 64 TYR B N 1
ATOM 2586 C CA . TYR B 1 64 ? 9.734 18.062 7.059 1 94.81 64 TYR B CA 1
ATOM 2587 C C . TYR B 1 64 ? 8.477 17.531 7.742 1 94.81 64 TYR B C 1
ATOM 2589 O O . TYR B 1 64 ? 7.395 18.094 7.574 1 94.81 64 TYR B O 1
ATOM 2597 N N . GLU B 1 65 ? 8.555 16.484 8.492 1 94.56 65 GLU B N 1
ATOM 2598 C CA . GLU B 1 65 ? 7.422 15.93 9.227 1 94.56 65 GLU B CA 1
ATOM 2599 C C . GLU B 1 65 ? 6.785 16.969 10.141 1 94.56 65 GLU B C 1
ATOM 2601 O O . GLU B 1 65 ? 5.562 17.141 10.148 1 94.56 65 GLU B O 1
ATOM 2606 N N . TYR B 1 66 ? 7.656 17.688 10.805 1 94.88 66 TYR B N 1
ATOM 2607 C CA . TYR B 1 66 ? 7.137 18.672 11.742 1 94.88 66 TYR B CA 1
ATOM 2608 C C . TYR B 1 66 ? 6.566 19.875 11 1 94.88 66 TYR B C 1
ATOM 2610 O O . TYR B 1 66 ? 5.605 20.5 11.453 1 94.88 66 TYR B O 1
ATOM 2618 N N . THR B 1 67 ? 7.168 20.219 9.891 1 95.62 67 THR B N 1
ATOM 2619 C CA . THR B 1 67 ? 6.625 21.297 9.078 1 95.62 67 THR B CA 1
ATOM 2620 C C . THR B 1 67 ? 5.223 20.953 8.586 1 95.62 67 THR B C 1
ATOM 2622 O O . THR B 1 67 ? 4.316 21.781 8.633 1 95.62 67 THR B O 1
ATOM 2625 N N . VAL B 1 68 ? 5.047 19.75 8.133 1 96.81 68 VAL B N 1
ATOM 2626 C CA . VAL B 1 68 ? 3.744 19.266 7.68 1 96.81 68 VAL B CA 1
ATOM 2627 C C . VAL B 1 68 ? 2.758 19.266 8.844 1 96.81 68 VAL B C 1
ATOM 2629 O O . VAL B 1 68 ? 1.627 19.734 8.711 1 96.81 68 VAL B O 1
ATOM 2632 N N . LYS B 1 69 ? 3.189 18.734 9.93 1 96.5 69 LYS B N 1
ATOM 2633 C CA . LYS B 1 69 ? 2.35 18.688 11.125 1 96.5 69 LYS B CA 1
ATOM 2634 C C . LYS B 1 69 ? 1.824 20.078 11.477 1 96.5 69 LYS B C 1
ATOM 2636 O O . LYS B 1 69 ? 0.637 20.25 11.766 1 96.5 69 LYS B O 1
ATOM 2641 N N . GLU B 1 70 ? 2.701 21.062 11.469 1 95.19 70 GLU B N 1
ATOM 2642 C CA . GLU B 1 70 ? 2.33 22.438 11.805 1 95.19 70 GLU B CA 1
ATOM 2643 C C . GLU B 1 70 ? 1.328 23 10.805 1 95.19 70 GLU B C 1
ATOM 2645 O O . GLU B 1 70 ? 0.36 23.656 11.188 1 95.19 70 GLU B O 1
ATOM 2650 N N . ALA B 1 71 ? 1.577 22.75 9.594 1 95 71 ALA B N 1
ATOM 2651 C CA . ALA B 1 71 ? 0.663 23.234 8.555 1 95 71 ALA B CA 1
ATOM 2652 C C . ALA B 1 71 ? -0.725 22.625 8.727 1 95 71 ALA B C 1
ATOM 2654 O O . ALA B 1 71 ? -1.734 23.328 8.648 1 95 71 ALA B O 1
ATOM 2655 N N . LEU B 1 72 ? -0.771 21.344 8.992 1 96.81 72 LEU B N 1
ATOM 2656 C CA . LEU B 1 72 ? -2.045 20.641 9.094 1 96.81 72 LEU B CA 1
ATOM 2657 C C . LEU B 1 72 ? -2.77 21 10.383 1 96.81 72 LEU B C 1
ATOM 2659 O O . LEU B 1 72 ? -4 20.938 10.445 1 96.81 72 LEU B O 1
ATOM 2663 N N . LYS B 1 73 ? -2.018 21.406 11.398 1 95.94 73 LYS B N 1
ATOM 2664 C CA . LYS B 1 73 ? -2.619 21.922 12.633 1 95.94 73 LYS B CA 1
ATOM 2665 C C . LYS B 1 73 ? -3.496 23.141 12.344 1 95.94 73 LYS B C 1
ATOM 2667 O O . LYS B 1 73 ? -4.598 23.266 12.883 1 95.94 73 LYS B O 1
ATOM 2672 N N . SER B 1 74 ? -2.994 23.969 11.5 1 93 74 SER B N 1
ATOM 2673 C CA . SER B 1 74 ? -3.744 25.172 11.148 1 93 74 SER B CA 1
ATOM 2674 C C . SER B 1 74 ? -5.012 24.828 10.375 1 93 74 SER B C 1
ATOM 2676 O O . SER B 1 74 ? -5.902 25.656 10.227 1 93 74 SER B O 1
ATOM 2678 N N . PHE B 1 75 ? -5.137 23.594 9.898 1 95.38 75 PHE B N 1
ATOM 2679 C CA . PHE B 1 75 ? -6.312 23.125 9.172 1 95.38 75 PHE B CA 1
ATOM 2680 C C . PHE B 1 75 ? -7.25 22.359 10.086 1 95.38 75 PHE B C 1
ATOM 2682 O O . PHE B 1 75 ? -8.242 21.797 9.633 1 95.38 75 PHE B O 1
ATOM 2689 N N . GLY B 1 76 ? -6.93 22.281 11.367 1 95.88 76 GLY B N 1
ATOM 2690 C CA . GLY B 1 76 ? -7.824 21.656 12.32 1 95.88 76 GLY B CA 1
ATOM 2691 C C . GLY B 1 76 ? -7.414 20.234 12.672 1 95.88 76 GLY B C 1
ATOM 2692 O O . GLY B 1 76 ? -8.18 19.5 13.297 1 95.88 76 GLY B O 1
ATOM 2693 N N . MET B 1 77 ? -6.172 19.859 12.344 1 97.62 77 MET B N 1
ATOM 2694 C CA . MET B 1 77 ? -5.723 18.5 12.664 1 97.62 77 MET B CA 1
ATOM 2695 C C . MET B 1 77 ? -4.883 18.5 13.938 1 97.62 77 MET B C 1
ATOM 2697 O O . MET B 1 77 ? -4.098 19.406 14.172 1 97.62 77 MET B O 1
ATOM 2701 N N . SER B 1 78 ? -5.176 17.516 14.703 1 97.81 78 SER B N 1
ATOM 2702 C CA . SER B 1 78 ? -4.344 17.203 15.859 1 97.81 78 SER B CA 1
ATOM 2703 C C . SER B 1 78 ? -3.551 15.922 15.641 1 97.81 78 SER B C 1
ATOM 2705 O O . SER B 1 78 ? -4.102 14.82 15.727 1 97.81 78 SER B O 1
ATOM 2707 N N . LEU B 1 79 ? -2.25 16.109 15.383 1 97.19 79 LEU B N 1
ATOM 2708 C CA . LEU B 1 79 ? -1.438 14.977 14.945 1 97.19 79 LEU B CA 1
ATOM 2709 C C . LEU B 1 79 ? -0.24 14.781 15.875 1 97.19 79 LEU B C 1
ATOM 2711 O O . LEU B 1 79 ? 0.263 15.742 16.453 1 97.19 79 LEU B O 1
ATOM 2715 N N . GLU B 1 80 ? 0.162 13.555 15.93 1 93.62 80 GLU B N 1
ATOM 2716 C CA . GLU B 1 80 ? 1.378 13.18 16.641 1 93.62 80 GLU B CA 1
ATOM 2717 C C . GLU B 1 80 ? 2.287 12.32 15.773 1 93.62 80 GLU B C 1
ATOM 2719 O O . GLU B 1 80 ? 1.809 11.547 14.938 1 93.62 80 GLU B O 1
ATOM 2724 N N . ARG B 1 81 ? 3.584 12.453 16.016 1 91.56 81 ARG B N 1
ATOM 2725 C CA . ARG B 1 81 ? 4.547 11.617 15.297 1 91.56 81 ARG B CA 1
ATOM 2726 C C . ARG B 1 81 ? 4.461 10.172 15.758 1 91.56 81 ARG B C 1
ATOM 2728 O O . ARG B 1 81 ? 4.262 9.898 16.938 1 91.56 81 ARG B O 1
ATOM 2735 N N . THR B 1 82 ? 4.699 9.273 14.695 1 85.5 82 THR B N 1
ATOM 2736 C CA . THR B 1 82 ? 4.57 7.859 15.008 1 85.5 82 THR B CA 1
ATOM 2737 C C . THR B 1 82 ? 5.926 7.258 15.367 1 85.5 82 THR B C 1
ATOM 2739 O O . THR B 1 82 ? 6.953 7.652 14.82 1 85.5 82 THR B O 1
ATOM 2742 N N . GLY B 1 83 ? 6.523 7.223 16.516 1 62.47 83 GLY B N 1
ATOM 2743 C CA . GLY B 1 83 ? 7.844 6.727 16.891 1 62.47 83 GLY B CA 1
ATOM 2744 C C . GLY B 1 83 ? 8.016 5.242 16.625 1 62.47 83 GLY B C 1
ATOM 2745 O O . GLY B 1 83 ? 9.141 4.758 16.469 1 62.47 83 GLY B O 1
ATOM 2746 N N . GLY B 1 84 ? 7.098 4.363 16.703 1 52.28 84 GLY B N 1
ATOM 2747 C CA . GLY B 1 84 ? 7.309 2.943 16.922 1 52.28 84 GLY B CA 1
ATOM 2748 C C . GLY B 1 84 ? 7.039 2.102 15.688 1 52.28 84 GLY B C 1
ATOM 2749 O O . GLY B 1 84 ? 6.625 2.623 14.648 1 52.28 84 GLY B O 1
ATOM 2750 N N . ARG B 1 85 ? 7.605 0.776 15.711 1 51.31 85 ARG B N 1
ATOM 2751 C CA . ARG B 1 85 ? 7.438 -0.31 14.75 1 51.31 85 ARG B CA 1
ATOM 2752 C C . ARG B 1 85 ? 5.992 -0.401 14.266 1 51.31 85 ARG B C 1
ATOM 2754 O O . ARG B 1 85 ? 5.711 -1.037 13.25 1 51.31 85 ARG B O 1
ATOM 2761 N N . ASP B 1 86 ? 5.176 0.169 15.133 1 51.41 86 ASP B N 1
ATOM 2762 C CA . ASP B 1 86 ? 3.789 -0.229 14.922 1 51.41 86 ASP B CA 1
ATOM 2763 C C . ASP B 1 86 ? 3.154 0.58 13.789 1 51.41 86 ASP B C 1
ATOM 2765 O O . ASP B 1 86 ? 2.096 0.214 13.273 1 51.41 86 ASP B O 1
ATOM 2769 N N . ASP B 1 87 ? 3.547 1.967 13.68 1 55 87 ASP B N 1
ATOM 2770 C CA . ASP B 1 87 ? 2.572 2.771 12.945 1 55 87 ASP B CA 1
ATOM 2771 C C . ASP B 1 87 ? 2.625 2.473 11.453 1 55 87 ASP B C 1
ATOM 2773 O O . ASP B 1 87 ? 1.77 2.932 10.695 1 55 87 ASP B O 1
ATOM 2777 N N . ARG B 1 88 ? 3.086 1.301 11.062 1 65 88 ARG B N 1
ATOM 2778 C CA . ARG B 1 88 ? 2.615 0.559 9.898 1 65 88 ARG B CA 1
ATOM 2779 C C . ARG B 1 88 ? 2.682 1.418 8.641 1 65 88 ARG B C 1
ATOM 2781 O O . ARG B 1 88 ? 1.721 1.474 7.871 1 65 88 ARG B O 1
ATOM 2788 N N . GLY B 1 89 ? 3.629 2.402 8.555 1 79.94 89 GLY B N 1
ATOM 2789 C CA . GLY B 1 89 ? 3.875 3.012 7.258 1 79.94 89 GLY B CA 1
ATOM 2790 C C . GLY B 1 89 ? 3.479 4.477 7.203 1 79.94 89 GLY B C 1
ATOM 2791 O O . GLY B 1 89 ? 3.395 5.059 6.121 1 79.94 89 GLY B O 1
ATOM 2792 N N . VAL B 1 90 ? 3.205 5.117 8.461 1 93.62 90 VAL B N 1
ATOM 2793 C CA . VAL B 1 90 ? 2.84 6.531 8.422 1 93.62 90 VAL B CA 1
ATOM 2794 C C . VAL B 1 90 ? 3.707 7.316 9.398 1 93.62 90 VAL B C 1
ATOM 2796 O O . VAL B 1 90 ? 4.195 6.762 10.391 1 93.62 90 VAL B O 1
ATOM 2799 N N . ASP B 1 91 ? 3.83 8.625 9.195 1 93.25 91 ASP B N 1
ATOM 2800 C CA . ASP B 1 91 ? 4.723 9.477 9.977 1 93.25 91 ASP B CA 1
ATOM 2801 C C . ASP B 1 91 ? 3.951 10.234 11.055 1 93.25 91 ASP B C 1
ATOM 2803 O O . ASP B 1 91 ? 4.484 10.492 12.133 1 93.25 91 ASP B O 1
ATOM 2807 N N . LEU B 1 92 ? 2.715 10.586 10.727 1 95.38 92 LEU B N 1
ATOM 2808 C CA . LEU B 1 92 ? 1.851 11.305 11.656 1 95.38 92 LEU B CA 1
ATOM 2809 C C . LEU B 1 92 ? 0.495 10.617 11.781 1 95.38 92 LEU B C 1
ATOM 2811 O O . LEU B 1 92 ? -0.023 10.078 10.805 1 95.38 92 LEU B O 1
ATOM 2815 N N . ARG B 1 93 ? -0.085 10.703 12.992 1 96 93 ARG B N 1
ATOM 2816 C CA . ARG B 1 93 ? -1.409 10.133 13.234 1 96 93 ARG B CA 1
ATOM 2817 C C . ARG B 1 93 ? -2.207 10.992 14.203 1 96 93 ARG B C 1
ATOM 2819 O O . ARG B 1 93 ? -1.64 11.586 15.133 1 96 93 ARG B O 1
ATOM 2826 N N . GLY B 1 94 ? -3.502 11.023 13.977 1 97.19 94 GLY B N 1
ATOM 2827 C CA . GLY B 1 94 ? -4.383 11.75 14.867 1 97.19 94 GLY B CA 1
ATOM 2828 C C . GLY B 1 94 ? -5.781 11.938 14.312 1 97.19 94 GLY B C 1
ATOM 2829 O O . GLY B 1 94 ? -6.371 11 13.773 1 97.19 94 GLY B O 1
ATOM 2830 N N . THR B 1 95 ? -6.242 13.156 14.539 1 98.38 95 THR B N 1
ATOM 2831 C CA . THR B 1 95 ? -7.621 13.422 14.148 1 98.38 95 THR B CA 1
ATOM 2832 C C . THR B 1 95 ? -7.723 14.727 13.367 1 98.38 95 THR B C 1
ATOM 2834 O O . THR B 1 95 ? -6.852 15.594 13.484 1 98.38 95 THR B O 1
ATOM 2837 N N . TRP B 1 96 ? -8.719 14.75 12.594 1 98.31 96 TRP B N 1
ATOM 2838 C CA . TRP B 1 96 ? -9.109 15.961 11.875 1 98.31 96 TRP B CA 1
ATOM 2839 C C . TRP B 1 96 ? -10.5 16.422 12.312 1 98.31 96 TRP B C 1
ATOM 2841 O O . TRP B 1 96 ? -11.5 15.75 12.047 1 98.31 96 TRP B O 1
ATOM 2851 N N . THR B 1 97 ? -10.555 17.578 12.93 1 97.12 97 THR B N 1
ATOM 2852 C CA . THR B 1 97 ? -11.82 18.172 13.352 1 97.12 97 THR B CA 1
ATOM 2853 C C . THR B 1 97 ? -12.289 19.219 12.336 1 97.12 97 THR B C 1
ATOM 2855 O O . THR B 1 97 ? -11.609 20.219 12.109 1 97.12 97 THR B O 1
ATOM 2858 N N . ILE B 1 98 ? -13.422 18.969 11.773 1 95.88 98 ILE B N 1
ATOM 2859 C CA . ILE B 1 98 ? -14.016 19.906 10.828 1 95.88 98 ILE B CA 1
ATOM 2860 C C . ILE B 1 98 ? -14.766 21 11.586 1 95.88 98 ILE B C 1
ATOM 2862 O O . ILE B 1 98 ? -15.68 20.703 12.359 1 95.88 98 ILE B O 1
ATOM 2866 N N . PRO B 1 99 ? -14.383 22.219 11.312 1 92.69 99 PRO B N 1
ATOM 2867 C CA . PRO B 1 99 ? -15.047 23.281 12.07 1 92.69 99 PRO B CA 1
ATOM 2868 C C . PRO B 1 99 ? -16.516 23.469 11.672 1 92.69 99 PRO B C 1
ATOM 2870 O O . PRO B 1 99 ? -16.859 23.281 10.508 1 92.69 99 PRO B O 1
ATOM 2873 N N . ASN B 1 100 ? -17.281 23.828 12.664 1 89 100 ASN B N 1
ATOM 2874 C CA . ASN B 1 100 ? -18.688 24.156 12.422 1 89 100 ASN B CA 1
ATOM 2875 C C . ASN B 1 100 ? -18.828 25.562 11.836 1 89 100 ASN B C 1
ATOM 2877 O O . ASN B 1 100 ? -18.031 26.453 12.133 1 89 100 ASN B O 1
ATOM 2881 N N . LEU B 1 101 ? -19.828 25.609 11.023 1 87.88 101 LEU B N 1
ATOM 2882 C CA . LEU B 1 101 ? -20.234 26.953 10.625 1 87.88 101 LEU B CA 1
ATOM 2883 C C . LEU B 1 101 ? -20.812 27.719 11.812 1 87.88 101 LEU B C 1
ATOM 2885 O O . LEU B 1 101 ? -21.234 27.125 12.797 1 87.88 101 LEU B O 1
ATOM 2889 N N . PRO B 1 102 ? -20.781 29.047 11.688 1 82.44 102 PRO B N 1
ATOM 2890 C CA . PRO B 1 102 ? -21.344 29.844 12.781 1 82.44 102 PRO B CA 1
ATOM 2891 C C . PRO B 1 102 ? -22.781 29.469 13.109 1 82.44 102 PRO B C 1
ATOM 2893 O O . PRO B 1 102 ? -23.188 29.484 14.273 1 82.44 102 PRO B O 1
ATOM 2896 N N . SER B 1 103 ? -23.484 29 12.109 1 84.19 103 SER B N 1
ATOM 2897 C CA . SER B 1 103 ? -24.891 28.656 12.297 1 84.19 103 SER B CA 1
ATOM 2898 C C . SER B 1 103 ? -25.031 27.281 12.945 1 84.19 103 SER B C 1
ATOM 2900 O O . SER B 1 103 ? -26.109 26.906 13.391 1 84.19 103 SER B O 1
ATOM 2902 N N . GLU B 1 104 ? -23.922 26.594 13.07 1 84.31 104 GLU B N 1
ATOM 2903 C CA . GLU B 1 104 ? -23.953 25.219 13.57 1 84.31 104 GLU B CA 1
ATOM 2904 C C . GLU B 1 104 ? -23.141 25.078 14.852 1 84.31 104 GLU B C 1
ATOM 2906 O O . GLU B 1 104 ? -22.688 23.984 15.188 1 84.31 104 GLU B O 1
ATOM 2911 N N . GLN B 1 105 ? -23 26.141 15.555 1 79.5 105 GLN B N 1
ATOM 2912 C CA . GLN B 1 105 ? -22.078 26.172 16.688 1 79.5 105 GLN B CA 1
ATOM 2913 C C . GLN B 1 105 ? -22.547 25.266 17.812 1 79.5 105 GLN B C 1
ATOM 2915 O O . GLN B 1 105 ? -21.75 24.781 18.609 1 79.5 105 GLN B O 1
ATOM 2920 N N . SER B 1 106 ? -23.828 24.938 17.812 1 83.31 106 SER B N 1
ATOM 2921 C CA . SER B 1 106 ? -24.375 24.109 18.875 1 83.31 106 SER B CA 1
ATOM 2922 C C . SER B 1 106 ? -24.188 22.625 18.562 1 83.31 106 SER B C 1
ATOM 2924 O O . SER B 1 106 ? -24.359 21.781 19.438 1 83.31 106 SER B O 1
ATOM 2926 N N . GLN B 1 107 ? -23.75 22.344 17.391 1 88.62 107 GLN B N 1
ATOM 2927 C CA . GLN B 1 107 ? -23.594 20.953 16.984 1 88.62 107 GLN B CA 1
ATOM 2928 C C . GLN B 1 107 ? -22.172 20.453 17.266 1 88.62 107 GLN B C 1
ATOM 2930 O O . GLN B 1 107 ? -21.219 21.234 17.203 1 88.62 107 GLN B O 1
ATOM 2935 N N . LYS B 1 108 ? -22.078 19.25 17.625 1 91.94 108 LYS B N 1
ATOM 2936 C CA . LYS B 1 108 ? -20.766 18.625 17.797 1 91.94 108 LYS B CA 1
ATOM 2937 C C . LYS B 1 108 ? -20 18.594 16.484 1 91.94 108 LYS B C 1
ATOM 2939 O O . LYS B 1 108 ? -20.562 18.234 15.438 1 91.94 108 LYS B O 1
ATOM 2944 N N . PRO B 1 109 ? -18.828 19 16.531 1 92.75 109 PRO B N 1
ATOM 2945 C CA . PRO B 1 109 ? -18.047 18.984 15.297 1 92.75 109 PRO B CA 1
ATOM 2946 C C . PRO B 1 109 ? -17.812 17.562 14.766 1 92.75 109 PRO B C 1
ATOM 2948 O O . PRO B 1 109 ? -17.781 16.609 15.539 1 92.75 109 PRO B O 1
ATOM 2951 N N . ARG B 1 110 ? -17.719 17.469 13.445 1 94.5 110 ARG B N 1
ATOM 2952 C CA . ARG B 1 110 ? -17.328 16.219 12.828 1 94.5 110 ARG B CA 1
ATOM 2953 C C . ARG B 1 110 ? -15.836 15.953 13.008 1 94.5 110 ARG B C 1
ATOM 2955 O O . ARG B 1 110 ? -15.016 16.844 12.789 1 94.5 110 ARG B O 1
ATOM 2962 N N . VAL B 1 111 ? -15.539 14.727 13.453 1 97.44 111 VAL B N 1
ATOM 2963 C CA . VAL B 1 111 ? -14.156 14.344 13.688 1 97.44 111 VAL B CA 1
ATOM 2964 C C . VAL B 1 111 ? -13.828 13.062 12.93 1 97.44 111 VAL B C 1
ATOM 2966 O O . VAL B 1 111 ? -14.594 12.094 12.977 1 97.44 111 VAL B O 1
ATOM 2969 N N . TYR B 1 112 ? -12.719 13.062 12.211 1 98.06 112 TYR B N 1
ATOM 2970 C CA . TYR B 1 112 ? -12.242 11.914 11.445 1 98.06 112 TYR B CA 1
ATOM 2971 C C . TYR B 1 112 ? -10.836 11.523 11.859 1 98.06 112 TYR B C 1
ATOM 2973 O O . TYR B 1 112 ? -10.062 12.359 12.336 1 98.06 112 TYR B O 1
ATOM 2981 N N . ASP B 1 113 ? -10.523 10.258 11.727 1 98 113 ASP B N 1
ATOM 2982 C CA . ASP B 1 113 ? -9.133 9.844 11.891 1 98 113 ASP B CA 1
ATOM 2983 C C . ASP B 1 113 ? -8.281 10.273 10.695 1 98 113 ASP B C 1
ATOM 2985 O O . ASP B 1 113 ? -8.758 10.289 9.562 1 98 113 ASP B O 1
ATOM 2989 N N . ALA B 1 114 ? -7.039 10.648 11.016 1 98.25 114 ALA B N 1
ATOM 2990 C CA . ALA B 1 114 ? -6.129 11.086 9.961 1 98.25 114 ALA B CA 1
ATOM 2991 C C . ALA B 1 114 ? -4.785 10.367 10.062 1 98.25 114 ALA B C 1
ATOM 2993 O O . ALA B 1 114 ? -4.215 10.258 11.148 1 98.25 114 ALA B O 1
ATOM 2994 N N . LEU B 1 115 ? -4.32 9.844 8.969 1 97.38 115 LEU B N 1
ATOM 2995 C CA . LEU B 1 115 ? -3.002 9.242 8.805 1 97.38 115 LEU B CA 1
ATOM 2996 C C . LEU B 1 115 ? -2.193 9.992 7.75 1 97.38 115 LEU B C 1
ATOM 2998 O O . LEU B 1 115 ? -2.676 10.219 6.637 1 97.38 115 LEU B O 1
ATOM 3002 N N . VAL B 1 116 ? -0.936 10.391 8.133 1 97.56 116 VAL B N 1
ATOM 3003 C CA . VAL B 1 116 ? -0.156 11.211 7.215 1 97.56 116 VAL B CA 1
ATOM 3004 C C . VAL B 1 116 ? 1.186 10.539 6.934 1 97.56 116 VAL B C 1
ATOM 3006 O O . VAL B 1 116 ? 1.9 10.156 7.859 1 97.56 116 VAL B O 1
ATOM 3009 N N . GLN B 1 117 ? 1.447 10.359 5.691 1 95.94 117 GLN B N 1
ATOM 3010 C CA . GLN B 1 117 ? 2.773 9.961 5.227 1 95.94 117 GLN B CA 1
ATOM 3011 C C . GLN B 1 117 ? 3.508 11.133 4.59 1 95.94 117 GLN B C 1
ATOM 3013 O O . GLN B 1 117 ? 2.971 11.805 3.705 1 95.94 117 GLN B O 1
ATOM 3018 N N . CYS B 1 118 ? 4.73 11.398 5.074 1 95.5 118 CYS B N 1
ATOM 3019 C CA . CYS B 1 118 ? 5.535 12.508 4.57 1 95.5 118 CYS B CA 1
ATOM 3020 C C . CYS B 1 118 ? 6.723 12 3.766 1 95.5 118 CYS B C 1
ATOM 3022 O O . CYS B 1 118 ? 7.453 11.109 4.219 1 95.5 118 CYS B O 1
ATOM 3024 N N . LYS B 1 119 ? 6.867 12.555 2.602 1 93.38 119 LYS B N 1
ATOM 3025 C CA . LYS B 1 119 ? 8.039 12.305 1.77 1 93.38 119 LYS B CA 1
ATOM 3026 C C . LYS B 1 119 ? 8.711 13.602 1.345 1 93.38 119 LYS B C 1
ATOM 3028 O O . LYS B 1 119 ? 8.117 14.406 0.617 1 93.38 119 LYS B O 1
ATOM 3033 N N . CYS B 1 120 ? 9.977 13.742 1.777 1 90.12 120 CYS B N 1
ATOM 3034 C CA . CYS B 1 120 ? 10.633 15.023 1.526 1 90.12 120 CYS B CA 1
ATOM 3035 C C . CYS B 1 120 ? 11.484 14.961 0.265 1 90.12 120 CYS B C 1
ATOM 3037 O O . CYS B 1 120 ? 12.148 15.938 -0.092 1 90.12 120 CYS B O 1
ATOM 3039 N N . THR B 1 121 ? 11.523 13.805 -0.379 1 84.56 121 THR B N 1
ATOM 3040 C CA . THR B 1 121 ? 12.258 13.617 -1.625 1 84.56 121 THR B CA 1
ATOM 3041 C C . THR B 1 121 ? 11.312 13.273 -2.768 1 84.56 121 THR B C 1
ATOM 3043 O O . THR B 1 121 ? 10.094 13.398 -2.625 1 84.56 121 THR B O 1
ATOM 3046 N N . LYS B 1 122 ? 11.883 12.883 -3.844 1 83.44 122 LYS B N 1
ATOM 3047 C CA . LYS B 1 122 ? 11.07 12.453 -4.977 1 83.44 122 LYS B CA 1
ATOM 3048 C C . LYS B 1 122 ? 10.086 11.359 -4.566 1 83.44 122 LYS B C 1
ATOM 3050 O O . LYS B 1 122 ? 10.453 10.43 -3.846 1 83.44 122 LYS B O 1
ATOM 3055 N N . ILE B 1 123 ? 8.867 11.695 -5.027 1 89.31 123 ILE B N 1
ATOM 3056 C CA . ILE B 1 123 ? 7.836 10.758 -4.598 1 89.31 123 ILE B CA 1
ATOM 3057 C C . ILE B 1 123 ? 7.43 9.867 -5.766 1 89.31 123 ILE B C 1
ATOM 3059 O O . ILE B 1 123 ? 7.297 10.336 -6.898 1 89.31 123 ILE B O 1
ATOM 3063 N 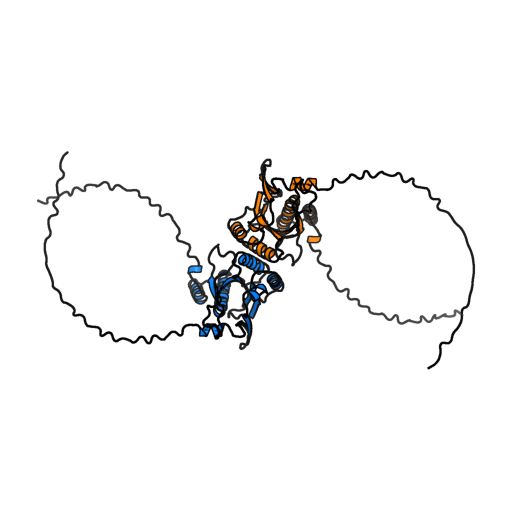N . HIS B 1 124 ? 7.297 8.594 -5.402 1 88.88 124 HIS B N 1
ATOM 3064 C CA . HIS B 1 124 ? 6.832 7.586 -6.348 1 88.88 124 HIS B CA 1
ATOM 3065 C C . HIS B 1 124 ? 5.414 7.133 -6.012 1 88.88 124 HIS B C 1
ATOM 3067 O O . HIS B 1 124 ? 4.98 7.234 -4.859 1 88.88 124 HIS B O 1
ATOM 3073 N N . PRO B 1 125 ? 4.758 6.66 -7.016 1 92.5 125 PRO B N 1
ATOM 3074 C CA . PRO B 1 125 ? 3.379 6.219 -6.797 1 92.5 125 PRO B CA 1
ATOM 3075 C C . PRO B 1 125 ? 3.271 5.125 -5.734 1 92.5 125 PRO B C 1
ATOM 3077 O O . PRO B 1 125 ? 2.207 4.945 -5.137 1 92.5 125 PRO B O 1
ATOM 3080 N N . ALA B 1 126 ? 4.352 4.438 -5.488 1 92.19 126 ALA B N 1
ATOM 3081 C CA . ALA B 1 126 ? 4.348 3.4 -4.461 1 92.19 126 ALA B CA 1
ATOM 3082 C C . ALA B 1 126 ? 3.938 3.969 -3.105 1 92.19 126 ALA B C 1
ATOM 3084 O O . ALA B 1 126 ? 3.287 3.285 -2.311 1 92.19 126 ALA B O 1
ATOM 3085 N N . ALA B 1 127 ? 4.238 5.227 -2.869 1 94.5 127 ALA B N 1
ATOM 3086 C CA . ALA B 1 127 ? 3.951 5.848 -1.58 1 94.5 127 ALA B CA 1
ATOM 3087 C C . ALA B 1 127 ? 2.447 5.953 -1.342 1 94.5 127 ALA B C 1
ATOM 3089 O O . ALA B 1 127 ? 1.964 5.656 -0.248 1 94.5 127 ALA B O 1
ATOM 3090 N N . ILE B 1 128 ? 1.736 6.336 -2.396 1 96.62 128 ILE B N 1
ATOM 3091 C CA . ILE B 1 128 ? 0.292 6.473 -2.24 1 96.62 128 ILE B CA 1
ATOM 3092 C C . ILE B 1 128 ? -0.351 5.09 -2.141 1 96.62 128 ILE B C 1
ATOM 3094 O O . ILE B 1 128 ? -1.339 4.91 -1.427 1 96.62 128 ILE B O 1
ATOM 3098 N N . ARG B 1 129 ? 0.16 4.117 -2.83 1 95.81 129 ARG B N 1
ATOM 3099 C CA . ARG B 1 129 ? -0.363 2.76 -2.732 1 95.81 129 ARG B CA 1
ATOM 3100 C C . ARG B 1 129 ? -0.163 2.195 -1.33 1 95.81 129 ARG B C 1
ATOM 3102 O O . ARG B 1 129 ? -1.065 1.565 -0.774 1 95.81 129 ARG B O 1
ATOM 3109 N N . GLU B 1 130 ? 1.021 2.42 -0.808 1 95.19 130 GLU B N 1
ATOM 3110 C CA . GLU B 1 130 ? 1.292 1.968 0.553 1 95.19 130 GLU B CA 1
ATOM 3111 C C . GLU B 1 130 ? 0.367 2.65 1.556 1 95.19 130 GLU B C 1
ATOM 3113 O O . GLU B 1 130 ? -0.188 1.995 2.441 1 95.19 130 GLU B O 1
ATOM 3118 N N . LEU B 1 131 ? 0.239 3.928 1.4 1 96.75 131 LEU B N 1
ATOM 3119 C CA . LEU B 1 131 ? -0.673 4.652 2.279 1 96.75 131 LEU B CA 1
ATOM 3120 C C . LEU B 1 131 ? -2.09 4.102 2.162 1 96.75 131 LEU B C 1
ATOM 3122 O O . LEU B 1 131 ? -2.771 3.912 3.172 1 96.75 131 LEU B O 1
ATOM 3126 N N . ASP B 1 132 ? -2.514 3.873 0.961 1 97.25 132 ASP B N 1
ATOM 3127 C CA . ASP B 1 132 ? -3.838 3.316 0.708 1 97.25 132 ASP B CA 1
ATOM 3128 C C . ASP B 1 132 ? -4.023 1.986 1.436 1 97.25 132 ASP B C 1
ATOM 3130 O O . ASP B 1 132 ? -5.055 1.758 2.068 1 97.25 132 ASP B O 1
ATOM 3134 N N . GLY B 1 133 ? -3.02 1.165 1.338 1 96.5 133 GLY B N 1
ATOM 3135 C CA . GLY B 1 133 ? -3.061 -0.092 2.068 1 96.5 133 GLY B CA 1
ATOM 3136 C C . GLY B 1 133 ? -3.195 0.094 3.568 1 96.5 133 GLY B C 1
ATOM 3137 O O . GLY B 1 133 ? -3.932 -0.644 4.227 1 96.5 133 GLY B O 1
ATOM 3138 N N . THR B 1 134 ? -2.523 1.051 4.109 1 96.06 134 THR B N 1
ATOM 3139 C CA . THR B 1 134 ? -2.586 1.342 5.539 1 96.06 134 THR B CA 1
ATOM 3140 C C . THR B 1 134 ? -3.973 1.848 5.926 1 96.06 134 THR B C 1
ATOM 3142 O O . THR B 1 134 ? -4.543 1.401 6.922 1 96.06 134 THR B O 1
ATOM 3145 N N . VAL B 1 135 ? -4.508 2.703 5.109 1 96.94 135 VAL B N 1
ATOM 3146 C CA . VAL B 1 135 ? -5.816 3.293 5.371 1 96.94 135 VAL B CA 1
ATOM 3147 C C . VAL B 1 135 ? -6.898 2.217 5.273 1 96.94 135 VAL B C 1
ATOM 3149 O O . VAL B 1 135 ? -7.867 2.23 6.035 1 96.94 135 VAL B O 1
ATOM 3152 N N . SER B 1 136 ? -6.699 1.295 4.387 1 94.75 136 SER B N 1
ATOM 3153 C CA . SER B 1 136 ? -7.688 0.251 4.137 1 94.75 136 SER B CA 1
ATOM 3154 C C . SER B 1 136 ? -7.879 -0.633 5.363 1 94.75 136 SER B C 1
ATOM 3156 O O . SER B 1 136 ? -8.922 -1.271 5.516 1 94.75 136 SER B O 1
ATOM 3158 N N . SER B 1 137 ? -6.902 -0.677 6.188 1 92.81 137 SER B N 1
ATOM 3159 C CA . SER B 1 137 ? -6.965 -1.509 7.387 1 92.81 137 SER B CA 1
ATOM 3160 C C . SER B 1 137 ? -7.613 -0.76 8.547 1 92.81 137 SER B C 1
ATOM 3162 O O . SER B 1 137 ? -7.719 -1.292 9.648 1 92.81 137 SER B O 1
ATOM 3164 N N . LYS B 1 138 ? -8.07 0.467 8.312 1 94.94 138 LYS B N 1
ATOM 3165 C CA . LYS B 1 138 ? -8.688 1.306 9.336 1 94.94 138 LYS B CA 1
ATOM 3166 C C . LYS B 1 138 ? -10.188 1.455 9.086 1 94.94 138 LYS B C 1
ATOM 3168 O O . LYS B 1 138 ? -10.711 0.964 8.078 1 94.94 138 LYS B O 1
ATOM 3173 N N . LYS B 1 139 ? -10.82 2.061 10.008 1 96.19 139 LYS B N 1
ATOM 3174 C CA . LYS B 1 139 ? -12.242 2.322 9.844 1 96.19 139 LYS B CA 1
ATOM 3175 C C . LYS B 1 139 ? -12.492 3.271 8.672 1 96.19 139 LYS B C 1
ATOM 3177 O O . LYS B 1 139 ? -11.609 4.035 8.289 1 96.19 139 LYS B O 1
ATOM 3182 N N . PRO B 1 140 ? -13.664 3.266 8.164 1 96 140 PRO B N 1
ATOM 3183 C CA . PRO B 1 140 ? -13.977 4.043 6.969 1 96 140 PRO B CA 1
ATOM 3184 C C . PRO B 1 140 ? -13.797 5.547 7.172 1 96 140 PRO B C 1
ATOM 3186 O O . PRO B 1 140 ? -13.508 6.27 6.215 1 96 140 PRO B O 1
ATOM 3189 N N . GLU B 1 141 ? -13.961 6.004 8.453 1 97.44 141 GLU B N 1
ATOM 3190 C CA . GLU B 1 141 ? -13.836 7.426 8.758 1 97.44 141 GLU B CA 1
ATOM 3191 C C . GLU B 1 141 ? -12.375 7.812 9 1 97.44 141 GLU B C 1
ATOM 3193 O O . GLU B 1 141 ? -12.062 8.508 9.969 1 97.44 141 GLU B O 1
ATOM 3198 N N . THR B 1 142 ? -11.531 7.27 8.188 1 98.12 142 THR B N 1
ATOM 3199 C CA . THR B 1 142 ? -10.109 7.57 8.234 1 98.12 142 THR B CA 1
ATOM 3200 C C . THR B 1 142 ? -9.641 8.156 6.902 1 98.12 142 THR B C 1
ATOM 3202 O O . THR B 1 142 ? -9.922 7.602 5.84 1 98.12 142 THR B O 1
ATOM 3205 N N . ILE B 1 143 ? -8.984 9.312 6.969 1 98.56 143 ILE B N 1
ATOM 3206 C CA . ILE B 1 143 ? -8.43 9.922 5.766 1 98.56 143 ILE B CA 1
ATOM 3207 C C . ILE B 1 143 ? -6.914 9.734 5.746 1 98.56 143 ILE B C 1
ATOM 3209 O O . ILE B 1 143 ? -6.246 9.922 6.762 1 98.56 143 ILE B O 1
ATOM 3213 N N . GLY B 1 144 ? -6.41 9.227 4.625 1 98.44 144 GLY B N 1
ATOM 3214 C CA . GLY B 1 144 ? -4.977 9.172 4.391 1 98.44 144 GLY B CA 1
ATOM 3215 C C . GLY B 1 144 ? -4.445 10.375 3.633 1 98.44 144 GLY B C 1
ATOM 3216 O O . GLY B 1 144 ? -4.996 10.75 2.598 1 98.44 144 GLY B O 1
ATOM 3217 N N . ILE B 1 145 ? -3.332 10.969 4.133 1 98.75 145 ILE B N 1
ATOM 3218 C CA . ILE B 1 145 ? -2.748 12.148 3.512 1 98.75 145 ILE B CA 1
ATOM 3219 C C . ILE B 1 145 ? -1.295 11.867 3.135 1 98.75 145 ILE B C 1
ATOM 3221 O O . ILE B 1 145 ? -0.493 11.469 3.982 1 98.75 145 ILE B O 1
ATOM 3225 N N . LEU B 1 146 ? -0.978 12.047 1.875 1 98.19 146 LEU B N 1
ATOM 3226 C CA . LEU B 1 146 ? 0.406 12.016 1.414 1 98.19 146 LEU B CA 1
ATOM 3227 C C . LEU B 1 146 ? 0.943 13.422 1.206 1 98.19 146 LEU B C 1
ATOM 3229 O O . LEU B 1 146 ? 0.422 14.18 0.379 1 98.19 146 LEU B O 1
ATOM 3233 N N . ALA B 1 147 ? 1.965 13.773 1.951 1 97.5 147 ALA B N 1
ATOM 3234 C CA . ALA B 1 147 ? 2.564 15.102 1.851 1 97.5 147 ALA B CA 1
ATOM 3235 C C . ALA B 1 147 ? 3.939 15.031 1.191 1 97.5 147 ALA B C 1
ATOM 3237 O O . ALA B 1 147 ? 4.777 14.211 1.568 1 97.5 147 ALA B O 1
ATOM 3238 N N . ALA B 1 148 ? 4.133 15.875 0.218 1 96.62 148 ALA B N 1
ATOM 3239 C CA . ALA B 1 148 ? 5.406 15.938 -0.493 1 96.62 148 ALA B CA 1
ATOM 3240 C C . ALA B 1 148 ? 5.688 17.359 -0.978 1 96.62 148 ALA B C 1
ATOM 3242 O O . ALA B 1 148 ? 4.785 18.188 -1.038 1 96.62 148 ALA B O 1
ATOM 3243 N N . PRO B 1 149 ? 6.98 17.609 -1.293 1 94.62 149 PRO B N 1
ATOM 3244 C CA . PRO B 1 149 ? 7.32 18.969 -1.715 1 94.62 149 PRO B CA 1
ATOM 3245 C C . PRO B 1 149 ? 6.961 19.234 -3.174 1 94.62 149 PRO B C 1
ATOM 3247 O O . PRO B 1 149 ? 6.883 20.391 -3.59 1 94.62 149 PRO B O 1
ATOM 3250 N N . GLU B 1 150 ? 6.684 18.203 -3.947 1 93.94 150 GLU B N 1
ATOM 3251 C CA . GLU B 1 150 ? 6.375 18.375 -5.363 1 93.94 150 GLU B CA 1
ATOM 3252 C C . GLU B 1 150 ? 4.883 18.188 -5.633 1 93.94 150 GLU B C 1
ATOM 3254 O O . GLU B 1 150 ? 4.18 17.547 -4.844 1 93.94 150 GLU B O 1
ATOM 3259 N N . HIS B 1 151 ? 4.52 18.766 -6.754 1 95.5 151 HIS B N 1
ATOM 3260 C CA . HIS B 1 151 ? 3.121 18.641 -7.148 1 95.5 151 HIS B CA 1
ATOM 3261 C C . HIS B 1 151 ? 2.762 17.188 -7.418 1 95.5 151 HIS B C 1
ATOM 3263 O O . HIS B 1 151 ? 3.631 16.375 -7.758 1 95.5 151 HIS B O 1
ATOM 3269 N N . CYS B 1 152 ? 1.5 16.906 -7.309 1 96.75 152 CYS B N 1
ATOM 3270 C CA . CYS B 1 152 ? 0.989 15.547 -7.457 1 96.75 152 CYS B CA 1
ATOM 3271 C C . CYS B 1 152 ? 1.219 15.031 -8.867 1 96.75 152 CYS B C 1
ATOM 3273 O O . CYS B 1 152 ? 0.776 15.648 -9.844 1 96.75 152 CYS B O 1
ATOM 3275 N N . SER B 1 153 ? 1.89 13.922 -8.992 1 94.94 153 SER B N 1
ATOM 3276 C CA . SER B 1 153 ? 2.148 13.328 -10.297 1 94.94 153 SER B CA 1
ATOM 3277 C C . SER B 1 153 ? 0.899 12.664 -10.867 1 94.94 153 SER B C 1
ATOM 3279 O O . SER B 1 153 ? -0.035 12.359 -10.125 1 94.94 153 SER B O 1
ATOM 3281 N N . PRO B 1 154 ? 0.896 12.469 -12.164 1 94.25 154 PRO B N 1
ATOM 3282 C CA . PRO B 1 154 ? -0.237 11.766 -12.773 1 94.25 154 PRO B CA 1
ATOM 3283 C C . PRO B 1 154 ? -0.432 10.359 -12.203 1 94.25 154 PRO B C 1
ATOM 3285 O O . PRO B 1 154 ? -1.568 9.914 -12.039 1 94.25 154 PRO B O 1
ATOM 3288 N N . GLY B 1 155 ? 0.64 9.68 -11.953 1 92.56 155 GLY B N 1
ATOM 3289 C CA . GLY B 1 155 ? 0.546 8.344 -11.398 1 92.56 155 GLY B CA 1
ATOM 3290 C C . GLY B 1 155 ? -0.098 8.305 -10.023 1 92.56 155 GLY B C 1
ATOM 3291 O O . GLY B 1 155 ? -0.907 7.422 -9.734 1 92.56 155 GLY B O 1
ATOM 3292 N N . ILE B 1 156 ? 0.233 9.258 -9.211 1 95.88 156 ILE B N 1
ATOM 3293 C CA . ILE B 1 156 ? -0.355 9.344 -7.879 1 95.88 156 ILE B CA 1
ATOM 3294 C C . ILE B 1 156 ? -1.837 9.695 -7.992 1 95.88 156 ILE B C 1
ATOM 3296 O O . ILE B 1 156 ? -2.68 9.07 -7.344 1 95.88 156 ILE B O 1
ATOM 3300 N N . ARG B 1 157 ? -2.121 10.633 -8.836 1 96.88 157 ARG B N 1
ATOM 3301 C CA . ARG B 1 157 ? -3.502 11.047 -9.047 1 96.88 157 ARG B CA 1
ATOM 3302 C C . ARG B 1 157 ? -4.355 9.883 -9.547 1 96.88 157 ARG B C 1
ATOM 3304 O O . ARG B 1 157 ? -5.492 9.711 -9.109 1 96.88 157 ARG B O 1
ATOM 3311 N N . LYS B 1 158 ? -3.826 9.172 -10.438 1 94.88 158 LYS B N 1
ATOM 3312 C CA . LYS B 1 158 ? -4.547 8.031 -11 1 94.88 158 LYS B CA 1
ATOM 3313 C C . LYS B 1 158 ? -4.898 7.02 -9.914 1 94.88 158 LYS B C 1
ATOM 3315 O O . LYS B 1 158 ? -6.039 6.566 -9.828 1 94.88 158 LYS B O 1
ATOM 3320 N N . HIS B 1 159 ? -3.959 6.695 -9.117 1 95.56 159 HIS B N 1
ATOM 3321 C CA . HIS B 1 159 ? -4.246 5.734 -8.055 1 95.56 159 HIS B CA 1
ATOM 3322 C C . HIS B 1 159 ? -5.301 6.273 -7.098 1 95.56 159 HIS B C 1
ATOM 3324 O O . HIS B 1 159 ? -6.227 5.551 -6.719 1 95.56 159 HIS B O 1
ATOM 3330 N N . MET B 1 160 ? -5.137 7.504 -6.711 1 97.44 160 MET B N 1
ATOM 3331 C CA . MET B 1 160 ? -6.109 8.102 -5.801 1 97.44 160 MET B CA 1
ATOM 3332 C C . MET B 1 160 ? -7.52 8.008 -6.367 1 97.44 160 MET B C 1
ATOM 3334 O O . MET B 1 160 ? -8.461 7.68 -5.648 1 97.44 160 MET B O 1
ATOM 3338 N N . SER B 1 161 ? -7.625 8.266 -7.609 1 97.12 161 SER B N 1
ATOM 3339 C CA . SER B 1 161 ? -8.945 8.289 -8.227 1 97.12 161 SER B CA 1
ATOM 3340 C C . SER B 1 161 ? -9.586 6.902 -8.227 1 97.12 161 SER B C 1
ATOM 3342 O O . SER B 1 161 ? -10.812 6.781 -8.25 1 97.12 161 SER B O 1
ATOM 3344 N N . MET B 1 162 ? -8.805 5.867 -8.109 1 95.56 162 MET B N 1
ATOM 3345 C CA . MET B 1 162 ? -9.297 4.496 -8.203 1 95.56 162 MET B CA 1
ATOM 3346 C C . MET B 1 162 ? -9.547 3.912 -6.812 1 95.56 162 MET B C 1
ATOM 3348 O O . MET B 1 162 ? -10.18 2.867 -6.68 1 95.56 162 MET B O 1
ATOM 3352 N N . SER B 1 163 ? -9.07 4.543 -5.816 1 97.12 163 SER B N 1
ATOM 3353 C CA . SER B 1 163 ? -9.172 3.986 -4.469 1 97.12 163 SER B CA 1
ATOM 3354 C C . SER B 1 163 ? -10.547 4.242 -3.863 1 97.12 163 SER B C 1
ATOM 3356 O O . SER B 1 163 ? -11.07 5.355 -3.949 1 97.12 163 SER B O 1
ATOM 3358 N N . PRO B 1 164 ? -11.133 3.283 -3.197 1 97.38 164 PRO B N 1
ATOM 3359 C CA . PRO B 1 164 ? -12.406 3.504 -2.502 1 97.38 164 PRO B CA 1
ATOM 3360 C C . PRO B 1 164 ? -12.227 4.16 -1.134 1 97.38 164 PRO B C 1
ATOM 3362 O O . PRO B 1 164 ? -13.211 4.457 -0.451 1 97.38 164 PRO B O 1
ATOM 3365 N N . ARG B 1 165 ? -10.992 4.305 -0.731 1 98 165 ARG B N 1
ATOM 3366 C CA . ARG B 1 165 ? -10.727 4.91 0.569 1 98 165 ARG B CA 1
ATOM 3367 C C . ARG B 1 165 ? -10.398 6.391 0.427 1 98 165 ARG B C 1
ATOM 3369 O O . ARG B 1 165 ? -9.82 6.812 -0.575 1 98 165 ARG B O 1
ATOM 3376 N N . PRO B 1 166 ? -10.742 7.238 1.451 1 98.75 166 PRO B N 1
ATOM 3377 C CA . PRO B 1 166 ? -10.438 8.672 1.378 1 98.75 166 PRO B CA 1
ATOM 3378 C C . PRO B 1 166 ? -8.938 8.953 1.385 1 98.75 166 PRO B C 1
ATOM 3380 O O . PRO B 1 166 ? -8.242 8.625 2.354 1 98.75 166 PRO B O 1
ATOM 3383 N N . LEU B 1 167 ? -8.469 9.531 0.339 1 98.81 167 LEU B N 1
ATOM 3384 C CA . LEU B 1 167 ? -7.062 9.898 0.198 1 98.81 167 LEU B CA 1
ATOM 3385 C C . LEU B 1 167 ? -6.918 11.359 -0.206 1 98.81 167 LEU B C 1
ATOM 3387 O O . LEU B 1 167 ? -7.723 11.875 -0.985 1 98.81 167 LEU B O 1
ATOM 3391 N N . MET B 1 168 ? -5.859 11.953 0.285 1 98.75 168 MET B N 1
ATOM 3392 C CA . MET B 1 168 ? -5.531 13.352 0.006 1 98.75 168 MET B CA 1
ATOM 3393 C C . MET B 1 168 ? -4.039 13.516 -0.255 1 98.75 168 MET B C 1
ATOM 3395 O O . MET B 1 168 ? -3.219 12.812 0.341 1 98.75 168 MET B O 1
ATOM 3399 N N . TYR B 1 169 ? -3.748 14.367 -1.163 1 98.56 169 TYR B N 1
ATOM 3400 C CA . TYR B 1 169 ? -2.373 14.742 -1.461 1 98.56 169 TYR B CA 1
ATOM 3401 C C . TYR B 1 169 ? -2.121 16.203 -1.109 1 98.56 169 TYR B C 1
ATOM 3403 O O . TYR B 1 169 ? -2.932 17.078 -1.433 1 98.56 169 TYR B O 1
ATOM 3411 N N . LEU B 1 170 ? -1.016 16.438 -0.442 1 97.75 170 LEU B N 1
ATOM 3412 C CA . LEU B 1 170 ? -0.616 17.766 -0.004 1 97.75 170 LEU B CA 1
ATOM 3413 C C . LEU B 1 170 ? 0.772 18.125 -0.529 1 97.75 170 LEU B C 1
ATOM 3415 O O . LEU B 1 170 ? 1.752 17.453 -0.205 1 97.75 170 LEU B O 1
ATOM 3419 N N . CYS B 1 171 ? 0.791 19.188 -1.319 1 97 171 CYS B N 1
ATOM 3420 C CA . CYS B 1 171 ? 2.088 19.719 -1.733 1 97 171 CYS B CA 1
ATOM 3421 C C . CYS B 1 171 ? 2.539 20.844 -0.813 1 97 171 CYS B C 1
ATOM 3423 O O . CYS B 1 171 ? 1.955 21.938 -0.82 1 97 171 CYS B O 1
ATOM 3425 N N . LEU B 1 172 ? 3.5 20.547 -0.066 1 94.5 172 LEU B N 1
ATOM 3426 C CA . LEU B 1 172 ? 4.082 21.531 0.845 1 94.5 172 LEU B CA 1
ATOM 3427 C C . LEU B 1 172 ? 5.57 21.719 0.564 1 94.5 172 LEU B C 1
ATOM 3429 O O . LEU B 1 172 ? 6.383 20.844 0.906 1 94.5 172 LEU B O 1
ATOM 3433 N N . GLY B 1 173 ? 5.684 22.703 -0.196 1 80.75 173 GLY B N 1
ATOM 3434 C CA . GLY B 1 173 ? 7.043 22.984 -0.622 1 80.75 173 GLY B CA 1
ATOM 3435 C C . GLY B 1 173 ? 7.766 23.938 0.312 1 80.75 173 GLY B C 1
ATOM 3436 O O . GLY B 1 173 ? 7.133 24.688 1.06 1 80.75 173 GLY B O 1
ATOM 3437 N N . GLY B 1 174 ? 9.062 23.906 0.389 1 66.06 174 GLY B N 1
ATOM 3438 C CA . GLY B 1 174 ? 9.898 24.984 0.897 1 66.06 174 GLY B CA 1
ATOM 3439 C C . GLY B 1 174 ? 9.992 25 2.412 1 66.06 174 GLY B C 1
ATOM 3440 O O . GLY B 1 174 ? 9.336 24.203 3.088 1 66.06 174 GLY B O 1
ATOM 3441 N N . LYS B 1 175 ? 10.812 25.719 2.957 1 61.81 175 LYS B N 1
ATOM 3442 C CA . LYS B 1 175 ? 11.109 25.875 4.375 1 61.81 175 LYS B CA 1
ATOM 3443 C C . LYS B 1 175 ? 10 26.641 5.09 1 61.81 175 LYS B C 1
ATOM 3445 O O . LYS B 1 175 ? 9.883 26.578 6.316 1 61.81 175 LYS B O 1
ATOM 3450 N N . GLU B 1 176 ? 9.078 27.156 4.312 1 71.06 176 GLU B N 1
ATOM 3451 C CA . GLU B 1 176 ? 8.18 28.078 4.996 1 71.06 176 GLU B CA 1
ATOM 3452 C C . GLU B 1 176 ? 6.836 27.422 5.305 1 71.06 176 GLU B C 1
ATOM 3454 O O . GLU B 1 176 ? 5.957 28.047 5.906 1 71.06 176 GLU B O 1
ATOM 3459 N N . GLY B 1 177 ? 6.613 26.188 4.984 1 84.44 177 GLY B N 1
ATOM 3460 C CA . GLY B 1 177 ? 5.395 25.5 5.375 1 84.44 177 GLY B CA 1
ATOM 3461 C C . GLY B 1 177 ? 4.176 25.969 4.602 1 84.44 177 GLY B C 1
ATOM 3462 O O . GLY B 1 177 ? 3.066 26 5.145 1 84.44 177 GLY B O 1
ATOM 3463 N N . ILE B 1 178 ? 4.336 26.516 3.402 1 90.25 178 ILE B N 1
ATOM 3464 C CA . ILE B 1 178 ? 3.223 26.984 2.582 1 90.25 178 ILE B CA 1
ATOM 3465 C C . ILE B 1 178 ? 2.666 25.812 1.763 1 90.25 178 ILE B C 1
ATOM 3467 O O . ILE B 1 178 ? 3.41 25.141 1.054 1 90.25 178 ILE B O 1
ATOM 3471 N N . VAL B 1 179 ? 1.342 25.625 1.848 1 96 179 VAL B N 1
ATOM 3472 C CA . VAL B 1 179 ? 0.666 24.578 1.095 1 96 179 VAL B CA 1
ATOM 3473 C C . VAL B 1 179 ? 0.354 25.078 -0.316 1 96 179 VAL B C 1
ATOM 3475 O O . VAL B 1 179 ? -0.374 26.047 -0.491 1 96 179 VAL B O 1
ATOM 3478 N N . GLU B 1 180 ? 0.866 24.359 -1.271 1 95.38 180 GLU B N 1
ATOM 3479 C CA . GLU B 1 180 ? 0.75 24.812 -2.654 1 95.38 180 GLU B CA 1
ATOM 3480 C C . GLU B 1 180 ? -0.364 24.062 -3.387 1 95.38 180 GLU B C 1
ATOM 3482 O O . GLU B 1 180 ? -0.855 24.531 -4.418 1 95.38 180 GLU B O 1
ATOM 3487 N N . GLN B 1 181 ? -0.671 22.953 -2.906 1 96.94 181 GLN B N 1
ATOM 3488 C CA . GLN B 1 181 ? -1.685 22.125 -3.562 1 96.94 181 GLN B CA 1
ATOM 3489 C C . GLN B 1 181 ? -2.383 21.203 -2.562 1 96.94 181 GLN B C 1
ATOM 3491 O O . GLN B 1 181 ? -1.738 20.641 -1.681 1 96.94 181 GLN B O 1
ATOM 3496 N N . ILE B 1 182 ? -3.641 21.109 -2.645 1 98.12 182 ILE B N 1
ATOM 3497 C CA . ILE B 1 182 ? -4.457 20.109 -1.962 1 98.12 182 ILE B CA 1
ATOM 3498 C C . ILE B 1 182 ? -5.371 19.422 -2.969 1 98.12 182 ILE B C 1
ATOM 3500 O O . ILE B 1 182 ? -6.156 20.078 -3.658 1 98.12 182 ILE B O 1
ATOM 3504 N N . ILE B 1 183 ? -5.191 18.078 -3.057 1 98 183 ILE B N 1
ATOM 3505 C CA . ILE B 1 183 ? -6.035 17.266 -3.922 1 98 183 ILE B CA 1
ATOM 3506 C C . ILE B 1 183 ? -6.566 16.062 -3.137 1 98 183 ILE B C 1
ATOM 3508 O O . ILE B 1 183 ? -5.852 15.484 -2.318 1 98 183 ILE B O 1
ATOM 3512 N N . TRP B 1 184 ? -7.816 15.797 -3.344 1 98.38 184 TRP B N 1
ATOM 3513 C CA . TRP B 1 184 ? -8.305 14.57 -2.73 1 98.38 184 TRP B CA 1
ATOM 3514 C C . TRP B 1 184 ? -9.242 13.828 -3.678 1 98.38 184 TRP B C 1
ATOM 3516 O O . TRP B 1 184 ? -9.664 14.375 -4.699 1 98.38 184 TRP B O 1
ATOM 3526 N N . ASN B 1 185 ? -9.453 12.523 -3.414 1 98.44 185 ASN B N 1
ATOM 3527 C CA . ASN B 1 185 ? -10.258 11.688 -4.297 1 98.44 185 ASN B CA 1
ATOM 3528 C C . ASN B 1 185 ? -11.742 11.773 -3.951 1 98.44 185 ASN B C 1
ATOM 3530 O O . ASN B 1 185 ? -12.125 12.469 -3.006 1 98.44 185 ASN B O 1
ATOM 3534 N N . THR B 1 186 ? -12.555 11.148 -4.785 1 98.12 186 THR B N 1
ATOM 3535 C CA . THR B 1 186 ? -14.008 11.18 -4.641 1 98.12 186 THR B CA 1
ATOM 3536 C C . THR B 1 186 ? -14.422 10.664 -3.266 1 98.12 186 THR B C 1
ATOM 3538 O O . THR B 1 186 ? -15.305 11.234 -2.623 1 98.12 186 THR B O 1
ATOM 3541 N N . SER B 1 187 ? -13.797 9.594 -2.846 1 98.12 187 SER B N 1
ATOM 3542 C CA . SER B 1 187 ? -14.125 9.023 -1.543 1 98.12 187 SER B CA 1
ATOM 3543 C C . SER B 1 187 ? -13.914 10.039 -0.427 1 98.12 187 SER B C 1
ATOM 3545 O O . SER B 1 187 ? -14.695 10.094 0.525 1 98.12 187 SER B O 1
ATOM 3547 N N . ALA B 1 188 ? -12.914 10.836 -0.538 1 98.44 188 ALA B N 1
ATOM 3548 C CA . ALA B 1 188 ? -12.68 11.891 0.443 1 98.44 188 ALA B CA 1
ATOM 3549 C C . ALA B 1 188 ? -13.75 12.977 0.351 1 98.44 188 ALA B C 1
ATOM 3551 O O . ALA B 1 188 ? -14.164 13.539 1.368 1 98.44 188 ALA B O 1
ATOM 3552 N N . SER B 1 189 ? -14.172 13.289 -0.803 1 97.38 189 SER B N 1
ATOM 3553 C CA . SER B 1 189 ? -15.242 14.266 -0.979 1 97.38 189 SER B CA 1
ATOM 3554 C C . SER B 1 189 ? -16.516 13.812 -0.289 1 97.38 189 SER B C 1
ATOM 3556 O O . SER B 1 189 ? -17.25 14.633 0.273 1 97.38 189 SER B O 1
ATOM 3558 N N . VAL B 1 190 ? -16.75 12.57 -0.397 1 97.31 190 VAL B N 1
ATOM 3559 C CA . VAL B 1 190 ? -17.938 12.008 0.241 1 97.31 190 VAL B CA 1
ATOM 3560 C C . VAL B 1 190 ? -17.797 12.086 1.759 1 97.31 190 VAL B C 1
ATOM 3562 O O . VAL B 1 190 ? -18.75 12.398 2.463 1 97.31 190 VAL B O 1
ATOM 3565 N N . LEU B 1 191 ? -16.594 11.844 2.211 1 96.31 191 LEU B N 1
ATOM 3566 C CA . LEU B 1 191 ? -16.312 11.859 3.643 1 96.31 191 LEU B CA 1
ATOM 3567 C C . LEU B 1 191 ? -16.391 13.281 4.195 1 96.31 191 LEU B C 1
ATOM 3569 O O . LEU B 1 191 ? -16.75 13.484 5.352 1 96.31 191 LEU B O 1
ATOM 3573 N N . LEU B 1 192 ? -16.078 14.258 3.332 1 95.69 192 LEU B N 1
ATOM 3574 C CA . LEU B 1 192 ? -15.914 15.641 3.77 1 95.69 192 LEU B CA 1
ATOM 3575 C C . LEU B 1 192 ? -16.906 16.562 3.07 1 95.69 192 LEU B C 1
ATOM 3577 O O . LEU B 1 192 ? -16.516 17.516 2.391 1 95.69 192 LEU B O 1
ATOM 3581 N N . PRO B 1 193 ? -18.172 16.297 3.396 1 94.38 193 PRO B N 1
ATOM 3582 C CA . PRO B 1 193 ? -19.156 17.141 2.701 1 94.38 193 PRO B CA 1
ATOM 3583 C C . PRO B 1 193 ? -18.969 18.625 2.998 1 94.38 193 PRO B C 1
ATOM 3585 O O . PRO B 1 193 ? -18.797 19.016 4.156 1 94.38 193 PRO B O 1
ATOM 3588 N N . GLY B 1 194 ? -18.984 19.469 1.951 1 94 194 GLY B N 1
ATOM 3589 C CA . GLY B 1 194 ? -18.922 20.906 2.09 1 94 194 GLY B CA 1
ATOM 3590 C C . GLY B 1 194 ? -17.5 21.438 2.148 1 94 194 GLY B C 1
ATOM 3591 O O . GLY B 1 194 ? -17.297 22.656 2.092 1 94 194 GLY B O 1
ATOM 3592 N N . VAL B 1 195 ? -16.594 20.547 2.273 1 95.81 195 VAL B N 1
ATOM 3593 C CA . VAL B 1 195 ? -15.203 20.984 2.361 1 95.81 195 VAL B CA 1
ATOM 3594 C C . VAL B 1 195 ? -14.656 21.234 0.96 1 95.81 195 VAL B C 1
ATOM 3596 O O . VAL B 1 195 ? -14.914 20.469 0.032 1 95.81 195 VAL B O 1
ATOM 3599 N N . GLY B 1 196 ? -13.961 22.344 0.769 1 96.69 196 GLY B N 1
ATOM 3600 C CA . GLY B 1 196 ? -13.281 22.719 -0.457 1 96.69 196 GLY B CA 1
ATOM 3601 C C . GLY B 1 196 ? -11.945 23.406 -0.21 1 96.69 196 GLY B C 1
ATOM 3602 O O . GLY B 1 196 ? -11.344 23.234 0.852 1 96.69 196 GLY B O 1
ATOM 3603 N N . VAL B 1 197 ? -11.391 23.984 -1.233 1 97.38 197 VAL B N 1
ATOM 3604 C CA . VAL B 1 197 ? -10.133 24.719 -1.095 1 97.38 197 VAL B CA 1
ATOM 3605 C C . VAL B 1 197 ? -10.242 26.078 -1.784 1 97.38 197 VAL B C 1
ATOM 3607 O O . VAL B 1 197 ? -11.109 26.281 -2.631 1 97.38 197 VAL B O 1
ATOM 3610 N N . ARG B 1 198 ? -9.414 26.938 -1.367 1 96.19 198 ARG B N 1
ATOM 3611 C CA . ARG B 1 198 ? -9.312 28.266 -1.977 1 96.19 198 ARG B CA 1
ATOM 3612 C C . ARG B 1 198 ? -7.855 28.734 -2.027 1 96.19 198 ARG B C 1
ATOM 3614 O O . ARG B 1 198 ? -7.07 28.422 -1.13 1 96.19 198 ARG B O 1
ATOM 3621 N N . ALA B 1 199 ? -7.562 29.453 -3.094 1 95.81 199 ALA B N 1
ATOM 3622 C CA . ALA B 1 199 ? -6.238 30.062 -3.207 1 95.81 199 ALA B CA 1
ATOM 3623 C C . ALA B 1 199 ? -6.191 31.422 -2.52 1 95.81 199 ALA B C 1
ATOM 3625 O O . ALA B 1 199 ? -7.098 32.25 -2.693 1 95.81 199 ALA B O 1
ATOM 3626 N N . ILE B 1 200 ? -5.207 31.562 -1.735 1 93.62 200 ILE B N 1
ATOM 3627 C CA . ILE B 1 200 ? -4.922 32.875 -1.129 1 93.62 200 ILE B CA 1
ATOM 3628 C C . ILE B 1 200 ? -3.607 33.406 -1.678 1 93.62 200 ILE B C 1
ATOM 3630 O O . ILE B 1 200 ? -2.586 32.719 -1.668 1 93.62 200 ILE B O 1
ATOM 3634 N N . HIS B 1 201 ? -3.748 34.625 -2.18 1 91.69 201 HIS B N 1
ATOM 3635 C CA . HIS B 1 201 ? -2.561 35.25 -2.752 1 91.69 201 HIS B CA 1
ATOM 3636 C C . HIS B 1 201 ? -1.786 36.031 -1.697 1 91.69 201 HIS B C 1
ATOM 3638 O O . HIS B 1 201 ? -2.344 36.906 -1.031 1 91.69 201 HIS B O 1
ATOM 3644 N N . LEU B 1 202 ? -0.634 35.562 -1.508 1 85.31 202 LEU B N 1
ATOM 3645 C CA . LEU B 1 202 ? 0.308 36.25 -0.641 1 85.31 202 LEU B CA 1
ATOM 3646 C C . LEU B 1 202 ? 1.286 37.094 -1.463 1 85.31 202 LEU B C 1
ATOM 3648 O O . LEU B 1 202 ? 1.155 37.188 -2.686 1 85.31 202 LEU B O 1
ATOM 3652 N N . LYS B 1 203 ? 2.1 37.938 -0.873 1 82.19 203 LYS B N 1
ATOM 3653 C CA . LYS B 1 203 ? 2.986 38.844 -1.58 1 82.19 203 LYS B CA 1
ATOM 3654 C C . LYS B 1 203 ? 3.666 38.156 -2.758 1 82.19 203 LYS B C 1
ATOM 3656 O O . LYS B 1 203 ? 3.596 38.656 -3.891 1 82.19 203 LYS B O 1
ATOM 3661 N N . ASP B 1 204 ? 4.289 37.031 -2.668 1 83.81 204 ASP B N 1
ATOM 3662 C CA . ASP B 1 204 ? 5.047 36.406 -3.756 1 83.81 204 ASP B CA 1
ATOM 3663 C C . ASP B 1 204 ? 4.68 34.938 -3.92 1 83.81 204 ASP B C 1
ATOM 3665 O O . ASP B 1 204 ? 5.41 34.188 -4.559 1 83.81 204 ASP B O 1
ATOM 3669 N N . ARG B 1 205 ? 3.561 34.594 -3.186 1 84.5 205 ARG B N 1
ATOM 3670 C CA . ARG B 1 205 ? 3.232 33.188 -3.271 1 84.5 205 ARG B CA 1
ATOM 3671 C C . ARG B 1 205 ? 1.73 32.969 -3.125 1 84.5 205 ARG B C 1
ATOM 3673 O O . ARG B 1 205 ? 1.003 33.875 -2.695 1 84.5 205 ARG B O 1
ATOM 3680 N N . THR B 1 206 ? 1.384 31.859 -3.727 1 91.38 206 THR B N 1
ATOM 3681 C CA . THR B 1 206 ? -0.012 31.469 -3.588 1 91.38 206 THR B CA 1
ATOM 3682 C C . THR B 1 206 ? -0.143 30.281 -2.637 1 91.38 206 THR B C 1
ATOM 3684 O O . THR B 1 206 ? 0.61 29.312 -2.74 1 91.38 206 THR B O 1
ATOM 3687 N N . GLU B 1 207 ? -0.962 30.422 -1.665 1 93.88 207 GLU B N 1
ATOM 3688 C CA . GLU B 1 207 ? -1.243 29.344 -0.721 1 93.88 207 GLU B CA 1
ATOM 3689 C C . GLU B 1 207 ? -2.639 28.766 -0.942 1 93.88 207 GLU B C 1
ATOM 3691 O O . GLU B 1 207 ? -3.588 29.516 -1.205 1 93.88 207 GLU B O 1
ATOM 3696 N N . ILE B 1 208 ? -2.752 27.484 -0.85 1 96.44 208 ILE B N 1
ATOM 3697 C CA . ILE B 1 208 ? -4.047 26.812 -0.925 1 96.44 208 ILE B CA 1
ATOM 3698 C C . ILE B 1 208 ? -4.527 26.469 0.481 1 96.44 208 ILE B C 1
ATOM 3700 O O . ILE B 1 208 ? -3.793 25.859 1.267 1 96.44 208 ILE B O 1
ATOM 3704 N N . VAL B 1 209 ? -5.762 26.875 0.801 1 95.88 209 VAL B N 1
ATOM 3705 C CA . VAL B 1 209 ? -6.277 26.641 2.146 1 95.88 209 VAL B CA 1
ATOM 3706 C C . VAL B 1 209 ? -7.617 25.922 2.07 1 95.88 209 VAL B C 1
ATOM 3708 O O . VAL B 1 209 ? -8.391 26.125 1.132 1 95.88 209 VAL B O 1
ATOM 3711 N N . PRO B 1 210 ? -7.883 25.031 3.059 1 97.19 210 PRO B N 1
ATOM 3712 C CA . PRO B 1 210 ? -9.195 24.375 3.088 1 97.19 210 PRO B CA 1
ATOM 3713 C C . PRO B 1 210 ? -10.305 25.312 3.551 1 97.19 210 PRO B C 1
ATOM 3715 O O . PRO B 1 210 ? -10.055 26.234 4.34 1 97.19 210 PRO B O 1
ATOM 3718 N N . THR B 1 211 ? -11.5 25.047 3.029 1 96.75 211 THR B N 1
ATOM 3719 C CA . THR B 1 211 ? -12.695 25.797 3.381 1 96.75 211 THR B CA 1
ATOM 3720 C C . THR B 1 211 ? -13.867 24.875 3.66 1 96.75 211 THR B C 1
ATOM 3722 O O . THR B 1 211 ? -13.844 23.703 3.262 1 96.75 211 THR B O 1
ATOM 3725 N N . ILE B 1 212 ? -14.812 25.359 4.41 1 94.81 212 ILE B N 1
ATOM 3726 C CA . ILE B 1 212 ? -16.125 24.719 4.531 1 94.81 212 ILE B CA 1
ATOM 3727 C C . ILE B 1 212 ? -17.203 25.719 4.145 1 94.81 212 ILE B C 1
ATOM 3729 O O . ILE B 1 212 ? -17.312 26.797 4.727 1 94.81 212 ILE B O 1
ATOM 3733 N N . HIS B 1 213 ? -17.969 25.344 3.123 1 93.12 213 HIS B N 1
ATOM 3734 C CA . HIS B 1 213 ? -18.969 26.25 2.562 1 93.12 213 HIS B CA 1
ATOM 3735 C C . HIS B 1 213 ? -18.391 27.641 2.359 1 93.12 213 HIS B C 1
ATOM 3737 O O . HIS B 1 213 ? -18.969 28.641 2.816 1 93.12 213 HIS B O 1
ATOM 3743 N N . GLU B 1 214 ? -17.141 27.688 1.89 1 91.5 214 GLU B N 1
ATOM 3744 C CA . GLU B 1 214 ? -16.438 28.891 1.418 1 91.5 214 GLU B CA 1
ATOM 3745 C C . GLU B 1 214 ? -15.859 29.688 2.584 1 91.5 214 GLU B C 1
ATOM 3747 O O . GLU B 1 214 ? -15.281 30.75 2.385 1 91.5 214 GLU B O 1
ATOM 3752 N N . HIS B 1 215 ? -16.016 29.141 3.764 1 93.38 215 HIS B N 1
ATOM 3753 C CA . HIS B 1 215 ? -15.359 29.75 4.914 1 93.38 215 HIS B CA 1
ATOM 3754 C C . HIS B 1 215 ? -14.023 29.078 5.203 1 93.38 215 HIS B C 1
ATOM 3756 O O . HIS B 1 215 ? -13.961 27.844 5.352 1 93.38 215 HIS B O 1
ATOM 3762 N N . GLU B 1 216 ? -13.078 29.906 5.387 1 94.44 216 GLU B N 1
ATOM 3763 C CA . GLU B 1 216 ? -11.742 29.359 5.613 1 94.44 216 GLU B CA 1
ATOM 3764 C C . GLU B 1 216 ? -11.648 28.672 6.973 1 94.44 216 GLU B C 1
ATOM 3766 O O . GLU B 1 216 ? -12.109 29.203 7.98 1 94.44 216 GLU B O 1
ATOM 3771 N N . PHE B 1 217 ? -11 27.531 6.969 1 95.06 217 PHE B N 1
ATOM 3772 C CA . PHE B 1 217 ? -10.844 26.781 8.203 1 95.06 217 PHE B CA 1
ATOM 3773 C C . PHE B 1 217 ? -10.148 27.609 9.266 1 95.06 217 PHE B C 1
ATOM 3775 O O . PHE B 1 217 ? -10.594 27.672 10.414 1 95.06 217 PHE B O 1
ATOM 3782 N N . ARG B 1 218 ? -9.094 28.266 8.969 1 91.69 218 ARG B N 1
ATOM 3783 C CA . ARG B 1 218 ? -8.289 29 9.93 1 91.69 218 ARG B CA 1
ATOM 3784 C C . ARG B 1 218 ? -9.117 30.078 10.625 1 91.69 218 ARG B C 1
ATOM 3786 O O . ARG B 1 218 ? -8.953 30.312 11.828 1 91.69 218 ARG B O 1
ATOM 3793 N N . ILE B 1 219 ? -9.938 30.672 9.93 1 89.06 219 ILE B N 1
ATOM 3794 C CA . ILE B 1 219 ? -10.805 31.719 10.477 1 89.06 219 ILE B CA 1
ATOM 3795 C C . ILE B 1 219 ? -11.797 31.109 11.469 1 89.06 219 ILE B C 1
ATOM 3797 O O . ILE B 1 219 ? -11.984 31.625 12.57 1 89.06 219 ILE B O 1
ATOM 3801 N N . LEU B 1 220 ? -12.367 30.078 11.094 1 89.75 220 LEU B N 1
ATOM 3802 C CA . LEU B 1 220 ? -13.359 29.406 11.938 1 89.75 220 LEU B CA 1
ATOM 3803 C C . LEU B 1 220 ? -12.719 28.828 13.188 1 89.75 220 LEU B C 1
ATOM 3805 O O . LEU B 1 220 ? -13.312 28.844 14.266 1 89.75 220 LEU B O 1
ATOM 3809 N N . LEU B 1 221 ? -11.523 28.344 13.07 1 90.25 221 LEU B N 1
ATOM 3810 C CA . LEU B 1 221 ? -10.828 27.703 14.18 1 90.25 221 LEU B CA 1
ATOM 3811 C C . LEU B 1 221 ? -10.305 28.734 15.164 1 90.25 221 LEU B C 1
ATOM 3813 O O . LEU B 1 221 ? -10.148 28.453 16.359 1 90.25 221 LEU B O 1
ATOM 3817 N N . SER B 1 222 ? -10.008 29.891 14.75 1 86.38 222 SER B N 1
ATOM 3818 C CA . SER B 1 222 ? -9.555 30.969 15.625 1 86.38 222 SER B CA 1
ATOM 3819 C C . SER B 1 222 ? -10.695 31.516 16.469 1 86.38 222 SER B C 1
ATOM 3821 O O . SER B 1 222 ? -10.461 32.062 17.547 1 86.38 222 SER B O 1
ATOM 3823 N N . GLN B 1 223 ? -11.891 31.391 16.016 1 76.75 223 GLN B N 1
ATOM 3824 C CA . GLN B 1 223 ? -13.055 31.906 16.719 1 76.75 223 GLN B CA 1
ATOM 3825 C C . GLN B 1 223 ? -13.469 30.969 17.844 1 76.75 223 GLN B C 1
ATOM 3827 O O . GLN B 1 223 ? -14.148 31.375 18.781 1 76.75 223 GLN B O 1
ATOM 3832 N N . THR B 1 224 ? -13.18 29.719 17.75 1 65.06 224 THR B N 1
ATOM 3833 C CA . THR B 1 224 ? -13.609 28.719 18.719 1 65.06 224 THR B CA 1
ATOM 3834 C C . THR B 1 224 ? -12.586 28.594 19.844 1 65.06 224 THR B C 1
ATOM 3836 O O . THR B 1 224 ? -12.828 27.906 20.844 1 65.06 224 THR B O 1
ATOM 3839 N N . SER B 1 225 ? -11.508 29.125 19.719 1 58.88 225 SER B N 1
ATOM 3840 C CA . SER B 1 225 ? -10.539 29.047 20.812 1 58.88 225 SER B CA 1
ATOM 3841 C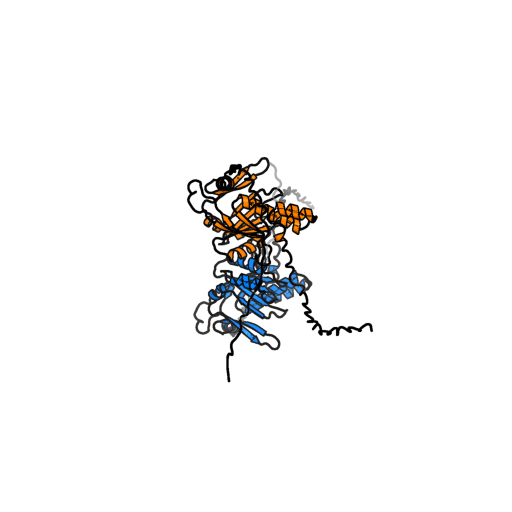 C . SER B 1 225 ? -11 29.844 22.031 1 58.88 225 SER B C 1
ATOM 3843 O O . SER B 1 225 ? -11.414 30.984 21.906 1 58.88 225 SER B O 1
ATOM 3845 N N . PRO B 1 226 ? -11.398 29.25 23.125 1 47.69 226 PRO B N 1
ATOM 3846 C CA . PRO B 1 226 ? -11.875 29.984 24.297 1 47.69 226 PRO B CA 1
ATOM 3847 C C . PRO B 1 226 ? -11.078 31.25 24.562 1 47.69 226 PRO B C 1
ATOM 3849 O O . PRO B 1 226 ? -9.844 31.25 24.469 1 47.69 226 PRO B O 1
ATOM 3852 N N . GLU B 1 227 ? -11.555 32.406 24.312 1 44.06 227 GLU B N 1
ATOM 3853 C CA . GLU B 1 227 ? -10.969 33.625 24.906 1 44.06 227 GLU B CA 1
ATOM 3854 C C . GLU B 1 227 ? -10.414 33.312 26.297 1 44.06 227 GLU B C 1
ATOM 3856 O O . GLU B 1 227 ? -11.117 32.75 27.156 1 44.06 227 GLU B O 1
ATOM 3861 N N . LYS B 1 228 ? -9.133 33.094 26.516 1 42.44 228 LYS B N 1
ATOM 3862 C CA . LYS B 1 228 ? -8.609 33.188 27.875 1 42.44 228 LYS B CA 1
ATOM 3863 C C . LYS B 1 228 ? -9.336 34.281 28.656 1 42.44 228 LYS B C 1
ATOM 3865 O O . LYS B 1 228 ? -9.219 35.469 28.328 1 42.44 228 LYS B O 1
ATOM 3870 N N . GLU B 1 229 ? -10.453 34.062 29.094 1 38.38 229 GLU B N 1
ATOM 3871 C CA . GLU B 1 229 ? -10.883 34.938 30.172 1 38.38 229 GLU B CA 1
ATOM 3872 C C . GLU B 1 229 ? -9.711 35.312 31.078 1 38.38 229 GLU B C 1
ATOM 3874 O O . GLU B 1 229 ? -9.086 34.438 31.672 1 38.38 229 GLU B O 1
ATOM 3879 N N . THR B 1 230 ? -9 36.344 30.75 1 36.34 230 THR B N 1
ATOM 3880 C CA . THR B 1 230 ? -8.117 37 31.703 1 36.34 230 THR B CA 1
ATOM 3881 C C . THR B 1 230 ? -8.734 37 33.094 1 36.34 230 THR B C 1
ATOM 3883 O O . THR B 1 230 ? -9.758 37.656 33.344 1 36.34 230 THR B O 1
ATOM 3886 N N . VAL B 1 231 ? -8.68 35.875 33.75 1 37 231 VAL B N 1
ATOM 3887 C CA . VAL B 1 231 ? -8.969 35.906 35.188 1 37 231 VAL B CA 1
ATOM 3888 C C . VAL B 1 231 ? -8.25 37.094 35.844 1 37 231 VAL B C 1
ATOM 3890 O O . VAL B 1 231 ? -7.016 37.156 35.844 1 37 231 VAL B O 1
ATOM 3893 N N . GLU B 1 232 ? -8.758 38.25 35.719 1 34.25 232 GLU B N 1
ATOM 3894 C CA . GLU B 1 232 ? -8.367 39.25 36.688 1 34.25 232 GLU B CA 1
ATOM 3895 C C . GLU B 1 232 ? -8.359 38.688 38.094 1 34.25 232 GLU B C 1
ATOM 3897 O O . GLU B 1 232 ? -9.414 38.406 38.656 1 34.25 232 GLU B O 1
ATOM 3902 N N . GLY B 1 233 ? -7.391 37.75 38.312 1 31.34 233 GLY B N 1
ATOM 3903 C CA . GLY B 1 233 ? -7.09 37.344 39.656 1 31.34 233 GLY B CA 1
ATOM 3904 C C . GLY B 1 233 ? -7.152 38.469 40.656 1 31.34 233 GLY B C 1
ATOM 3905 O O . GLY B 1 233 ? -6.379 39.438 40.562 1 31.34 233 GLY B O 1
ATOM 3906 N N . VAL B 1 234 ? -8.336 38.781 41.125 1 32.16 234 VAL B N 1
ATOM 3907 C CA . VAL B 1 234 ? -8.492 39.625 42.281 1 32.16 234 VAL B CA 1
ATOM 3908 C C . VAL B 1 234 ? -7.5 39.219 43.375 1 32.16 234 VAL B C 1
ATOM 3910 O O . VAL B 1 234 ? -7.523 38.062 43.844 1 32.16 234 VAL B O 1
ATOM 3913 N N . GLU B 1 235 ? -6.293 39.781 43.344 1 31.31 235 GLU B N 1
ATOM 3914 C CA . GLU B 1 235 ? -5.34 39.75 44.469 1 31.31 235 GLU B CA 1
ATOM 3915 C C . GLU B 1 235 ? -6.051 39.969 45.781 1 31.31 235 GLU B C 1
ATOM 3917 O O . GLU B 1 235 ? -6.453 41.062 46.125 1 31.31 235 GLU B O 1
ATOM 3922 N N . ASN B 1 236 ? -6.988 39.094 46.094 1 26.94 236 ASN B N 1
ATOM 3923 C CA . ASN B 1 236 ? -7.477 39.25 47.438 1 26.94 236 ASN B CA 1
ATOM 3924 C C . ASN B 1 236 ? -6.328 39.281 48.469 1 26.94 236 ASN B C 1
ATOM 3926 O O . ASN B 1 236 ? -5.465 38.406 48.438 1 26.94 236 ASN B O 1
ATOM 3930 N N . GLY B 1 237 ? -5.898 40.438 48.938 1 23.59 237 GLY B N 1
ATOM 3931 C CA . GLY B 1 237 ? -5.078 40.906 50.031 1 23.59 237 GLY B CA 1
ATOM 3932 C C . GLY B 1 237 ? -5.27 40.094 51.312 1 23.59 237 GLY B C 1
ATOM 3933 O O . GLY B 1 237 ? -6.09 40.438 52.156 1 23.59 237 GLY B O 1
ATOM 3934 N N . ARG B 1 238 ? -5.344 38.719 51.094 1 28.48 238 ARG B N 1
ATOM 3935 C CA . ARG B 1 238 ? -5.395 37.938 52.344 1 28.48 238 ARG B CA 1
ATOM 3936 C C . ARG B 1 238 ? -4.336 38.438 53.344 1 28.48 238 ARG B C 1
ATOM 3938 O O . ARG B 1 238 ? -3.148 38.469 53 1 28.48 238 ARG B O 1
ATOM 3945 N N . GLU B 1 239 ? -4.73 39.344 54.25 1 23.78 239 GLU B N 1
ATOM 3946 C CA . GLU B 1 239 ? -4.102 39.875 55.438 1 23.78 239 GLU B CA 1
ATOM 3947 C C . GLU B 1 239 ? -3.443 38.75 56.25 1 23.78 239 GLU B C 1
ATOM 3949 O O . GLU B 1 239 ? -4.07 37.719 56.5 1 23.78 239 GLU B O 1
ATOM 3954 N N . LYS B 1 240 ? -2.162 38.625 56.062 1 27.08 240 LYS B N 1
ATOM 3955 C CA . LYS B 1 240 ? -1.185 37.812 56.781 1 27.08 240 LYS B CA 1
ATOM 3956 C C . LYS B 1 240 ? -1.517 37.781 58.281 1 27.08 240 LYS B C 1
ATOM 3958 O O . LYS B 1 240 ? -1.368 38.781 58.969 1 27.08 240 LYS B O 1
ATOM 3963 N N . GLU B 1 241 ? -2.725 37.156 58.656 1 21.58 241 GLU B N 1
ATOM 3964 C CA . GLU B 1 241 ? -2.945 37.125 60.125 1 21.58 241 GLU B CA 1
ATOM 3965 C C . GLU B 1 241 ? -1.784 36.469 60.844 1 21.58 241 GLU B C 1
ATOM 3967 O O . GLU B 1 241 ? -1.295 35.406 60.375 1 21.58 241 GLU B O 1
ATOM 3972 N N . GLU B 1 242 ? -1.089 37.125 61.688 1 23.11 242 GLU B N 1
ATOM 3973 C CA . GLU B 1 242 ? -0.003 37.031 62.656 1 23.11 242 GLU B CA 1
ATOM 3974 C C . GLU B 1 242 ? -0.216 35.875 63.625 1 23.11 242 GLU B C 1
ATOM 3976 O O . GLU B 1 242 ? -0.988 35.969 64.562 1 23.11 242 GLU B O 1
ATOM 3981 N N . THR B 1 243 ? -0.674 34.688 63.125 1 22.14 243 THR B N 1
ATOM 3982 C CA . THR B 1 243 ? -1.09 33.844 64.25 1 22.14 243 THR B CA 1
ATOM 3983 C C . THR B 1 243 ? 0.07 33.625 65.188 1 22.14 243 THR B C 1
ATOM 3985 O O . THR B 1 243 ? 1.184 33.312 64.812 1 22.14 243 THR B O 1
ATOM 3988 N N . PRO B 1 244 ? -0.13 33.875 66.5 1 22.2 244 PRO B N 1
ATOM 3989 C CA . PRO B 1 244 ? 0.74 33.938 67.688 1 22.2 244 PRO B CA 1
ATOM 3990 C C . PRO B 1 244 ? 1.318 32.594 68.062 1 22.2 244 PRO B C 1
ATOM 3992 O O . PRO B 1 244 ? 0.578 31.594 68.188 1 22.2 244 PRO B O 1
ATOM 3995 N N . VAL B 1 245 ? 2.471 32.219 67.562 1 22.64 245 VAL B N 1
ATOM 3996 C CA . VAL B 1 245 ? 3.195 30.969 67.812 1 22.64 245 VAL B CA 1
ATOM 3997 C C . VAL B 1 245 ? 3.26 30.703 69.312 1 22.64 245 VAL B C 1
ATOM 3999 O O . VAL B 1 245 ? 3.879 31.469 70.062 1 22.64 245 VAL B O 1
ATOM 4002 N N . LEU B 1 246 ? 2.168 30.141 69.812 1 17.92 246 LEU B N 1
ATOM 4003 C CA . LEU B 1 246 ? 2.059 29.859 71.25 1 17.92 246 LEU B CA 1
ATOM 4004 C C . LEU B 1 246 ? 3.209 28.969 71.688 1 17.92 246 LEU B C 1
ATOM 4006 O O . LEU B 1 246 ? 3.578 28.016 71 1 17.92 246 LEU B O 1
ATOM 4010 N N . GLN B 1 247 ? 3.986 29.359 72.688 1 18.95 247 GLN B N 1
ATOM 4011 C CA . GLN B 1 247 ? 5.184 28.984 73.438 1 18.95 247 GLN B CA 1
ATOM 4012 C C . GLN B 1 247 ? 4.949 27.719 74.25 1 18.95 247 GLN B C 1
ATOM 4014 O O . GLN B 1 247 ? 5.855 27.25 74.938 1 18.95 247 GLN B O 1
ATOM 4019 N N . SER B 1 248 ? 3.789 26.984 74.188 1 16.66 248 SER B N 1
ATOM 4020 C CA . SER B 1 248 ? 3.471 26.375 75.5 1 16.66 248 SER B CA 1
ATOM 4021 C C . SER B 1 248 ? 4.516 25.344 75.875 1 16.66 248 SER B C 1
ATOM 4023 O O . SER B 1 248 ? 5.191 24.766 75.062 1 16.66 248 SER B O 1
ATOM 4025 N N . GLY B 1 249 ? 4.566 24.953 77.312 1 16.86 249 GLY B N 1
ATOM 4026 C CA . GLY B 1 249 ? 5.324 24.594 78.5 1 16.86 249 GLY B CA 1
ATOM 4027 C C . GLY B 1 249 ? 5.668 23.125 78.562 1 16.86 249 GLY B C 1
ATOM 4028 O O . GLY B 1 249 ? 5.254 22.344 77.688 1 16.86 249 GLY B O 1
ATOM 4029 N N . SER B 1 250 ? 5.578 22.5 79.812 1 17.33 250 SER B N 1
ATOM 4030 C CA . SER B 1 250 ? 6.418 21.844 80.812 1 17.33 250 SER B CA 1
ATOM 4031 C C . SER B 1 250 ? 6.207 20.328 80.812 1 17.33 250 SER B C 1
ATOM 4033 O O . SER B 1 250 ? 7.141 19.562 81.062 1 17.33 250 SER B O 1
ATOM 4035 N N . GLY B 1 251 ? 4.977 19.734 80.75 1 15.75 251 GLY B N 1
ATOM 4036 C CA . GLY B 1 251 ? 4.66 18.906 81.938 1 15.75 251 GLY B CA 1
ATOM 4037 C C . GLY B 1 251 ? 5.352 17.562 81.938 1 15.75 251 GLY B C 1
ATOM 4038 O O . GLY B 1 251 ? 5.836 17.109 80.875 1 15.75 251 GLY B O 1
ATOM 4039 N N . ASP B 1 252 ? 5.023 16.609 83 1 16.69 252 ASP B N 1
ATOM 4040 C CA . ASP B 1 252 ? 5.535 15.766 84.062 1 16.69 252 ASP B CA 1
ATOM 4041 C C . ASP B 1 252 ? 5.672 14.312 83.625 1 16.69 252 ASP B C 1
ATOM 4043 O O . ASP B 1 252 ? 6.742 13.719 83.75 1 16.69 252 ASP B O 1
ATOM 4047 N N . THR B 1 253 ? 4.699 13.336 84.188 1 16.06 253 THR B N 1
ATOM 4048 C CA . THR B 1 253 ? 4.801 12.328 85.25 1 16.06 253 THR B CA 1
ATOM 4049 C C . THR B 1 253 ? 4.984 10.938 84.625 1 16.06 253 THR B C 1
ATOM 4051 O O . THR B 1 253 ? 4.668 10.711 83.5 1 16.06 253 THR B O 1
ATOM 4054 N N . ALA B 1 254 ? 4.445 9.828 85.5 1 16.16 254 ALA B N 1
ATOM 4055 C CA . ALA B 1 254 ? 4.973 8.586 86.062 1 16.16 254 ALA B CA 1
ATOM 4056 C C . ALA B 1 254 ? 4.855 7.445 85 1 16.16 254 ALA B C 1
ATOM 4058 O O . ALA B 1 254 ? 5.848 6.789 84.688 1 16.16 254 ALA B O 1
ATOM 4059 N N . PRO B 1 255 ? 4.004 6.191 85.438 1 16.09 255 PRO B N 1
ATOM 4060 C CA . PRO B 1 255 ? 4.328 4.965 86.125 1 16.09 255 PRO B CA 1
ATOM 4061 C C . PRO B 1 255 ? 4.188 3.709 85.312 1 16.09 255 PRO B C 1
ATOM 4063 O O . PRO B 1 255 ? 5.113 2.898 85.188 1 16.09 255 PRO B O 1
ATOM 4066 N N . GLY B 1 256 ? 2.961 2.932 85.375 1 15.35 256 GLY B N 1
ATOM 4067 C CA . GLY B 1 256 ? 2.65 1.692 86.062 1 15.35 256 GLY B CA 1
ATOM 4068 C C . GLY B 1 256 ? 2.754 0.468 85.125 1 15.35 256 GLY B C 1
ATOM 4069 O O . GLY B 1 256 ? 3.686 -0.326 85.312 1 15.35 256 GLY B O 1
ATOM 4070 N N . THR B 1 257 ? 1.573 -0.372 85 1 15.78 257 THR B N 1
ATOM 4071 C CA . THR B 1 257 ? 1.175 -1.686 85.5 1 15.78 257 THR B CA 1
ATOM 4072 C C . THR B 1 257 ? 1.542 -2.773 84.5 1 15.78 257 THR B C 1
ATOM 4074 O O . THR B 1 257 ? 1.759 -2.49 83.312 1 15.78 257 THR B O 1
ATOM 4077 N N . THR B 1 258 ? 0.951 -4.176 84.812 1 16.34 258 THR B N 1
ATOM 4078 C CA . THR B 1 258 ? 1.08 -5.555 85.25 1 16.34 258 THR B CA 1
ATOM 4079 C C . THR B 1 258 ? 0.746 -6.535 84.125 1 16.34 258 THR B C 1
ATOM 4081 O O . THR B 1 258 ? 1.362 -7.598 84.062 1 16.34 258 THR B O 1
ATOM 4084 N N . ILE B 1 259 ? -0.217 -6.418 83.25 1 15.9 259 ILE B N 1
ATOM 4085 C CA . ILE B 1 259 ? -1.174 -7.52 83.188 1 15.9 259 ILE B CA 1
ATOM 4086 C C . ILE B 1 259 ? -0.516 -8.75 82.562 1 15.9 259 ILE B C 1
ATOM 4088 O O . ILE B 1 259 ? 0.215 -8.641 81.625 1 15.9 259 ILE B O 1
ATOM 4092 N N . VAL B 1 260 ? -0.992 -10.109 83.062 1 16.61 260 VAL B N 1
ATOM 4093 C CA . VAL B 1 260 ? -0.846 -11.5 83.5 1 16.61 260 VAL B CA 1
ATOM 4094 C C . VAL B 1 260 ? -0.831 -12.406 82.25 1 16.61 260 VAL B C 1
ATOM 4096 O O . VAL B 1 260 ? 0.097 -13.195 82.062 1 16.61 260 VAL B O 1
ATOM 4099 N N . ASP B 1 261 ? -1.992 -13.273 82.062 1 15.78 261 ASP B N 1
ATOM 4100 C CA . ASP B 1 261 ? -2.238 -14.664 82.5 1 15.78 261 ASP B CA 1
ATOM 4101 C C . ASP B 1 261 ? -2.051 -15.602 81.312 1 15.78 261 ASP B C 1
ATOM 4103 O O . ASP B 1 261 ? -1.321 -16.594 81.375 1 15.78 261 ASP B O 1
ATOM 4107 N N . TYR B 1 262 ? -3.299 -16.078 80.688 1 17.09 262 TYR B N 1
ATOM 4108 C CA . TYR B 1 262 ? -3.84 -17.438 80.75 1 17.09 262 TYR B CA 1
ATOM 4109 C C . TYR B 1 262 ? -3.164 -18.344 79.75 1 17.09 262 TYR B C 1
ATOM 4111 O O . TYR B 1 262 ? -2.568 -17.844 78.75 1 17.09 262 TYR B O 1
ATOM 4119 N N . GLY B 1 263 ? -3.541 -19.766 79.875 1 17.97 263 GLY B N 1
ATOM 4120 C CA . GLY B 1 263 ? -3.32 -21.203 79.938 1 17.97 263 GLY B CA 1
ATOM 4121 C C . GLY B 1 263 ? -3.438 -21.859 78.562 1 17.97 263 GLY B C 1
ATOM 4122 O O . GLY B 1 263 ? -3.375 -23.094 78.438 1 17.97 263 GLY B O 1
ATOM 4123 N N . ARG B 1 264 ? -3.875 -21.25 77.562 1 18.3 264 ARG B N 1
ATOM 4124 C CA . ARG B 1 264 ? -4.672 -22.094 76.688 1 18.3 264 ARG B CA 1
ATOM 4125 C C . ARG B 1 264 ? -3.947 -23.391 76.375 1 18.3 264 ARG B C 1
ATOM 4127 O O . ARG B 1 264 ? -2.76 -23.391 76.062 1 18.3 264 ARG B O 1
ATOM 4134 N N . SER B 1 265 ? -4.699 -24.578 76.75 1 16.86 265 SER B N 1
ATOM 4135 C CA . SER B 1 265 ? -4.797 -26 76.938 1 16.86 265 SER B CA 1
ATOM 4136 C C . SER B 1 265 ? -3.957 -26.797 76 1 16.86 265 SER B C 1
ATOM 4138 O O . SER B 1 265 ? -3.529 -26.266 74.938 1 16.86 265 SER B O 1
ATOM 4140 N N . ASN B 1 266 ? -4.445 -28.25 75.875 1 19.2 266 ASN B N 1
ATOM 4141 C CA . ASN B 1 266 ? -4.297 -29.688 76.062 1 19.2 266 ASN B CA 1
ATOM 4142 C C . ASN B 1 266 ? -3.756 -30.344 74.812 1 19.2 266 ASN B C 1
ATOM 4144 O O . ASN B 1 266 ? -2.781 -31.094 74.812 1 19.2 266 ASN B O 1
ATOM 4148 N N . VAL B 1 267 ? -4.668 -31.469 74.125 1 20.03 267 VAL B N 1
ATOM 4149 C CA . VAL B 1 267 ? -4.023 -32.438 73.25 1 20.03 267 VAL B CA 1
ATOM 4150 C C . VAL B 1 267 ? -3.408 -31.703 72 1 20.03 267 VAL B C 1
ATOM 4152 O O . VAL B 1 267 ? -3.951 -30.703 71.562 1 20.03 267 VAL B O 1
#

Nearest PDB structures (foldseek):
  2ph7-assembly1_A  TM=5.330E-01  e=2.548E-02  Archaeoglobus fulgidus DSM 4304
  2ph7-assembly2_B  TM=5.388E-01  e=3.456E-02  Archaeoglobus fulgidus DSM 4304
  5kc9-assembly1_B  TM=5.920E-01  e=1.422E+00  Mus musculus
  5kc9-assembly1_A  TM=5.985E-01  e=1.708E+00  Mus musculus
  5ac4-assembly1_B  TM=4.924E-01  e=8.850E+00  Streptococcus pneumoniae TIGR4

InterPro domains:
  IPR018828 Required for respiratory growth protein 7, mitochondrial [PF10356] (56-188)
  IPR018828 Required for respiratory growth protein 7, mitochondrial [PTHR28133] (32-202)

Secondary structure (DSSP, 8-state):
--------------------------------GGGT--SHHHHHHHHHHTT--TTSHHHHHHHHHHHHHHHHHTTTEEEEE--STTS-S-SEEEEEEEPPPGGGTTSPPEEEEEEEEE--S---HHHHHHHHHHHHTS-TTEEEEEEESSPPPHHHHHHHHH-SS-EEEEEEETTTTEEEEEEE-HHHHHHSTTEEEEEEE-SS-EEEEEEETTEEHHHHHHHSS------------------------------------------/--------------------------------GGGT--SHHHHHHHHHHTT--TTSHHHHHHHHHHHHHHHHHTTTEEEEE--STTS-S-SEEEEEEEPPPGGGTTSPPEEEEEEEEE--S---HHHHHHHHHHHHTS-TTEEEEEEESSPPPHHHHHHHHH-SS-EEEEEEETTTTEEEEEEE-HHHHHHSTTEEEEEEE-SS-EEEEEEETTEEHHHHHHHSS------------------------------------------

pLDDT: mean 72.9, std 31.48, range [15.35, 98.81]

Organism: Tuber melanosporum (strain Mel28) (NCBI:txid656061)

Foldseek 3Di:
DPPPVPVPPVPPPPPPPPPPPPPPPDPPPPPQVLNQDKALVSVVVVCVVVVPDCPDPVNQVVNQLRLQVVLVVLLQWDWTADRDPPLQQFGIWGKHWFFDDPVCNVPDTDMAIETEHEDADDDDLVSLVSQLVSQVVDDQRYEYEYEYQDDDDPSNVVVQQVRLHKYKYWHQHDSPSATQDIDIYPNNCVSDPQKDWDWDDDPPDIGIAIAGVNHGSNVSVVVPPPDPPPPPVPPPPPPPPPPDPPPDDDDDDDDDDDPDPDDDDDD/DPPPCVVPPVPPVPPPPPPVVPPPPDCPPPPQVLNQDKALVSVVVVCVVVVPPCPDPVNQVVNQLRLQCVLVVLLQWDWTADRDPPLQQFGIWGKHWFFDDPVCNVPDTDMAIETEHEDADDDDLVSLVSQLVSQVVDDQRYEYEYEYQDDDDPSNVVVQQVRLHKYKYWHQHDSPSATQDIDIYPNNCVSDPQKDWDWDDDPPDIGIAIDGVPHGSNVRVVVPPPPPPPPPPPPPPPPPPPPDPDPDDDDDDDDYDDDDDDDPDDD

Radius of gyration: 42.14 Å; Cα contacts (8 Å, |Δi|>4): 762; chains: 2; bounding box: 68×83×183 Å

Sequence (534 aa):
MRATLQRYFISHPILLANTNKRYSRKAVGAIRTSDLHYDLESFLKYAKGIALPTHTTVYVGTLYEYTVKEALKSFGMSLERTGGRDDRGVDLRGTWTIPNLPSEQSQKPRVYDALVQCKCTKIHPAAIRELDGTVSSKKPETIGILAAPEHCSPGIRKHMSMSPRPLMYLCLGGKEGIVEQIIWNTSASVLLPGVGVRAIHLKDRTEIVPTIHEHEFRILLSQTSPEKETVEGVENGREKEETPVLQSGSGDTAPGTTIVDYGRSNVMRATLQRYFISHPILLANTNKRYSRKAVGAIRTSDLHYDLESFLKYAKGIALPTHTTVYVGTLYEYTVKEALKSFGMSLERTGGRDDRGVDLRGTWTIPNLPSEQSQKPRVYDALVQCKCTKIHPAAIRELDGTVSSKKPETIGILAAPEHCSPGIRKHMSMSPRPLMYLCLGGKEGIVEQIIWNTSASVLLPGVGVRAIHLKDRTEIVPTIHEHEFRILLSQTSPEKETVEGVENGREKEETPVLQSGSGDTAPGTTIVDYGRSNV